Protein AF-A0A7S2F553-F1 (afdb_monomer)

pLDDT: mean 89.27, std 11.16, range [35.09, 98.62]

Sequence (491 aa):
AYGQQSSLNYPWLSNKVVVEPNRVTTLEVTTTHESLVSESDLTFTWKFQHMQSVDTDEYTVTGSIIEHNFKTLGHYDLSMIASNEKSTITSKQMVHCLYVKREIRSLLSEDREAFLDAAFTIWNVSTLVGRKKYGGTFTGMDKFAREHAAEATGDIMCDHWHEGSGFLLHHVALTLSFDMSLRSVDPSVTLPYWDFTIEGNYIDSMGGGPAEIASVSPVLTAEWFGEVDGLSHVKNSRWAHVDAVYALPNDVTQNSYGIVRAPWNNAKDTELVRHVSDVCGIEPINKAIPTCATHLALLEGETLG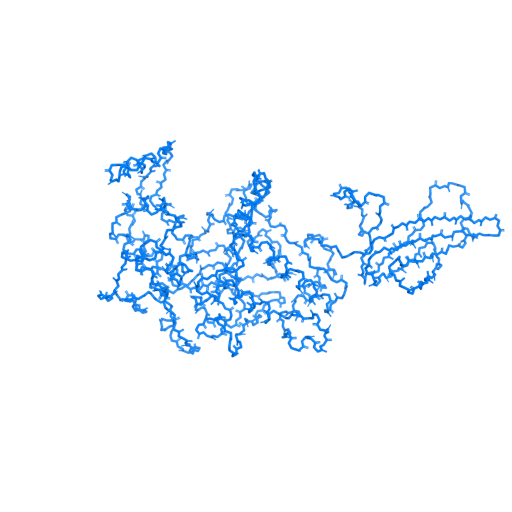TWLLSIAGNGHGPLHVNTGGVFGECENSTKNFYSEYEEDLSRNLTLTGISQTIFEATGIDYRWNDDTEFTMAGLVREKIHLEYYHIYRTLYRSQICAKDGLPNHLSCPESCDEDTPESECLCTCTGIDSSGTVSADFDWENLEPCLYASDTTKDIFKAVVPEDMRKKLITSICSAGVKQGEQLESA

Structure (mmCIF, N/CA/C/O backbone):
data_AF-A0A7S2F553-F1
#
_entry.id   AF-A0A7S2F553-F1
#
loop_
_atom_site.group_PDB
_atom_site.id
_atom_site.type_symbol
_atom_site.label_atom_id
_atom_site.label_alt_id
_atom_site.label_comp_id
_atom_site.label_asym_id
_atom_site.label_entity_id
_atom_site.label_seq_id
_atom_site.pdbx_PDB_ins_code
_atom_site.Cartn_x
_atom_site.Cartn_y
_atom_site.Cartn_z
_atom_site.occupancy
_atom_site.B_iso_or_equiv
_atom_site.auth_seq_id
_atom_site.auth_comp_id
_atom_site.auth_asym_id
_atom_site.auth_atom_id
_atom_site.pdbx_PDB_model_num
ATOM 1 N N . ALA A 1 1 ? -3.311 -1.499 33.514 1.00 35.81 1 ALA A N 1
ATOM 2 C CA . ALA A 1 1 ? -4.445 -0.579 33.308 1.00 35.81 1 ALA A CA 1
ATOM 3 C C . ALA A 1 1 ? -4.222 0.186 32.013 1.00 35.81 1 ALA A C 1
ATOM 5 O O . ALA A 1 1 ? -3.210 0.869 31.890 1.00 35.81 1 ALA A O 1
ATOM 6 N N . TYR A 1 2 ? -5.131 0.052 31.048 1.00 35.09 2 TYR A N 1
ATOM 7 C CA . TYR A 1 2 ? -5.201 0.976 29.920 1.00 35.09 2 TYR A CA 1
ATOM 8 C C . TYR A 1 2 ? -5.514 2.372 30.470 1.00 35.09 2 TYR A C 1
ATOM 10 O O . TYR A 1 2 ? -6.572 2.560 31.059 1.00 35.09 2 TYR A O 1
ATOM 18 N N . GLY A 1 3 ? -4.586 3.327 30.344 1.00 38.47 3 GLY A N 1
ATOM 19 C CA . GLY A 1 3 ? -4.848 4.718 30.739 1.00 38.47 3 GLY A CA 1
ATOM 20 C C . GLY A 1 3 ? -3.897 5.379 31.739 1.00 38.47 3 GLY A C 1
ATOM 21 O O . GLY A 1 3 ? -4.287 6.390 32.319 1.00 38.47 3 GLY A O 1
ATOM 22 N N . GLN A 1 4 ? -2.650 4.928 31.924 1.00 37.44 4 GLN A N 1
ATOM 23 C CA . GLN A 1 4 ? -1.656 5.848 32.499 1.00 37.44 4 GLN A CA 1
ATOM 24 C C . GLN A 1 4 ? -1.260 6.907 31.449 1.00 37.44 4 GLN A C 1
ATOM 26 O O . GLN A 1 4 ? -0.400 6.689 30.606 1.00 37.44 4 GLN A O 1
ATOM 31 N N . GLN A 1 5 ? -1.977 8.038 31.505 1.00 39.41 5 GLN A N 1
ATOM 32 C CA . GLN A 1 5 ? -1.743 9.323 30.826 1.00 39.41 5 GLN A CA 1
ATOM 33 C C . GLN A 1 5 ? -1.590 9.317 29.290 1.00 39.41 5 GLN A C 1
ATOM 35 O O . GLN A 1 5 ? -0.661 9.908 28.746 1.00 39.41 5 GLN A O 1
ATOM 40 N N . SER A 1 6 ? -2.591 8.825 28.551 1.00 42.72 6 SER A N 1
ATOM 41 C CA . SER A 1 6 ? -2.776 9.271 27.151 1.00 42.72 6 SER A CA 1
ATOM 42 C C . SER A 1 6 ? -3.201 10.750 27.049 1.00 42.72 6 SER A C 1
ATOM 44 O O . SER A 1 6 ? -3.115 11.357 25.982 1.00 42.72 6 SER A O 1
ATOM 46 N N . SER A 1 7 ? -3.619 11.361 28.166 1.00 41.16 7 SER A N 1
ATOM 47 C CA . SER A 1 7 ? -4.007 12.773 28.260 1.00 41.16 7 SER A CA 1
ATOM 48 C C . SER A 1 7 ? -2.862 13.757 28.000 1.00 41.16 7 SER A C 1
ATOM 50 O O . SER A 1 7 ? -3.137 14.925 27.746 1.00 41.16 7 SER A O 1
ATOM 52 N N . LEU A 1 8 ? -1.595 13.320 28.058 1.00 43.69 8 LEU A N 1
ATOM 53 C CA . LEU A 1 8 ? -0.450 14.174 27.716 1.00 43.69 8 LEU A CA 1
ATOM 54 C C . LEU A 1 8 ? -0.413 14.525 26.220 1.00 43.69 8 LEU A C 1
ATOM 56 O O . LEU A 1 8 ? -0.005 15.628 25.872 1.00 43.69 8 LEU A O 1
ATOM 60 N N . ASN A 1 9 ? -0.903 13.633 25.352 1.00 49.62 9 ASN A N 1
ATOM 61 C CA . ASN A 1 9 ? -0.854 13.817 23.896 1.00 49.62 9 ASN A CA 1
ATOM 62 C C . ASN A 1 9 ? -2.129 14.454 23.322 1.00 49.62 9 ASN A C 1
ATOM 64 O O . ASN A 1 9 ? -2.135 14.918 22.186 1.00 49.62 9 ASN A O 1
ATOM 68 N N . TYR A 1 10 ? -3.207 14.506 24.108 1.00 58.75 10 TYR A N 1
ATOM 69 C CA . TYR A 1 10 ? -4.495 15.050 23.690 1.00 58.75 10 TYR A CA 1
ATOM 70 C C . TYR A 1 10 ? -4.983 16.090 24.702 1.00 58.75 10 TYR A C 1
ATOM 72 O O . TYR A 1 10 ? -5.700 15.742 25.644 1.00 58.75 10 TYR A O 1
ATOM 80 N N . PRO A 1 11 ? -4.653 17.383 24.513 1.00 66.31 11 PRO A N 1
ATOM 81 C CA . PRO A 1 11 ? -5.034 18.451 25.441 1.00 66.31 11 PRO A CA 1
ATOM 82 C C . PRO A 1 11 ? -6.543 18.516 25.720 1.00 66.31 11 PRO A C 1
ATOM 84 O O . PRO A 1 11 ? -6.965 18.878 26.818 1.00 66.31 11 PRO A O 1
ATOM 87 N N . TRP A 1 12 ? -7.374 18.102 24.755 1.00 67.62 12 TRP A N 1
ATOM 88 C CA . TRP A 1 12 ? -8.832 18.039 24.903 1.00 67.62 12 TRP A CA 1
ATOM 89 C C . TRP A 1 12 ? -9.337 16.916 25.820 1.00 67.62 12 TRP A C 1
ATOM 91 O O . TRP A 1 12 ? -10.531 16.909 26.137 1.00 67.62 12 TRP A O 1
ATOM 101 N N . LEU A 1 13 ? -8.464 15.993 26.243 1.00 69.06 13 LEU A N 1
ATOM 102 C CA . LEU A 1 13 ? -8.717 14.959 27.254 1.00 69.06 13 LEU A CA 1
ATOM 103 C C . LEU A 1 13 ? -8.227 15.360 28.656 1.00 69.06 13 LEU A C 1
ATOM 105 O O . LEU A 1 13 ? -8.376 14.581 29.595 1.00 69.06 13 LEU A O 1
ATOM 109 N N . SER A 1 14 ? -7.668 16.564 28.831 1.00 69.56 14 SER A N 1
ATOM 110 C CA . SER A 1 14 ? -7.280 17.060 30.155 1.00 69.56 14 SER A CA 1
ATOM 111 C C . SER A 1 14 ? -8.481 17.036 31.113 1.00 69.56 14 SER A C 1
ATOM 113 O O . SER A 1 14 ? -9.547 17.570 30.798 1.00 69.56 14 SER A O 1
ATOM 115 N N . ASN A 1 15 ? -8.316 16.384 32.271 1.00 70.19 15 ASN A N 1
ATOM 116 C CA . ASN A 1 15 ? -9.348 16.156 33.300 1.00 70.19 15 ASN A CA 1
ATOM 117 C C . ASN A 1 15 ? -10.553 15.291 32.876 1.00 70.19 15 ASN A C 1
ATOM 119 O O . ASN A 1 15 ? -11.594 15.312 33.538 1.00 70.19 15 ASN A O 1
ATOM 123 N N . LYS A 1 16 ? -10.433 14.523 31.790 1.00 73.69 16 LYS A N 1
ATOM 124 C CA . LYS A 1 16 ? -11.471 13.599 31.320 1.00 73.69 16 LYS A CA 1
ATOM 125 C C . LYS A 1 16 ? -10.996 12.160 31.428 1.00 73.69 16 LYS A C 1
ATOM 127 O O . LYS A 1 16 ? -9.826 11.864 31.204 1.00 73.69 16 LYS A O 1
ATOM 132 N N . VAL A 1 17 ? -11.931 11.263 31.727 1.00 85.06 17 VAL A N 1
ATOM 133 C CA . VAL A 1 17 ? -11.687 9.819 31.710 1.00 85.06 17 VAL A CA 1
ATOM 134 C C . VAL A 1 17 ? -12.191 9.272 30.382 1.00 85.06 17 VAL A C 1
ATOM 136 O O . VAL A 1 17 ? -13.328 9.545 29.999 1.00 85.06 17 VAL A O 1
ATOM 139 N N . VAL A 1 18 ? -11.351 8.519 29.675 1.00 88.25 18 VAL A N 1
ATOM 140 C CA . VAL A 1 18 ? -11.750 7.783 28.471 1.00 88.25 18 VAL A CA 1
ATOM 141 C C . VAL A 1 18 ? -11.937 6.323 28.842 1.00 88.25 18 VAL A C 1
ATOM 143 O O . VAL A 1 18 ? -11.076 5.728 29.485 1.00 88.25 18 VAL A O 1
ATOM 146 N N . VAL A 1 19 ? -13.065 5.766 28.427 1.00 91.62 19 VAL A N 1
ATOM 147 C CA . VAL A 1 19 ? -13.377 4.337 28.498 1.00 91.62 19 VAL A CA 1
ATOM 148 C C . VAL A 1 19 ? -13.714 3.854 27.098 1.00 91.62 19 VAL A C 1
ATOM 150 O O . VAL A 1 19 ? -14.071 4.645 26.224 1.00 91.62 19 VAL A O 1
ATOM 153 N N . GLU A 1 20 ? -13.627 2.553 26.883 1.00 92.75 20 GLU A N 1
ATOM 154 C CA . GLU A 1 20 ? -13.906 1.960 25.582 1.00 92.75 20 GLU A CA 1
ATOM 155 C C . GLU A 1 20 ? -15.203 1.161 25.614 1.00 92.75 20 GLU A C 1
ATOM 157 O O . GLU A 1 20 ? -15.496 0.496 26.614 1.00 92.75 20 GLU A O 1
ATOM 162 N N . PRO A 1 21 ? -16.000 1.217 24.537 1.00 94.88 21 PRO A N 1
ATOM 163 C CA . PRO A 1 21 ? -17.220 0.441 24.457 1.00 94.88 21 PRO A CA 1
ATOM 164 C C . PRO A 1 21 ? -16.903 -1.055 24.374 1.00 94.88 21 PRO A C 1
ATOM 166 O O . PRO A 1 21 ? -15.879 -1.474 23.838 1.00 94.88 21 PRO A O 1
ATOM 169 N N . ASN A 1 22 ? -17.816 -1.871 24.888 1.00 95.56 22 ASN A N 1
ATOM 170 C CA . ASN A 1 22 ? -17.773 -3.330 24.885 1.00 95.56 22 ASN A CA 1
ATOM 171 C C . ASN A 1 22 ? -16.622 -3.964 25.670 1.00 95.56 22 ASN A C 1
ATOM 173 O O . ASN A 1 22 ? -16.595 -5.189 25.788 1.00 95.56 22 ASN A O 1
ATOM 177 N N . ARG A 1 23 ? -15.766 -3.160 26.302 1.00 92.69 23 ARG A N 1
ATOM 178 C CA . ARG A 1 23 ? -14.663 -3.603 27.154 1.00 92.69 23 ARG A CA 1
ATOM 179 C C . ARG A 1 23 ? -15.022 -3.469 28.628 1.00 92.69 23 ARG A C 1
ATOM 181 O O . ARG A 1 23 ? -15.750 -2.560 29.032 1.00 92.69 23 ARG A O 1
ATOM 188 N N . VAL A 1 24 ? -14.513 -4.389 29.443 1.00 92.12 24 VAL A N 1
ATOM 189 C CA . VAL A 1 24 ? -14.656 -4.304 30.899 1.00 92.12 24 VAL A CA 1
ATOM 190 C C . VAL A 1 24 ? -13.744 -3.193 31.409 1.00 92.12 24 VAL A C 1
ATOM 192 O O . VAL A 1 24 ? -12.535 -3.218 31.201 1.00 92.12 24 VAL A O 1
ATOM 195 N N . THR A 1 25 ? -14.338 -2.200 32.062 1.00 91.75 25 THR A N 1
ATOM 196 C CA . THR A 1 25 ? -13.631 -1.112 32.735 1.00 91.75 25 THR A CA 1
ATOM 197 C C . THR A 1 25 ? -13.706 -1.331 34.237 1.00 91.75 25 THR A C 1
ATOM 199 O O . THR A 1 25 ? -14.799 -1.423 34.795 1.00 91.75 25 THR A O 1
ATOM 202 N N . THR A 1 26 ? -12.555 -1.369 34.899 1.00 92.31 26 THR A N 1
ATOM 203 C CA . THR A 1 26 ? -12.482 -1.371 36.362 1.00 92.31 26 THR A CA 1
ATOM 204 C C . THR A 1 26 ? -12.497 0.065 36.876 1.00 92.31 26 THR A C 1
ATOM 206 O O . THR A 1 26 ? -11.676 0.885 36.464 1.00 92.31 26 THR A O 1
ATOM 209 N N . LEU A 1 27 ? -13.431 0.374 37.774 1.00 89.44 27 LEU A N 1
ATOM 210 C CA . LEU A 1 27 ? -13.526 1.657 38.467 1.00 89.44 27 LEU A CA 1
ATOM 211 C C . LEU A 1 27 ? -13.248 1.430 39.950 1.00 89.44 27 LEU A C 1
ATOM 213 O O . LEU A 1 27 ? -13.848 0.555 40.573 1.00 89.44 27 LEU A O 1
ATOM 217 N N . GLU A 1 28 ? -12.345 2.225 40.508 1.00 89.62 28 GLU A N 1
ATOM 218 C CA . GLU A 1 28 ? -11.880 2.097 41.886 1.00 89.62 28 GLU A CA 1
ATOM 219 C C . GLU A 1 28 ? -12.021 3.429 42.621 1.00 89.62 28 GLU A C 1
ATOM 221 O O . GLU A 1 28 ? -11.730 4.501 42.081 1.00 89.62 28 GLU A O 1
ATOM 226 N N . VAL A 1 29 ? -12.471 3.363 43.873 1.00 85.19 29 VAL A N 1
ATOM 227 C CA . VAL A 1 29 ? -12.458 4.511 44.776 1.00 85.19 29 VAL A CA 1
ATOM 228 C C . VAL A 1 29 ? -11.051 4.690 45.338 1.00 85.19 29 VAL A C 1
ATOM 230 O O . VAL A 1 29 ? -10.637 3.971 46.240 1.00 85.19 29 VAL A O 1
ATOM 233 N N . THR A 1 30 ? -10.337 5.708 44.865 1.00 80.62 30 THR A N 1
ATOM 234 C CA . THR A 1 30 ? -9.073 6.140 45.472 1.00 80.62 30 THR A CA 1
ATOM 235 C C . THR A 1 30 ? -9.324 7.311 46.420 1.00 80.62 30 THR A C 1
ATOM 237 O O . THR A 1 30 ? -9.810 8.360 45.992 1.00 80.62 30 THR A O 1
ATOM 240 N N . THR A 1 31 ? -8.984 7.166 47.702 1.00 69.31 31 THR A N 1
ATOM 241 C CA . THR A 1 31 ? -9.044 8.259 48.684 1.00 69.31 31 THR A CA 1
ATOM 242 C C . THR A 1 31 ? -7.646 8.788 48.998 1.00 69.31 31 THR A C 1
ATOM 244 O O . THR A 1 31 ? -6.723 8.023 49.252 1.00 69.31 31 THR A O 1
ATOM 247 N N . THR A 1 32 ? -7.490 10.111 49.015 1.00 62.34 32 THR A N 1
ATOM 248 C CA . THR A 1 32 ? -6.307 10.799 49.564 1.00 62.34 32 THR A CA 1
ATOM 249 C C . THR A 1 32 ? -6.558 11.349 50.972 1.00 62.34 32 THR A C 1
ATOM 251 O O . THR A 1 32 ? -5.670 11.942 51.578 1.00 62.34 32 THR A O 1
ATOM 254 N N . HIS A 1 33 ? -7.771 11.174 51.503 1.00 56.31 33 HIS A N 1
ATOM 255 C CA . HIS A 1 33 ? -8.194 11.740 52.778 1.00 56.31 33 HIS A CA 1
ATOM 256 C C . HIS A 1 33 ? -7.990 10.740 53.925 1.00 56.31 33 HIS A C 1
ATOM 258 O O . HIS A 1 33 ? -8.767 9.798 54.084 1.00 56.31 33 HIS A O 1
ATOM 264 N N . GLU A 1 34 ? -7.012 11.020 54.795 1.00 52.97 34 GLU A N 1
ATOM 265 C CA . GLU A 1 34 ? -6.763 10.313 56.071 1.00 52.97 34 GLU A CA 1
ATOM 266 C C . GLU A 1 34 ? -7.974 10.331 57.033 1.00 52.97 34 GLU A C 1
ATOM 268 O O . GLU A 1 34 ? -8.015 9.606 58.020 1.00 52.97 34 GLU A O 1
ATOM 273 N N . SER A 1 35 ? -8.998 11.142 56.764 1.00 52.03 35 SER A N 1
ATOM 274 C CA . SER A 1 35 ? -10.219 11.230 57.573 1.00 52.03 35 SER A CA 1
ATOM 275 C C . SER A 1 35 ? -11.293 10.188 57.225 1.00 52.03 35 SER A C 1
ATOM 277 O O . SER A 1 35 ? -12.323 10.150 57.893 1.00 52.03 35 SER A O 1
ATOM 279 N N . LEU A 1 36 ? -11.081 9.349 56.202 1.00 55.09 36 LEU A N 1
ATOM 280 C CA . LEU A 1 36 ? -11.984 8.241 55.834 1.00 55.09 36 LEU A CA 1
ATOM 281 C C . LEU A 1 36 ? -11.599 6.895 56.482 1.00 55.09 36 LEU A C 1
ATOM 283 O O . LEU A 1 36 ? -12.181 5.865 56.158 1.00 55.09 36 LEU A O 1
ATOM 287 N N . VAL A 1 37 ? -10.664 6.920 57.441 1.00 47.25 37 VAL A N 1
ATOM 288 C CA . VAL A 1 37 ? -9.978 5.779 58.093 1.00 47.25 37 VAL A CA 1
ATOM 289 C C . VAL A 1 37 ? -10.870 4.939 59.039 1.00 47.25 37 VAL A C 1
ATOM 291 O O . VAL A 1 37 ? -10.398 4.261 59.944 1.00 47.25 37 VAL A O 1
ATOM 294 N N . SER A 1 38 ? -12.177 4.872 58.797 1.00 54.47 38 SER A N 1
ATOM 295 C CA . SER A 1 38 ? -12.975 3.717 59.232 1.00 54.47 38 SER A CA 1
ATOM 296 C C . SER A 1 38 ? -13.659 3.101 58.013 1.00 54.47 38 SER A C 1
ATOM 298 O O . SER A 1 38 ? -14.870 3.215 57.830 1.00 54.47 38 SER A O 1
ATOM 300 N N . GLU A 1 39 ? -12.852 2.475 57.154 1.00 54.69 39 GLU A N 1
ATOM 301 C CA . GLU A 1 39 ? -13.273 1.800 55.916 1.00 54.69 39 GLU A CA 1
ATOM 302 C C . GLU A 1 39 ? -14.340 0.708 56.128 1.00 54.69 39 GLU A C 1
ATOM 304 O O . GLU A 1 39 ? -14.941 0.255 55.160 1.00 54.69 39 GLU A O 1
ATOM 309 N N . SER A 1 40 ? -14.626 0.294 57.368 1.00 57.81 40 SER A N 1
ATOM 310 C CA . SER A 1 40 ? -15.555 -0.806 57.650 1.00 57.81 40 SER A CA 1
ATOM 311 C C . SER A 1 40 ? -17.035 -0.490 57.410 1.00 57.81 40 SER A C 1
ATOM 313 O O . SER A 1 40 ? -17.816 -1.428 57.270 1.00 57.81 40 SER A O 1
ATOM 315 N N . ASP A 1 41 ? -17.431 0.790 57.344 1.00 75.38 41 ASP A N 1
ATOM 316 C CA . ASP A 1 41 ? -18.854 1.168 57.438 1.00 75.38 41 ASP A CA 1
ATOM 317 C C . ASP A 1 41 ? -19.375 1.972 56.229 1.00 75.38 41 ASP A C 1
ATOM 319 O O . ASP A 1 41 ? -20.540 2.378 56.211 1.00 75.38 41 ASP A O 1
ATOM 323 N N . LEU A 1 42 ? -18.540 2.246 55.221 1.00 82.75 42 LEU A N 1
ATOM 324 C CA . LEU A 1 42 ? -18.957 3.007 54.039 1.00 82.75 42 LEU A CA 1
ATOM 325 C C . LEU A 1 42 ? -19.507 2.081 52.953 1.00 82.75 42 LEU A C 1
ATOM 327 O O . LEU A 1 42 ? -18.828 1.181 52.468 1.00 82.75 42 LEU A O 1
ATOM 331 N N . THR A 1 43 ? -20.736 2.354 52.521 1.00 88.94 43 THR A N 1
ATOM 332 C CA . THR A 1 43 ? -21.308 1.755 51.313 1.00 88.94 43 THR A CA 1
ATOM 333 C C . THR A 1 43 ? -21.033 2.672 50.130 1.00 88.94 43 THR A C 1
ATOM 335 O O . THR A 1 43 ? -21.429 3.838 50.140 1.00 88.94 43 THR A O 1
ATOM 338 N N . PHE A 1 44 ? -20.371 2.140 49.106 1.00 91.31 44 PHE A N 1
ATOM 339 C CA . PHE A 1 44 ? -20.087 2.849 47.860 1.00 91.31 44 PHE A CA 1
ATOM 340 C C . PHE A 1 44 ? -21.121 2.474 46.808 1.00 91.31 44 PHE A C 1
ATOM 342 O O . PHE A 1 44 ? -21.322 1.291 46.542 1.00 91.31 44 PHE A O 1
ATOM 349 N N . THR A 1 45 ? -21.760 3.474 46.214 1.00 94.31 45 THR A N 1
ATOM 350 C CA . THR A 1 45 ? -22.787 3.330 45.181 1.00 94.31 45 THR A CA 1
ATOM 351 C C . THR A 1 45 ? -22.409 4.172 43.969 1.00 94.31 45 THR A C 1
ATOM 353 O O . THR A 1 45 ? -22.290 5.390 44.066 1.00 94.31 45 THR A O 1
ATOM 356 N N . TRP A 1 46 ? -22.241 3.533 42.822 1.00 93.69 46 TRP A N 1
ATOM 357 C CA . TRP A 1 46 ? -21.937 4.155 41.540 1.00 93.69 46 TRP A CA 1
ATOM 358 C C . TRP A 1 46 ? -23.209 4.298 40.721 1.00 93.69 46 TRP A C 1
ATOM 360 O O . TRP A 1 46 ? -23.985 3.350 40.636 1.00 93.69 46 TRP A O 1
ATOM 370 N N . LYS A 1 47 ? -23.401 5.461 40.108 1.00 93.62 47 LYS A N 1
ATOM 371 C CA . LYS A 1 47 ? -24.516 5.795 39.221 1.00 93.62 47 LYS A CA 1
ATOM 372 C C . LYS A 1 47 ? -23.974 6.234 37.872 1.00 93.62 47 LYS A C 1
ATOM 374 O O . LYS A 1 47 ? -23.095 7.096 37.820 1.00 93.62 47 LYS A O 1
ATOM 379 N N . PHE A 1 48 ? -24.522 5.659 36.811 1.00 91.56 48 PHE A N 1
ATOM 380 C CA . PHE A 1 48 ? -24.137 5.933 35.431 1.00 91.56 48 PHE A CA 1
ATOM 381 C C . PHE A 1 48 ? -25.317 6.556 34.697 1.00 91.56 48 PHE A C 1
ATOM 383 O O . PHE A 1 48 ? -26.388 5.954 34.646 1.00 91.56 48 PHE A O 1
ATOM 390 N N . GLN A 1 49 ? -25.117 7.731 34.106 1.00 91.00 49 GLN A N 1
ATOM 391 C CA . GLN A 1 49 ? -26.130 8.389 33.287 1.00 91.00 49 GLN A CA 1
ATOM 392 C C . GLN A 1 49 ? -25.560 8.710 31.907 1.00 91.00 49 GLN A C 1
ATOM 394 O O . GLN A 1 49 ? -24.650 9.528 31.784 1.00 91.00 49 GLN A O 1
ATOM 399 N N . HIS A 1 50 ? -26.095 8.081 30.857 1.00 90.56 50 HIS A N 1
ATOM 400 C CA . HIS A 1 50 ? -25.728 8.417 29.480 1.00 90.56 50 HIS A CA 1
ATOM 401 C C . HIS A 1 50 ? -26.397 9.730 29.069 1.00 90.56 50 HIS A C 1
ATOM 403 O O . HIS A 1 50 ? -27.617 9.856 29.116 1.00 90.56 50 HIS A O 1
ATOM 409 N N . MET A 1 51 ? -25.604 10.719 28.662 1.00 84.06 51 MET A N 1
ATOM 410 C CA . MET A 1 51 ? -26.104 12.076 28.411 1.00 84.06 51 MET A CA 1
ATOM 411 C C . MET A 1 51 ? -26.870 12.235 27.089 1.00 84.06 51 MET A C 1
ATOM 413 O O . MET A 1 51 ? -27.492 13.272 26.871 1.00 84.06 51 MET A O 1
ATOM 417 N N . GLN A 1 52 ? -26.776 11.266 26.176 1.00 75.50 52 GLN A N 1
ATOM 418 C CA . GLN A 1 52 ? -27.386 11.346 24.840 1.00 75.50 52 GLN A CA 1
ATOM 419 C C . GLN A 1 52 ? -28.544 10.358 24.644 1.00 75.50 52 GLN A C 1
ATOM 421 O O . GLN A 1 52 ? -29.178 10.371 23.590 1.00 75.50 52 GLN A O 1
ATOM 426 N N . SER A 1 53 ? -28.832 9.521 25.640 1.00 67.50 53 SER A N 1
ATOM 427 C CA . SER A 1 53 ? -29.960 8.598 25.608 1.00 67.50 53 SER A CA 1
ATOM 428 C C . SER A 1 53 ? -31.247 9.330 25.983 1.00 67.50 53 SER A C 1
ATOM 430 O O . SER A 1 53 ? -31.295 10.058 26.975 1.00 67.50 53 SER A O 1
ATOM 432 N N . VAL A 1 54 ? -32.297 9.133 25.182 1.00 60.31 54 VAL A N 1
ATOM 433 C CA . VAL A 1 54 ? -33.657 9.609 25.491 1.00 60.31 54 VAL A CA 1
ATOM 434 C C . VAL A 1 54 ? -34.248 8.812 26.663 1.00 60.31 54 VAL A C 1
ATOM 436 O O . VAL A 1 54 ? -35.037 9.356 27.433 1.00 60.31 54 VAL A O 1
ATOM 439 N N . ASP A 1 55 ? -33.800 7.565 26.840 1.00 56.72 55 ASP A N 1
ATOM 440 C CA . ASP A 1 55 ? -34.054 6.757 28.029 1.00 56.72 55 ASP A CA 1
ATOM 441 C C . ASP A 1 55 ? -32.960 7.026 29.067 1.00 56.72 55 ASP A C 1
ATOM 443 O O . ASP A 1 55 ? -31.791 6.674 28.892 1.00 56.72 55 ASP A O 1
ATOM 447 N N . THR A 1 56 ? -33.326 7.685 30.162 1.00 57.56 56 THR A N 1
ATOM 448 C CA . THR A 1 56 ? -32.439 7.961 31.299 1.00 57.56 56 THR A CA 1
ATOM 449 C C . THR A 1 56 ? -32.231 6.705 32.145 1.00 57.56 56 THR A C 1
ATOM 451 O O . THR A 1 56 ? -32.489 6.733 33.349 1.00 57.56 56 THR A O 1
ATOM 454 N N . ASP A 1 57 ? -31.831 5.594 31.527 1.00 59.22 57 ASP A N 1
ATOM 455 C CA . ASP A 1 57 ? -31.560 4.346 32.233 1.00 59.22 57 ASP A CA 1
ATOM 456 C C . ASP A 1 57 ? -30.366 4.561 33.170 1.00 59.22 57 ASP A C 1
ATOM 458 O O . ASP A 1 57 ? -29.196 4.471 32.795 1.00 59.22 57 ASP A O 1
ATOM 462 N N . GLU A 1 58 ? -30.685 4.931 34.409 1.00 73.50 58 GLU A N 1
ATOM 463 C CA . GLU A 1 58 ? -29.731 5.133 35.485 1.00 73.50 58 GLU A CA 1
ATOM 464 C C . GLU A 1 58 ? -29.352 3.760 36.037 1.00 73.50 58 GLU A C 1
ATOM 466 O O . GLU A 1 58 ? -30.106 3.116 36.771 1.00 73.50 58 GLU A O 1
ATOM 471 N N . TYR A 1 59 ? -28.164 3.294 35.671 1.00 81.06 59 TYR A N 1
ATOM 472 C CA . TYR A 1 59 ? -27.630 2.044 36.191 1.00 81.06 59 TYR A CA 1
ATOM 473 C C . TYR A 1 59 ? -26.913 2.296 37.518 1.00 81.06 59 TYR A C 1
ATOM 475 O O . TYR A 1 59 ? -26.154 3.259 37.640 1.00 81.06 59 TYR A O 1
ATOM 483 N N . THR A 1 60 ? -27.150 1.436 38.515 1.00 88.00 60 THR A N 1
ATOM 484 C CA . THR A 1 60 ? -26.551 1.560 39.850 1.00 88.00 60 THR A CA 1
ATOM 485 C C . THR A 1 60 ? -25.804 0.287 40.246 1.00 88.00 60 THR A C 1
ATOM 487 O O . THR A 1 60 ? -26.361 -0.805 40.154 1.00 88.00 60 THR A O 1
ATOM 490 N N . VAL A 1 61 ? -24.562 0.422 40.723 1.00 91.94 61 VAL A N 1
ATOM 491 C CA . VAL A 1 61 ? -23.717 -0.694 41.200 1.00 91.94 61 VAL A CA 1
ATOM 492 C C . VAL A 1 61 ? -23.078 -0.334 42.530 1.00 91.94 61 VAL A C 1
ATOM 494 O O . VAL A 1 61 ? -22.710 0.817 42.744 1.00 91.94 61 VAL A O 1
ATOM 497 N N . THR A 1 62 ? -22.907 -1.304 43.423 1.00 91.81 62 THR A N 1
ATOM 498 C CA . THR A 1 62 ? -22.277 -1.089 44.732 1.00 91.81 62 THR A CA 1
ATOM 499 C C . THR A 1 62 ? -20.915 -1.766 44.835 1.00 91.81 62 THR A C 1
ATOM 501 O O . THR A 1 62 ? -20.766 -2.899 44.385 1.00 91.81 62 THR A O 1
ATOM 504 N N . GLY A 1 63 ? -19.951 -1.109 45.481 1.00 89.88 63 GLY A N 1
ATOM 505 C CA . GLY A 1 63 ? -18.606 -1.642 45.722 1.00 89.88 63 GLY A CA 1
ATOM 506 C C . GLY A 1 63 ? -17.533 -0.554 45.701 1.00 89.88 63 GLY A C 1
ATOM 507 O O . GLY A 1 63 ? -17.676 0.446 45.000 1.00 89.88 63 GLY A O 1
ATOM 508 N N . SER A 1 64 ? -16.459 -0.727 46.474 1.00 87.44 64 SER A N 1
ATOM 509 C CA . SER A 1 64 ? -15.282 0.159 46.419 1.00 87.44 64 SER A CA 1
ATOM 510 C C . SER A 1 64 ? -14.475 -0.027 45.129 1.00 87.44 64 SER A C 1
ATOM 512 O O . SER A 1 64 ? -13.840 0.913 44.657 1.00 87.44 64 SER A O 1
ATOM 514 N N . ILE A 1 65 ? -14.550 -1.223 44.543 1.00 90.69 65 ILE A N 1
ATOM 515 C CA . ILE A 1 65 ? -14.047 -1.573 43.216 1.00 90.69 65 ILE A CA 1
ATOM 516 C C . ILE A 1 65 ? -15.205 -2.219 42.463 1.00 90.69 65 ILE A C 1
ATOM 518 O O . ILE A 1 65 ? -15.857 -3.122 42.993 1.00 90.69 65 ILE A O 1
ATOM 522 N N . ILE A 1 66 ? -15.473 -1.752 41.248 1.00 91.75 66 ILE A N 1
ATOM 523 C CA . ILE A 1 66 ? -16.510 -2.313 40.382 1.00 91.75 66 ILE A CA 1
ATOM 524 C C . ILE A 1 66 ? -15.974 -2.543 38.973 1.00 91.75 66 ILE A C 1
ATOM 526 O O . ILE A 1 66 ? -15.062 -1.859 38.512 1.00 91.75 66 ILE A O 1
ATOM 530 N N . GLU A 1 67 ? -16.602 -3.475 38.270 1.00 93.81 67 GLU A N 1
ATOM 531 C CA . GLU A 1 67 ? -16.424 -3.669 36.838 1.00 93.81 67 GLU A CA 1
ATOM 532 C C . GLU A 1 67 ? -17.673 -3.178 36.106 1.00 93.81 67 GLU A C 1
ATOM 534 O O . GLU A 1 67 ? -18.805 -3.475 36.497 1.00 93.81 67 GLU A O 1
ATOM 539 N N . HIS A 1 68 ? -17.476 -2.406 35.041 1.00 92.19 68 HIS A N 1
ATOM 540 C CA . HIS A 1 68 ? -18.559 -1.901 34.210 1.00 92.19 68 HIS A CA 1
ATOM 541 C C . HIS A 1 68 ? -18.202 -2.014 32.729 1.00 92.19 68 HIS A C 1
ATOM 543 O O . HIS A 1 68 ? -17.085 -1.700 32.324 1.00 92.19 68 HIS A O 1
ATOM 549 N N . ASN A 1 69 ? -19.159 -2.450 31.912 1.00 92.75 69 ASN A N 1
ATOM 550 C CA . ASN A 1 69 ? -18.999 -2.551 30.466 1.00 92.75 69 ASN A CA 1
ATOM 551 C C . ASN A 1 69 ? -19.884 -1.500 29.789 1.00 92.75 69 ASN A C 1
ATOM 553 O O . ASN A 1 69 ? -21.102 -1.665 29.708 1.00 92.75 69 ASN A O 1
ATOM 557 N N . PHE A 1 70 ? -19.262 -0.424 29.310 1.00 92.56 70 PHE A N 1
ATOM 558 C CA . PHE A 1 70 ? -19.953 0.632 28.577 1.00 92.56 70 PHE A CA 1
ATOM 559 C C . PHE A 1 70 ? -20.360 0.106 27.197 1.00 92.56 70 PHE A C 1
ATOM 561 O O . PHE A 1 70 ? -19.522 -0.409 26.469 1.00 92.56 70 PHE A O 1
ATOM 568 N N . LYS A 1 71 ? -21.633 0.212 26.808 1.00 91.75 71 LYS A N 1
ATOM 569 C CA . LYS A 1 71 ? -22.116 -0.322 25.514 1.00 91.75 71 LYS A CA 1
ATOM 570 C C . LYS A 1 71 ? -22.342 0.741 24.449 1.00 91.75 71 LYS A C 1
ATOM 572 O O . LYS A 1 71 ? -22.165 0.469 23.264 1.00 91.75 71 LYS A O 1
ATOM 577 N N . THR A 1 72 ? -22.696 1.949 24.870 1.00 91.69 72 THR A N 1
ATOM 578 C CA . THR A 1 72 ? -23.070 3.038 23.967 1.00 91.69 72 THR A CA 1
ATOM 579 C C . THR A 1 72 ? -21.969 4.087 23.933 1.00 91.69 72 THR A C 1
ATOM 581 O O . THR A 1 72 ? -21.460 4.494 24.976 1.00 91.69 72 THR A O 1
ATOM 584 N N . LEU A 1 73 ? -21.609 4.553 22.740 1.00 92.62 73 LEU A N 1
ATOM 585 C CA . LEU A 1 73 ? -20.664 5.656 22.580 1.00 92.62 73 LEU A CA 1
ATOM 586 C C . LEU A 1 73 ? -21.211 6.960 23.175 1.00 92.62 73 LEU A C 1
ATOM 588 O O . LEU A 1 73 ? -22.422 7.153 23.288 1.00 92.62 73 LEU A O 1
ATOM 592 N N . GLY A 1 74 ? -20.314 7.884 23.510 1.00 91.62 74 GLY A N 1
ATOM 593 C CA . GLY A 1 74 ? -20.670 9.240 23.924 1.00 91.62 74 GLY A CA 1
ATOM 594 C C . GLY A 1 74 ? -20.275 9.551 25.361 1.00 91.62 74 GLY A C 1
ATOM 595 O O . GLY A 1 74 ? -19.230 9.114 25.837 1.00 91.62 74 GLY A O 1
ATOM 596 N N . HIS A 1 75 ? -21.087 10.363 26.032 1.00 91.06 75 HIS A N 1
ATOM 597 C CA . HIS A 1 75 ? -20.762 10.921 27.343 1.00 91.06 75 HIS A CA 1
ATOM 598 C C . HIS A 1 75 ? -21.585 10.265 28.443 1.00 91.06 75 HIS A C 1
ATOM 600 O O . HIS A 1 75 ? -22.798 10.097 28.299 1.00 91.06 75 HIS A O 1
ATOM 606 N N . TYR A 1 76 ? -20.917 9.950 29.546 1.00 91.38 76 TYR A N 1
ATOM 607 C CA . TYR A 1 76 ? -21.535 9.452 30.762 1.00 91.38 76 TYR A CA 1
ATOM 608 C C . TYR A 1 76 ? -21.195 10.376 31.924 1.00 91.38 76 TYR A C 1
ATOM 610 O O . TYR A 1 76 ? -20.020 10.659 32.176 1.00 91.38 76 TYR A O 1
ATOM 618 N N . ASP A 1 77 ? -22.222 10.788 32.657 1.00 91.19 77 ASP A N 1
ATOM 619 C CA . ASP A 1 77 ? -22.058 11.375 33.977 1.00 91.19 77 ASP A CA 1
ATOM 620 C C . ASP A 1 77 ? -21.978 10.236 34.995 1.00 91.19 77 ASP A C 1
ATOM 622 O O . ASP A 1 77 ? -22.953 9.525 35.256 1.00 91.19 77 ASP A O 1
ATOM 626 N N . LEU A 1 78 ? -20.783 10.042 35.551 1.00 91.69 78 LEU A N 1
ATOM 627 C CA . LEU A 1 78 ? -20.519 9.076 36.606 1.00 91.69 78 LEU A CA 1
ATOM 628 C C . LEU A 1 78 ? -20.625 9.780 37.956 1.00 91.69 78 LEU A C 1
ATOM 630 O O . LEU A 1 78 ? -19.915 10.753 38.212 1.00 91.69 78 LEU A O 1
ATOM 634 N N . SER A 1 79 ? -21.486 9.279 38.837 1.00 92.62 79 SER A N 1
ATOM 635 C CA . SER A 1 79 ? -21.561 9.732 40.228 1.00 92.62 79 SER A CA 1
ATOM 636 C C . SER A 1 79 ? -21.232 8.579 41.167 1.00 92.62 79 SER A C 1
ATOM 638 O O . SER A 1 79 ? -21.894 7.549 41.135 1.00 92.62 79 SER A O 1
ATOM 640 N N . MET A 1 80 ? -20.235 8.757 42.027 1.00 92.00 80 MET A N 1
ATOM 641 C CA . MET A 1 80 ? -19.924 7.835 43.118 1.00 92.00 80 MET A CA 1
ATOM 642 C C . MET A 1 80 ? -20.416 8.446 44.425 1.00 92.00 80 MET A C 1
ATOM 644 O O . MET A 1 80 ? -20.068 9.579 44.754 1.00 92.00 80 MET A O 1
ATOM 648 N N . ILE A 1 81 ? -21.240 7.706 45.156 1.00 92.62 81 ILE A N 1
ATOM 649 C CA . ILE A 1 81 ? -21.793 8.088 46.450 1.00 92.62 81 ILE A CA 1
ATOM 650 C C . ILE A 1 81 ? -21.227 7.136 47.501 1.00 92.62 81 ILE A C 1
ATOM 652 O O . ILE A 1 81 ? -21.522 5.945 47.477 1.00 92.62 81 ILE A O 1
ATOM 656 N N . ALA A 1 82 ? -20.436 7.660 48.432 1.00 90.12 82 ALA A N 1
ATOM 657 C CA . ALA A 1 82 ? -19.996 6.941 49.621 1.00 90.12 82 ALA A CA 1
ATOM 658 C C . ALA A 1 82 ? -20.862 7.380 50.802 1.00 90.12 82 ALA A C 1
ATOM 660 O O . ALA A 1 82 ? -20.888 8.565 51.136 1.00 90.12 82 ALA A O 1
ATOM 661 N N . SER A 1 83 ? -21.580 6.459 51.436 1.00 89.44 83 SER A N 1
ATOM 662 C CA . SER A 1 83 ? -22.493 6.793 52.535 1.00 89.44 83 SER A CA 1
ATOM 663 C C . SER A 1 83 ? -22.402 5.818 53.701 1.00 89.44 83 SER A C 1
ATOM 665 O O . SER A 1 83 ? -22.239 4.616 53.497 1.00 89.44 83 SER A O 1
ATOM 667 N N . ASN A 1 84 ? -22.581 6.341 54.912 1.00 86.44 84 ASN A N 1
ATOM 668 C CA . ASN A 1 84 ? -22.890 5.591 56.131 1.00 86.44 84 ASN A CA 1
ATOM 669 C C . ASN A 1 84 ? -24.032 6.303 56.890 1.00 86.44 84 ASN A C 1
ATOM 671 O O . ASN A 1 84 ? -24.653 7.222 56.359 1.00 86.44 84 ASN A O 1
ATOM 675 N N . GLU A 1 85 ? -24.310 5.920 58.140 1.00 81.81 85 GLU A N 1
ATOM 676 C CA . GLU A 1 85 ? -25.380 6.540 58.945 1.00 81.81 85 GLU A CA 1
ATOM 677 C C . GLU A 1 85 ? -25.177 8.041 59.243 1.00 81.81 85 GLU A C 1
ATOM 679 O O . GLU A 1 85 ? -26.127 8.733 59.607 1.00 81.81 85 GLU A O 1
ATOM 684 N N . LYS A 1 86 ? -23.945 8.555 59.139 1.00 81.75 86 LYS A N 1
ATOM 685 C CA . LYS A 1 86 ? -23.557 9.899 59.605 1.00 81.75 86 LYS A CA 1
ATOM 686 C C . LYS A 1 86 ? -23.111 10.834 58.488 1.00 81.75 86 LYS A C 1
ATOM 688 O O . LYS A 1 86 ? -23.145 12.049 58.674 1.00 81.75 86 LYS A O 1
ATOM 693 N N . SER A 1 87 ? -22.656 10.300 57.362 1.00 80.69 87 SER A N 1
ATOM 694 C CA . SER A 1 87 ? -22.100 11.080 56.265 1.00 80.69 87 SER A CA 1
ATOM 695 C C . SER A 1 87 ? -22.485 10.512 54.905 1.00 80.69 87 SER A C 1
ATOM 697 O O . SER A 1 87 ? -22.719 9.319 54.719 1.00 80.69 87 SER A O 1
ATOM 699 N N . THR A 1 88 ? -22.555 11.408 53.927 1.00 87.06 88 THR A N 1
ATOM 700 C CA . THR A 1 88 ? -22.666 11.075 52.509 1.00 87.06 88 THR A CA 1
ATOM 701 C C . THR A 1 88 ? -21.691 11.961 51.756 1.00 87.06 88 THR A C 1
ATOM 703 O O . THR A 1 88 ? -21.703 13.181 51.911 1.00 87.06 88 THR A O 1
ATOM 706 N N . ILE A 1 89 ? -20.829 11.340 50.966 1.00 86.69 89 ILE A N 1
ATOM 707 C CA . ILE A 1 89 ? -19.855 11.993 50.102 1.00 86.69 89 ILE A CA 1
ATOM 708 C C . ILE A 1 89 ? -20.235 11.643 48.676 1.00 86.69 89 ILE A C 1
ATOM 710 O O . ILE A 1 89 ? -20.558 10.497 48.376 1.00 86.69 89 ILE A O 1
ATOM 714 N N . THR A 1 90 ? -20.206 12.630 47.792 1.00 89.88 90 THR A N 1
ATOM 715 C CA . THR A 1 90 ? -20.465 12.422 46.371 1.00 89.88 90 THR A CA 1
ATOM 716 C C . THR A 1 90 ? -19.285 12.933 45.567 1.00 89.88 90 THR A C 1
ATOM 718 O O . THR A 1 90 ? -18.880 14.082 45.726 1.00 89.88 90 THR A O 1
ATOM 721 N N . SER A 1 91 ? -18.759 12.084 44.693 1.00 88.69 91 SER A N 1
ATOM 722 C CA . SER A 1 91 ? -17.816 12.456 43.645 1.00 88.69 91 SER A CA 1
ATOM 723 C C . SER A 1 91 ? -18.509 12.342 42.293 1.00 88.69 91 SER A C 1
ATOM 725 O O . SER A 1 91 ? -19.320 11.438 42.088 1.00 88.69 91 SER A O 1
ATOM 727 N N . LYS A 1 92 ? -18.208 13.262 41.379 1.00 90.25 92 LYS A N 1
ATOM 728 C CA . LYS A 1 92 ? -18.739 13.259 40.016 1.00 90.25 92 LYS A CA 1
ATOM 729 C C . LYS A 1 92 ? -17.600 13.349 39.022 1.00 90.25 92 LYS A C 1
ATOM 731 O O . LYS A 1 92 ? -16.689 14.149 39.212 1.00 90.25 92 LYS A O 1
ATOM 736 N N . GLN A 1 93 ? -17.691 12.567 37.957 1.00 88.25 93 GLN A N 1
ATOM 737 C CA . GLN A 1 93 ? -16.713 12.551 36.883 1.00 88.25 93 GLN A CA 1
ATOM 738 C C . GLN A 1 93 ? -17.425 12.390 35.542 1.00 88.25 93 GLN A C 1
ATOM 740 O O . GLN A 1 93 ? -18.323 11.563 35.404 1.00 88.25 93 GLN A O 1
ATOM 745 N N . MET A 1 94 ? -16.995 13.156 34.542 1.00 87.69 94 MET A N 1
ATOM 746 C CA . MET A 1 94 ? -17.416 12.933 33.162 1.00 87.69 94 MET A CA 1
ATOM 747 C C . MET A 1 94 ? -16.521 11.872 32.525 1.00 87.69 94 MET A C 1
ATOM 749 O O . MET A 1 94 ? -15.287 11.966 32.586 1.00 87.69 94 MET A O 1
ATOM 753 N N . VAL A 1 95 ? -17.161 10.882 31.909 1.00 89.44 95 VAL A N 1
ATOM 754 C 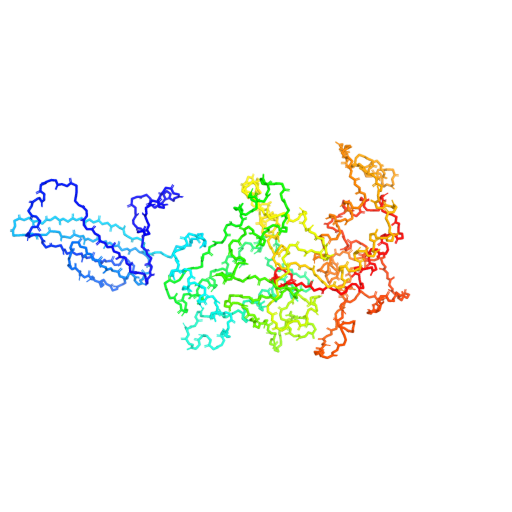CA . VAL A 1 95 ? -16.521 9.767 31.217 1.00 89.44 95 VAL A CA 1
ATOM 755 C C . VAL A 1 95 ? -16.899 9.806 29.734 1.00 89.44 95 VAL A C 1
ATOM 757 O O . VAL A 1 95 ? -18.071 9.923 29.381 1.00 89.44 95 VAL A O 1
ATOM 760 N N . HIS A 1 96 ? -15.903 9.702 28.857 1.00 90.56 96 HIS A N 1
ATOM 761 C CA . HIS A 1 96 ? -16.075 9.622 27.408 1.00 90.56 96 HIS A CA 1
ATOM 762 C C . HIS A 1 96 ? -15.911 8.169 26.957 1.00 90.56 96 HIS A C 1
ATOM 764 O O . HIS A 1 96 ? -14.818 7.618 27.053 1.00 90.56 96 HIS A O 1
ATOM 770 N N . CYS A 1 97 ? -16.980 7.558 26.450 1.00 91.88 97 CYS A N 1
ATOM 771 C CA . CYS A 1 97 ? -16.935 6.234 25.843 1.00 91.88 97 CYS A CA 1
ATOM 772 C C . CYS A 1 97 ? -16.652 6.359 24.343 1.00 91.88 97 CYS A C 1
ATOM 774 O O . CYS A 1 97 ? -17.514 6.811 23.580 1.00 91.88 97 CYS A O 1
ATOM 776 N N . LEU A 1 98 ? -15.434 6.000 23.936 1.00 92.56 98 LEU A N 1
ATOM 777 C CA . LEU A 1 98 ? -14.913 6.160 22.577 1.00 92.56 98 LEU A CA 1
ATOM 778 C C . LEU A 1 98 ? -14.118 4.917 22.169 1.00 92.56 98 LEU A C 1
ATOM 780 O O . LEU A 1 98 ? -13.471 4.297 23.004 1.00 92.56 98 LEU A O 1
ATOM 784 N N . TYR A 1 99 ? -14.116 4.586 20.880 1.00 93.06 99 TYR A N 1
ATOM 785 C CA . TYR A 1 99 ? -13.138 3.642 20.336 1.00 93.06 99 TYR A CA 1
ATOM 786 C C . TYR A 1 99 ? -11.775 4.324 20.203 1.00 93.06 99 TYR A C 1
ATOM 788 O O . TYR A 1 99 ? -11.698 5.465 19.737 1.00 93.06 99 TYR A O 1
ATOM 796 N N . VAL A 1 100 ? -10.705 3.626 20.586 1.00 90.69 100 VAL A N 1
ATOM 797 C CA . VAL A 1 100 ? -9.344 4.173 20.598 1.00 90.69 100 VAL A CA 1
ATOM 798 C C . VAL A 1 100 ? -8.454 3.368 19.656 1.00 90.69 100 VAL A C 1
ATOM 800 O O . VAL A 1 100 ? -8.180 2.192 19.892 1.00 90.69 100 VAL A O 1
ATOM 803 N N . LYS A 1 101 ? -7.968 4.021 18.595 1.00 92.81 101 LYS A N 1
ATOM 804 C CA . LYS A 1 101 ? -6.932 3.455 17.723 1.00 92.81 101 LYS A CA 1
ATOM 805 C C . LYS A 1 101 ? -5.592 3.488 18.443 1.00 92.81 101 LYS A C 1
ATOM 807 O O . LYS A 1 101 ? -5.243 4.498 19.055 1.00 92.81 101 LYS A O 1
ATOM 812 N N . ARG A 1 102 ? -4.852 2.389 18.368 1.00 91.69 102 ARG A N 1
ATOM 813 C CA . ARG A 1 102 ? -3.549 2.228 19.019 1.00 91.69 102 ARG A CA 1
ATOM 814 C C . ARG A 1 102 ? -2.523 1.738 18.023 1.00 91.69 102 ARG A C 1
ATOM 816 O O . ARG A 1 102 ? -2.879 1.091 17.042 1.00 91.69 102 ARG A O 1
ATOM 823 N N . GLU A 1 103 ? -1.267 2.032 18.326 1.00 95.62 103 GLU A N 1
ATOM 824 C CA . GLU A 1 103 ? -0.143 1.439 17.621 1.00 95.62 103 GLU A CA 1
ATOM 825 C C . GLU A 1 103 ? -0.174 -0.074 17.859 1.00 95.62 103 GLU A C 1
ATOM 827 O O . GLU A 1 103 ? -0.339 -0.525 18.997 1.00 95.62 103 GLU A O 1
ATOM 832 N N . ILE A 1 104 ? -0.073 -0.857 16.792 1.00 95.69 104 ILE A N 1
ATOM 833 C CA . ILE A 1 104 ? -0.377 -2.283 16.821 1.00 95.69 104 ILE A CA 1
ATOM 834 C C . ILE A 1 104 ? 0.538 -3.077 17.772 1.00 95.69 104 ILE A C 1
ATOM 836 O O . ILE A 1 104 ? 0.060 -3.982 18.452 1.00 95.69 104 ILE A O 1
ATOM 840 N N . ARG A 1 105 ? 1.812 -2.688 17.927 1.00 95.12 105 ARG A N 1
ATOM 841 C CA . ARG A 1 105 ? 2.797 -3.307 18.839 1.00 95.12 105 ARG A CA 1
ATOM 842 C C . ARG A 1 105 ? 2.526 -2.982 20.309 1.00 95.12 105 ARG A C 1
ATOM 844 O O . ARG A 1 105 ? 3.060 -3.650 21.188 1.00 95.12 105 ARG A O 1
ATOM 851 N N . SER A 1 106 ? 1.702 -1.969 20.585 1.00 95.00 106 SER A N 1
ATOM 852 C CA . SER A 1 106 ? 1.291 -1.592 21.945 1.00 95.00 106 SER A CA 1
ATOM 853 C C . SER A 1 106 ? 0.042 -2.326 22.443 1.00 95.00 106 SER A C 1
ATOM 855 O O . SER A 1 106 ? -0.354 -2.146 23.597 1.00 95.00 106 SER A O 1
ATOM 857 N N . LEU A 1 107 ? -0.598 -3.131 21.588 1.00 92.81 107 LEU A N 1
ATOM 858 C CA . LEU A 1 107 ? -1.751 -3.936 21.975 1.00 92.81 107 LEU A CA 1
ATOM 859 C C . LEU A 1 107 ? -1.340 -5.027 22.968 1.00 92.81 107 LEU A C 1
ATOM 861 O O . LEU A 1 107 ? -0.288 -5.651 22.829 1.00 92.81 107 LEU A O 1
ATOM 865 N N . LEU A 1 108 ? -2.204 -5.305 23.948 1.00 93.00 108 LEU A N 1
ATOM 866 C CA . LEU A 1 108 ? -2.095 -6.545 24.713 1.00 93.00 108 LEU A CA 1
ATOM 867 C C . LEU A 1 108 ? -2.294 -7.746 23.784 1.00 93.00 108 LEU A C 1
ATOM 869 O O . LEU A 1 108 ? -3.006 -7.652 22.784 1.00 93.00 108 LEU A O 1
ATOM 873 N N . SER A 1 109 ? -1.714 -8.893 24.141 1.00 95.38 109 SER A N 1
ATOM 874 C CA . SER A 1 109 ? -1.819 -10.108 23.327 1.00 95.38 109 SER A CA 1
ATOM 875 C C . SER A 1 109 ? -3.278 -10.486 23.051 1.00 95.38 109 SER A C 1
ATOM 877 O O . SER A 1 109 ? -3.616 -10.760 21.910 1.00 95.38 109 SER A O 1
ATOM 879 N N . GLU A 1 110 ? -4.162 -10.408 24.052 1.00 95.69 110 GLU A N 1
ATOM 880 C CA . GLU A 1 110 ? -5.604 -10.669 23.883 1.00 95.69 110 GLU A CA 1
ATOM 881 C C . GLU A 1 110 ? -6.279 -9.735 22.865 1.00 95.69 110 GLU A C 1
ATOM 883 O O . GLU A 1 110 ? -7.077 -10.184 22.046 1.00 95.69 110 GLU A O 1
ATOM 888 N N . ASP A 1 111 ? -5.913 -8.453 22.862 1.00 95.62 111 ASP A N 1
ATOM 889 C CA . ASP A 1 111 ? -6.471 -7.460 21.945 1.00 95.62 111 ASP A CA 1
ATOM 890 C C . ASP A 1 111 ? -5.938 -7.618 20.527 1.00 95.62 111 ASP A C 1
ATOM 892 O O . ASP A 1 111 ? -6.674 -7.431 19.556 1.00 95.62 111 ASP A O 1
ATOM 896 N N . ARG A 1 112 ? -4.660 -7.986 20.406 1.00 96.25 112 ARG A N 1
ATOM 897 C CA . ARG A 1 112 ? -4.061 -8.341 19.126 1.00 96.25 112 ARG A CA 1
ATOM 898 C C . ARG A 1 112 ? -4.755 -9.565 18.543 1.00 96.25 112 ARG A C 1
ATOM 900 O O . ARG A 1 112 ? -5.166 -9.503 17.393 1.00 96.25 112 ARG A O 1
ATOM 907 N N . GLU A 1 113 ? -4.926 -10.638 19.316 1.00 97.81 113 GLU A N 1
ATOM 908 C CA . GLU A 1 113 ? -5.609 -11.843 18.835 1.00 97.81 113 GLU A CA 1
ATOM 909 C C . GLU A 1 113 ? -7.054 -11.547 18.410 1.00 97.81 113 GLU A C 1
ATOM 911 O O . GLU A 1 113 ? -7.447 -11.946 17.317 1.00 97.81 113 GLU A O 1
ATOM 916 N N . ALA A 1 114 ? -7.805 -10.766 19.196 1.00 98.00 114 ALA A N 1
ATOM 917 C CA . ALA A 1 114 ? -9.168 -10.363 18.844 1.00 98.00 114 ALA A CA 1
ATOM 918 C C . ALA A 1 114 ? -9.226 -9.545 17.540 1.00 98.00 114 ALA A C 1
ATOM 920 O O . ALA A 1 114 ? -10.075 -9.791 16.681 1.00 98.00 114 ALA A O 1
ATOM 921 N N . PHE A 1 115 ? -8.302 -8.594 17.356 1.00 98.06 115 PHE A N 1
ATOM 922 C CA . PHE A 1 115 ? -8.190 -7.843 16.104 1.00 98.06 115 PHE A CA 1
ATOM 923 C C . PHE A 1 115 ? -7.860 -8.758 14.920 1.00 98.06 115 PHE A C 1
ATOM 925 O O . PHE A 1 115 ? -8.527 -8.697 13.887 1.00 98.06 115 PHE A O 1
ATOM 932 N N . LEU A 1 116 ? -6.844 -9.601 15.077 1.00 98.25 116 LEU A N 1
ATOM 933 C CA . LEU A 1 116 ? -6.352 -10.503 14.047 1.00 98.25 116 LEU A CA 1
ATOM 934 C C . LEU A 1 116 ? -7.427 -11.533 13.634 1.00 98.25 116 LEU A C 1
ATOM 936 O O . LEU A 1 116 ? -7.593 -11.790 12.442 1.00 98.25 116 LEU A O 1
ATOM 940 N N . ASP A 1 117 ? -8.226 -12.042 14.574 1.00 98.50 117 ASP A N 1
ATOM 941 C CA . ASP A 1 117 ? -9.365 -12.932 14.301 1.00 98.50 117 ASP A CA 1
ATOM 942 C C . ASP A 1 117 ? -10.515 -12.223 13.574 1.00 98.50 117 ASP A C 1
ATOM 944 O O . ASP A 1 117 ? -11.097 -12.766 12.624 1.00 98.50 117 ASP A O 1
ATOM 948 N N . ALA A 1 118 ? -10.842 -10.992 13.980 1.00 98.56 118 ALA A N 1
ATOM 949 C CA . ALA A 1 118 ? -11.861 -10.191 13.312 1.00 98.56 118 ALA A CA 1
ATOM 950 C C . ALA A 1 118 ? -11.435 -9.821 11.880 1.00 98.56 118 ALA A C 1
ATOM 952 O O . ALA A 1 118 ? -12.224 -9.966 10.945 1.00 98.56 118 ALA A O 1
ATOM 953 N N . ALA A 1 119 ? -10.179 -9.411 11.687 1.00 97.94 119 ALA A N 1
ATOM 954 C CA . ALA A 1 119 ? -9.617 -9.095 10.375 1.00 97.94 119 ALA A CA 1
ATOM 955 C C . ALA A 1 119 ? -9.569 -10.330 9.462 1.00 97.94 119 ALA A C 1
ATOM 957 O O . ALA A 1 119 ? -9.967 -10.255 8.299 1.00 97.94 119 ALA A O 1
ATOM 958 N N . PHE A 1 120 ? -9.166 -11.488 9.992 1.00 98.06 120 PHE A N 1
ATOM 959 C CA . PHE A 1 120 ? -9.194 -12.747 9.249 1.00 98.06 120 PHE A CA 1
ATOM 960 C C . PHE A 1 120 ? -10.621 -13.155 8.853 1.00 98.06 120 PHE A C 1
ATOM 962 O O . PHE A 1 120 ? -10.863 -13.605 7.733 1.00 98.06 120 PHE A O 1
ATOM 969 N N . THR A 1 121 ? -11.601 -12.926 9.732 1.00 98.38 121 THR A N 1
ATOM 970 C CA . THR A 1 121 ? -13.021 -13.145 9.417 1.00 98.38 121 THR A CA 1
ATOM 971 C C . THR A 1 121 ? -13.493 -12.253 8.268 1.00 98.38 121 THR A C 1
ATOM 973 O O . THR A 1 121 ? -14.208 -12.732 7.390 1.00 98.38 121 THR A O 1
ATOM 976 N N . ILE A 1 122 ? -13.097 -10.976 8.248 1.00 97.94 122 ILE A N 1
ATOM 977 C CA . ILE A 1 122 ? -13.408 -10.056 7.140 1.00 97.94 122 ILE A CA 1
ATOM 978 C C . ILE A 1 122 ? -12.839 -10.576 5.822 1.00 97.94 122 ILE A C 1
ATOM 980 O O . ILE A 1 122 ? -13.499 -10.449 4.793 1.00 97.94 122 ILE A O 1
ATOM 984 N N . TRP A 1 123 ? -11.644 -11.168 5.845 1.00 96.38 123 TRP A N 1
ATOM 985 C CA . TRP A 1 123 ? -11.052 -11.751 4.646 1.00 96.38 123 TRP A CA 1
ATOM 986 C C . TRP A 1 123 ? -11.823 -12.978 4.156 1.00 96.38 123 TRP A C 1
ATOM 988 O O . TRP A 1 123 ? -12.226 -13.043 2.999 1.00 96.38 123 TRP A O 1
ATOM 998 N N . ASN A 1 124 ? -12.068 -13.939 5.047 1.00 95.94 124 ASN A N 1
ATOM 999 C CA . ASN A 1 124 ? -12.555 -15.265 4.668 1.00 95.94 124 ASN A CA 1
ATOM 1000 C C . ASN A 1 124 ? -14.086 -15.350 4.496 1.00 95.94 124 ASN A C 1
ATOM 1002 O O . ASN A 1 124 ? -14.626 -16.334 3.991 1.00 95.94 124 ASN A O 1
ATOM 1006 N N . VAL A 1 125 ? -14.832 -14.342 4.955 1.00 97.19 125 VAL A N 1
ATOM 1007 C CA . VAL A 1 125 ? -16.294 -14.317 4.858 1.00 97.19 125 VAL A CA 1
ATOM 1008 C C . VAL A 1 125 ? -16.729 -13.277 3.835 1.00 97.19 125 VAL A C 1
ATOM 1010 O O . VAL A 1 125 ? -16.611 -12.077 4.070 1.00 97.19 125 VAL A O 1
ATOM 1013 N N . SER A 1 126 ? -17.332 -13.740 2.734 1.00 96.44 126 SER A N 1
ATOM 1014 C CA . SER A 1 126 ? -17.904 -12.842 1.722 1.00 96.44 126 SER A CA 1
ATOM 1015 C C . SER A 1 126 ? -18.907 -11.860 2.324 1.00 96.44 126 SER A C 1
ATOM 1017 O O . SER A 1 126 ? -19.662 -12.185 3.247 1.00 96.44 126 SER A O 1
ATOM 1019 N N . THR A 1 127 ? -18.994 -10.669 1.741 1.00 97.25 127 THR A N 1
ATOM 1020 C CA . THR A 1 127 ? -19.880 -9.593 2.194 1.00 97.25 127 THR A CA 1
ATOM 1021 C C . THR A 1 127 ? -21.332 -10.053 2.311 1.00 97.25 127 THR A C 1
ATOM 1023 O O . THR A 1 127 ? -22.020 -9.725 3.279 1.00 97.25 127 THR A O 1
ATOM 1026 N N . LEU A 1 128 ? -21.817 -10.852 1.354 1.00 96.62 128 LEU A N 1
ATOM 1027 C CA . LEU A 1 128 ? -23.186 -11.368 1.373 1.00 96.62 128 LEU A CA 1
ATOM 1028 C C . LEU A 1 128 ? -23.446 -12.289 2.575 1.00 96.62 128 LEU A C 1
ATOM 1030 O O . LEU A 1 128 ? -24.497 -12.187 3.213 1.00 96.62 128 LEU A O 1
ATOM 1034 N N . VAL A 1 129 ? -22.519 -13.204 2.866 1.00 98.19 129 VAL A N 1
ATOM 1035 C CA . VAL A 1 129 ? -22.636 -14.140 3.994 1.00 98.19 129 VAL A CA 1
ATOM 1036 C C . VAL A 1 129 ? -22.457 -13.395 5.311 1.00 98.19 129 VAL A C 1
ATOM 1038 O O . VAL A 1 129 ? -23.264 -13.558 6.229 1.00 98.19 129 VAL A O 1
ATOM 1041 N N . GLY A 1 130 ? -21.451 -12.530 5.394 1.00 98.25 130 GLY A N 1
ATOM 1042 C CA . GLY A 1 130 ? -21.139 -11.791 6.604 1.00 98.25 130 GLY A CA 1
ATOM 1043 C C . GLY A 1 130 ? -22.238 -10.810 6.992 1.00 98.25 130 GLY A C 1
ATOM 1044 O O . GLY A 1 130 ? -22.596 -10.764 8.160 1.00 98.25 130 GLY A O 1
ATOM 1045 N N . ARG A 1 131 ? -22.915 -10.146 6.046 1.00 98.44 131 ARG A N 1
ATOM 1046 C CA . ARG A 1 131 ? -24.079 -9.297 6.377 1.00 98.44 131 ARG A CA 1
ATOM 1047 C C . ARG A 1 131 ? -25.234 -10.056 7.017 1.00 98.44 131 ARG A C 1
ATOM 1049 O O . ARG A 1 131 ? -25.928 -9.514 7.874 1.00 98.44 131 ARG A O 1
ATOM 1056 N N . LYS A 1 132 ? -25.442 -11.314 6.619 1.00 98.38 132 LYS A N 1
ATOM 1057 C CA . LYS A 1 132 ? -26.459 -12.183 7.230 1.00 98.38 132 LYS A CA 1
ATOM 1058 C C . LYS A 1 132 ? -26.062 -12.628 8.639 1.00 98.38 132 LYS A C 1
ATOM 1060 O O . LYS A 1 132 ? -26.946 -12.842 9.461 1.00 98.38 132 LYS A O 1
ATOM 1065 N N . LYS A 1 133 ? -24.761 -12.790 8.903 1.00 98.44 133 LYS A N 1
ATOM 1066 C CA . LYS A 1 133 ? -24.229 -13.323 10.166 1.00 98.44 133 LYS A CA 1
ATOM 1067 C C . LYS A 1 133 ? -23.906 -12.240 11.205 1.00 98.44 133 LYS A C 1
ATOM 1069 O O . LYS A 1 133 ? -24.249 -12.405 12.368 1.00 98.44 133 LYS A O 1
ATOM 1074 N N . TYR A 1 134 ? -23.265 -11.160 10.776 1.00 98.25 134 TYR A N 1
ATOM 1075 C CA . TYR A 1 134 ? -22.688 -10.092 11.600 1.00 98.25 134 TYR A CA 1
ATOM 1076 C C . TYR A 1 134 ? -23.476 -8.771 11.514 1.00 98.25 134 TYR A C 1
ATOM 1078 O O . TYR A 1 134 ? -23.249 -7.852 12.293 1.00 98.25 134 TYR A O 1
ATOM 1086 N N . GLY A 1 135 ? -24.450 -8.680 10.601 1.00 97.62 135 GLY A N 1
ATOM 1087 C CA . GLY A 1 135 ? -25.338 -7.525 10.455 1.00 97.62 135 GLY A CA 1
ATOM 1088 C C . GLY A 1 135 ? -25.013 -6.636 9.254 1.00 97.62 135 GLY A C 1
ATOM 1089 O O . GLY A 1 135 ? -24.008 -6.798 8.567 1.00 97.62 135 GLY A O 1
ATOM 1090 N N . GLY A 1 136 ? -25.901 -5.678 8.974 1.00 97.12 136 GLY A N 1
ATOM 1091 C CA . GLY A 1 136 ? -25.894 -4.913 7.718 1.00 97.12 136 GLY A CA 1
ATOM 1092 C C . GLY A 1 136 ? -24.652 -4.049 7.467 1.00 97.12 136 GLY A C 1
ATOM 1093 O O . GLY A 1 136 ? -24.407 -3.680 6.322 1.00 97.12 136 GLY A O 1
ATOM 1094 N N . THR A 1 137 ? -23.871 -3.746 8.505 1.00 96.44 137 THR A N 1
ATOM 1095 C CA . THR A 1 137 ? -22.630 -2.962 8.412 1.00 96.44 137 THR A CA 1
ATOM 1096 C C . THR A 1 137 ? -21.399 -3.799 8.070 1.00 96.44 137 THR A C 1
ATOM 1098 O O . THR A 1 137 ? -20.343 -3.220 7.836 1.00 96.44 137 THR A O 1
ATOM 1101 N N . PHE A 1 138 ? -21.509 -5.132 8.029 1.00 98.50 138 PHE A N 1
ATOM 1102 C CA . PHE A 1 138 ? -20.406 -5.993 7.610 1.00 98.50 138 PHE A CA 1
ATOM 1103 C C . PHE A 1 138 ? -20.087 -5.782 6.123 1.00 98.50 138 PHE A C 1
ATOM 1105 O O . PHE A 1 138 ? -20.975 -5.808 5.256 1.00 98.50 138 PHE A O 1
ATOM 1112 N N . THR A 1 139 ? -18.797 -5.643 5.839 1.00 98.06 139 THR A N 1
ATOM 1113 C CA . THR A 1 139 ? -18.213 -5.626 4.496 1.00 98.06 139 THR A CA 1
ATOM 1114 C C . THR A 1 139 ? -16.984 -6.530 4.520 1.00 98.06 139 THR A C 1
ATOM 1116 O O . THR A 1 139 ? -16.080 -6.316 5.325 1.00 98.06 139 THR A O 1
ATOM 1119 N N . GLY A 1 140 ? -16.988 -7.572 3.693 1.00 97.19 140 GLY A N 1
ATOM 1120 C CA . GLY A 1 140 ? -15.876 -8.509 3.547 1.00 97.19 140 GLY A CA 1
ATOM 1121 C C . GLY A 1 140 ? -14.796 -7.965 2.613 1.00 97.19 140 GLY A C 1
ATOM 1122 O O . GLY A 1 140 ? -15.018 -6.986 1.888 1.00 97.19 140 GLY A O 1
ATOM 1123 N N . MET A 1 141 ? -13.629 -8.609 2.610 1.00 95.19 141 MET A N 1
ATOM 1124 C CA . MET A 1 141 ? -12.524 -8.227 1.726 1.00 95.19 141 MET A CA 1
ATOM 1125 C C . MET A 1 141 ? -12.892 -8.375 0.247 1.00 95.19 141 MET A C 1
ATOM 1127 O O . MET A 1 141 ? -12.468 -7.565 -0.572 1.00 95.19 141 MET A O 1
ATOM 1131 N N . ASP A 1 142 ? -13.779 -9.324 -0.073 1.00 94.19 142 ASP A N 1
ATOM 1132 C CA . ASP A 1 142 ? -14.362 -9.502 -1.405 1.00 94.19 142 ASP A CA 1
ATOM 1133 C C . ASP A 1 142 ? -14.950 -8.211 -1.975 1.00 94.19 142 ASP A C 1
ATOM 1135 O O . ASP A 1 142 ? -14.941 -7.997 -3.180 1.00 94.19 142 ASP A O 1
ATOM 1139 N N . LYS A 1 143 ? -15.495 -7.346 -1.122 1.00 94.12 143 LYS A N 1
ATOM 1140 C CA . LYS A 1 143 ? -16.052 -6.069 -1.542 1.00 94.12 143 LYS A CA 1
ATOM 1141 C C . LYS A 1 143 ? -15.025 -4.939 -1.454 1.00 94.12 143 LYS A C 1
ATOM 1143 O O . LYS A 1 143 ? -14.988 -4.124 -2.367 1.00 94.12 143 LYS A O 1
ATOM 1148 N N . PHE A 1 144 ? -14.193 -4.900 -0.411 1.00 93.62 144 PHE A N 1
ATOM 1149 C CA . PHE A 1 144 ? -13.160 -3.866 -0.275 1.00 93.62 144 PHE A CA 1
ATOM 1150 C C . PHE A 1 144 ? -12.153 -3.885 -1.425 1.00 93.62 144 PHE A C 1
ATOM 1152 O O . PHE A 1 144 ? -11.922 -2.843 -2.030 1.00 93.62 144 PHE A O 1
ATOM 1159 N N . ALA A 1 145 ? -11.603 -5.057 -1.754 1.00 91.69 145 ALA A N 1
ATOM 1160 C CA . ALA A 1 145 ? -10.633 -5.195 -2.837 1.00 91.69 145 ALA A CA 1
ATOM 1161 C C . ALA A 1 145 ? -11.237 -4.788 -4.187 1.00 91.69 145 ALA A C 1
ATOM 1163 O O . ALA A 1 145 ? -10.596 -4.096 -4.966 1.00 91.69 145 ALA A O 1
ATOM 1164 N N . ARG A 1 146 ? -12.501 -5.152 -4.438 1.00 90.75 146 ARG A N 1
ATOM 1165 C CA . ARG A 1 146 ? -13.199 -4.820 -5.685 1.00 90.75 146 ARG A CA 1
ATOM 1166 C C . ARG A 1 146 ? -13.564 -3.354 -5.821 1.00 90.75 146 ARG A C 1
ATOM 1168 O O . ARG A 1 146 ? -13.411 -2.809 -6.903 1.00 90.75 146 ARG A O 1
ATOM 1175 N N . GLU A 1 147 ? -14.053 -2.719 -4.757 1.00 89.88 147 GLU A N 1
ATOM 1176 C CA . GLU A 1 147 ? -14.333 -1.277 -4.789 1.00 89.88 147 GLU A CA 1
ATOM 1177 C C . GLU A 1 147 ? -13.038 -0.479 -4.946 1.00 89.88 147 GLU A C 1
ATOM 1179 O O . GLU A 1 147 ? -13.013 0.460 -5.732 1.00 89.88 147 GLU A O 1
ATOM 1184 N N . HIS A 1 148 ? -11.958 -0.893 -4.275 1.00 90.12 148 HIS A N 1
ATOM 1185 C CA . HIS A 1 148 ? -10.644 -0.298 -4.493 1.00 90.12 148 HIS A CA 1
ATOM 1186 C C . HIS A 1 148 ? -10.199 -0.445 -5.941 1.00 90.12 148 HIS A C 1
ATOM 1188 O O . HIS A 1 148 ? -9.917 0.554 -6.591 1.00 90.12 148 HIS A O 1
ATOM 1194 N N . ALA A 1 149 ? -10.223 -1.668 -6.470 1.00 87.06 149 ALA A N 1
ATOM 1195 C CA . ALA A 1 149 ? -9.763 -1.916 -7.823 1.00 87.06 149 ALA A CA 1
ATOM 1196 C C . ALA A 1 149 ? -10.621 -1.203 -8.886 1.00 87.06 149 ALA A C 1
ATOM 1198 O O . ALA A 1 149 ? -10.129 -0.698 -9.890 1.00 87.06 149 ALA A O 1
ATOM 1199 N N . ALA A 1 150 ? -11.937 -1.129 -8.686 1.00 85.69 150 ALA A N 1
ATOM 1200 C CA . ALA A 1 150 ? -12.828 -0.451 -9.623 1.00 85.69 150 ALA A CA 1
ATOM 1201 C C . ALA A 1 150 ? -12.593 1.066 -9.660 1.00 85.69 150 ALA A C 1
ATOM 1203 O O . ALA A 1 150 ? -12.584 1.658 -10.737 1.00 85.69 150 ALA A O 1
ATOM 1204 N N . GLU A 1 151 ? -12.409 1.693 -8.498 1.00 85.38 151 GLU A N 1
ATOM 1205 C CA . GLU A 1 151 ? -12.342 3.153 -8.394 1.00 85.38 151 GLU A CA 1
ATOM 1206 C C . GLU A 1 151 ? -10.924 3.714 -8.528 1.00 85.38 151 GLU A C 1
ATOM 1208 O O . GLU A 1 151 ? -10.756 4.888 -8.868 1.00 85.38 151 GLU A O 1
ATOM 1213 N N . ALA A 1 152 ? -9.902 2.899 -8.267 1.00 77.88 152 ALA A N 1
ATOM 1214 C CA . ALA A 1 152 ? -8.528 3.362 -8.265 1.00 77.88 152 ALA A CA 1
ATOM 1215 C C . ALA A 1 152 ? -7.797 3.077 -9.591 1.00 77.88 152 ALA A C 1
ATOM 1217 O O . ALA A 1 152 ? -7.181 4.002 -10.126 1.00 77.88 152 ALA A O 1
ATOM 1218 N N . THR A 1 153 ? -7.934 1.894 -10.218 1.00 73.25 153 THR A N 1
ATOM 1219 C CA . THR A 1 153 ? -7.405 1.693 -11.594 1.00 73.25 153 THR A CA 1
ATOM 1220 C C . THR A 1 153 ? -8.365 1.119 -12.634 1.00 73.25 153 THR A C 1
ATOM 1222 O O . THR A 1 153 ? -8.017 1.077 -13.816 1.00 73.25 153 THR A O 1
ATOM 1225 N N . GLY A 1 154 ? -9.591 0.762 -12.250 1.00 68.88 154 GLY A N 1
ATOM 1226 C CA . GLY A 1 154 ? -10.588 0.188 -13.159 1.00 68.88 154 GLY A CA 1
ATOM 1227 C C . GLY A 1 154 ? -11.027 1.087 -14.306 1.00 68.88 154 GLY A C 1
ATOM 1228 O O . GLY A 1 154 ? -11.347 0.595 -15.390 1.00 68.88 154 GLY A O 1
ATOM 1229 N N . ASP A 1 155 ? -11.016 2.404 -14.104 1.00 78.12 155 ASP A N 1
ATOM 1230 C CA . ASP A 1 155 ? -11.238 3.356 -15.185 1.00 78.12 155 ASP A CA 1
ATOM 1231 C C . ASP A 1 155 ? -9.902 3.721 -15.838 1.00 78.12 155 ASP A C 1
ATOM 1233 O O . ASP A 1 155 ? -9.035 4.357 -15.242 1.00 78.12 155 ASP A O 1
ATOM 1237 N N . ILE A 1 156 ? -9.734 3.367 -17.110 1.00 78.75 156 ILE A N 1
ATOM 1238 C CA . ILE A 1 156 ? -8.539 3.721 -17.877 1.00 78.75 156 ILE A CA 1
ATOM 1239 C C . ILE A 1 156 ? -8.304 5.234 -17.955 1.00 78.75 156 ILE A C 1
ATOM 1241 O O . ILE A 1 156 ? -7.157 5.664 -18.068 1.00 78.75 156 ILE A O 1
ATOM 1245 N N . MET A 1 157 ? -9.359 6.044 -17.856 1.00 79.00 157 MET A N 1
ATOM 1246 C CA . MET A 1 157 ? -9.310 7.493 -18.006 1.00 79.00 157 MET A CA 1
ATOM 1247 C C . MET A 1 157 ? -9.034 8.240 -16.705 1.00 79.00 157 MET A C 1
ATOM 1249 O O . MET A 1 157 ? -8.494 9.345 -16.769 1.00 79.00 157 MET A O 1
ATOM 1253 N N . CYS A 1 158 ? -9.422 7.706 -15.545 1.00 76.38 158 CYS A N 1
ATOM 1254 C CA . CYS A 1 158 ? -9.397 8.450 -14.281 1.00 76.38 158 CYS A CA 1
ATOM 1255 C C . CYS A 1 158 ? -9.073 7.544 -13.089 1.00 76.38 158 CYS A C 1
ATOM 1257 O O . CYS A 1 158 ? -9.676 6.497 -12.915 1.00 76.38 158 CYS A O 1
ATOM 1259 N N . ASP A 1 159 ? -8.069 7.907 -12.284 1.00 82.50 159 ASP A N 1
ATOM 1260 C CA . ASP A 1 159 ? -7.874 7.302 -10.959 1.00 82.50 159 ASP A CA 1
ATOM 1261 C C . ASP A 1 159 ? -8.610 8.198 -9.969 1.00 82.50 159 ASP A C 1
ATOM 1263 O O . ASP A 1 159 ? -8.234 9.358 -9.776 1.00 82.50 159 ASP A O 1
ATOM 1267 N N . HIS A 1 160 ? -9.708 7.700 -9.403 1.00 82.88 160 HIS A N 1
ATOM 1268 C CA . HIS A 1 160 ? -10.540 8.505 -8.517 1.00 82.88 160 HIS A CA 1
ATOM 1269 C C . HIS A 1 160 ? -9.957 8.601 -7.102 1.00 82.88 160 HIS A C 1
ATOM 1271 O O . HIS A 1 160 ? -10.373 9.473 -6.327 1.00 82.88 160 HIS A O 1
ATOM 1277 N N . TRP A 1 161 ? -9.044 7.696 -6.733 1.00 86.31 161 TRP A N 1
ATOM 1278 C CA . TRP A 1 161 ? -8.686 7.425 -5.345 1.00 86.31 161 TRP A CA 1
ATOM 1279 C C . TRP A 1 161 ? -7.232 7.710 -4.995 1.00 86.31 161 TRP A C 1
ATOM 1281 O O . TRP A 1 161 ? -7.023 8.045 -3.842 1.00 86.31 161 TRP A O 1
ATOM 1291 N N . HIS A 1 162 ? -6.241 7.634 -5.883 1.00 85.12 162 HIS A N 1
ATOM 1292 C CA . HIS A 1 162 ? -4.831 7.819 -5.496 1.00 85.12 162 HIS A CA 1
ATOM 1293 C C . HIS A 1 162 ? -4.254 9.205 -5.775 1.00 85.12 162 HIS A C 1
ATOM 1295 O O . HIS A 1 162 ? -3.179 9.530 -5.273 1.00 85.12 162 HIS A O 1
ATOM 1301 N N . GLU A 1 163 ? -4.953 10.056 -6.527 1.00 76.38 163 GLU A N 1
ATOM 1302 C CA . GLU A 1 163 ? -4.392 11.333 -6.970 1.00 76.38 163 GLU A CA 1
ATOM 1303 C C . GLU A 1 163 ? -5.048 12.553 -6.297 1.00 76.38 163 GLU A C 1
ATOM 1305 O O . GLU A 1 163 ? -6.268 12.669 -6.128 1.00 76.38 163 GLU A O 1
ATOM 1310 N N . GLY A 1 164 ? -4.201 13.508 -5.898 1.00 79.94 164 GLY A N 1
ATOM 1311 C CA . GLY A 1 164 ? -4.610 14.817 -5.390 1.00 79.94 164 GLY A CA 1
ATOM 1312 C C . GLY A 1 164 ? -5.534 14.763 -4.170 1.00 79.94 164 GLY A C 1
ATOM 1313 O O . GLY A 1 164 ? -5.271 14.087 -3.178 1.00 79.94 164 GLY A O 1
ATOM 1314 N N . SER A 1 165 ? -6.627 15.529 -4.211 1.00 84.00 165 SER A N 1
ATOM 1315 C CA . SER A 1 165 ? -7.558 15.645 -3.081 1.00 84.00 165 SER A CA 1
ATOM 1316 C C . SER A 1 165 ? -8.423 14.407 -2.839 1.00 84.00 165 SER A C 1
ATOM 1318 O O . SER A 1 165 ? -9.063 14.328 -1.789 1.00 84.00 165 SER A O 1
ATOM 1320 N N . GLY A 1 166 ? -8.468 13.465 -3.788 1.00 86.06 166 GLY A N 1
ATOM 1321 C CA . GLY A 1 166 ? -9.208 12.212 -3.643 1.00 86.06 166 GLY A CA 1
ATOM 1322 C C . GLY A 1 166 ? -8.562 11.272 -2.627 1.00 86.06 166 GLY A C 1
ATOM 1323 O O . GLY A 1 166 ? -9.280 10.668 -1.829 1.00 86.06 166 GLY A O 1
ATOM 1324 N N . PHE A 1 167 ? -7.227 11.226 -2.589 1.00 89.75 167 PHE A N 1
ATOM 1325 C CA . PHE A 1 167 ? -6.447 10.270 -1.798 1.00 89.75 167 PHE A CA 1
ATOM 1326 C C . PHE A 1 167 ? -6.896 10.117 -0.354 1.00 89.75 167 PHE A C 1
ATOM 1328 O O . PHE A 1 167 ? -7.415 9.069 0.046 1.00 89.75 167 PHE A O 1
ATOM 1335 N N . LEU A 1 168 ? -6.746 11.181 0.427 1.00 90.19 168 LEU A N 1
ATOM 1336 C CA . LEU A 1 168 ? -6.983 11.107 1.860 1.00 90.19 168 LEU A CA 1
ATOM 1337 C C . LEU A 1 168 ? -8.441 10.772 2.191 1.00 90.19 168 LEU A C 1
ATOM 1339 O O . LEU A 1 168 ? -8.707 9.979 3.090 1.00 90.19 168 LEU A O 1
ATOM 1343 N N . LEU A 1 169 ? -9.394 11.388 1.489 1.00 90.44 169 LEU A N 1
ATOM 1344 C CA . LEU A 1 169 ? -10.812 11.251 1.816 1.00 90.44 169 LEU A CA 1
ATOM 1345 C C . LEU A 1 169 ? -11.317 9.829 1.555 1.00 90.44 169 LEU A C 1
ATOM 1347 O O . LEU A 1 169 ? -12.012 9.274 2.410 1.00 90.44 169 LEU A O 1
ATOM 1351 N N . HIS A 1 170 ? -10.935 9.224 0.428 1.00 91.50 170 HIS A N 1
ATOM 1352 C CA . HIS A 1 170 ? -11.329 7.851 0.109 1.00 91.50 170 HIS A CA 1
ATOM 1353 C C . HIS A 1 170 ? -10.671 6.844 1.059 1.00 91.50 170 HIS A C 1
ATOM 1355 O O . HIS A 1 170 ? -11.367 5.996 1.616 1.00 91.50 170 HIS A O 1
ATOM 1361 N N . HIS A 1 171 ? -9.380 6.998 1.371 1.00 92.81 171 HIS A N 1
ATOM 1362 C CA . HIS A 1 171 ? -8.692 6.111 2.315 1.00 92.81 171 HIS A CA 1
ATOM 1363 C C . HIS A 1 171 ? -9.237 6.230 3.746 1.00 92.81 171 HIS A C 1
ATOM 1365 O O . HIS A 1 171 ? -9.366 5.224 4.449 1.00 92.81 171 HIS A O 1
ATOM 1371 N N . VAL A 1 172 ? -9.645 7.428 4.181 1.00 93.44 172 VAL A N 1
ATOM 1372 C CA . VAL A 1 172 ? -10.363 7.606 5.454 1.00 93.44 172 VAL A CA 1
ATOM 1373 C C . VAL A 1 172 ? -11.719 6.895 5.419 1.00 93.44 172 VAL A C 1
ATOM 1375 O O . VAL A 1 172 ? -12.060 6.203 6.379 1.00 93.44 172 VAL A O 1
ATOM 1378 N N . ALA A 1 173 ? -12.482 7.007 4.328 1.00 93.94 173 ALA A N 1
ATOM 1379 C CA . ALA A 1 173 ? -13.776 6.337 4.187 1.00 93.94 173 ALA A CA 1
ATOM 1380 C C . ALA A 1 173 ? -13.651 4.800 4.188 1.00 93.94 173 ALA A C 1
ATOM 1382 O O . ALA A 1 173 ? -14.418 4.125 4.885 1.00 93.94 173 ALA A O 1
ATOM 1383 N N . LEU A 1 174 ? -12.656 4.250 3.484 1.00 93.25 174 LEU A N 1
ATOM 1384 C CA . LEU A 1 174 ? -12.311 2.825 3.514 1.00 93.25 174 LEU A CA 1
ATOM 1385 C C . LEU A 1 174 ? -11.947 2.371 4.925 1.00 93.25 174 LEU A C 1
ATOM 1387 O O . LEU A 1 174 ? -12.521 1.413 5.437 1.00 93.25 174 LEU A O 1
ATOM 1391 N N . THR A 1 175 ? -11.049 3.103 5.585 1.00 94.75 175 THR A N 1
ATOM 1392 C CA . THR A 1 175 ? -10.581 2.801 6.943 1.00 94.75 175 THR A CA 1
ATOM 1393 C C . THR A 1 175 ? -11.742 2.783 7.939 1.00 94.75 175 THR A C 1
ATOM 1395 O O . THR A 1 175 ? -11.836 1.880 8.770 1.00 94.75 175 THR A O 1
ATOM 1398 N N . LEU A 1 176 ? -12.653 3.760 7.859 1.00 95.62 176 LEU A N 1
ATOM 1399 C CA . LEU A 1 176 ? -13.847 3.814 8.708 1.00 95.62 176 LEU A CA 1
ATOM 1400 C C . LEU A 1 176 ? -14.808 2.655 8.419 1.00 95.62 176 LEU A C 1
ATOM 1402 O O . LEU A 1 176 ? -15.376 2.082 9.349 1.00 95.62 176 LEU A O 1
ATOM 1406 N N . SER A 1 177 ? -14.965 2.282 7.150 1.00 96.38 177 SER A N 1
ATOM 1407 C CA . SER A 1 177 ? -15.799 1.148 6.741 1.00 96.38 177 SER A CA 1
ATOM 1408 C C . SER A 1 177 ? -15.213 -0.187 7.212 1.00 96.38 177 SER A C 1
ATOM 1410 O O . SER A 1 177 ? -15.954 -1.052 7.680 1.00 96.38 177 SER A O 1
ATOM 1412 N N . PHE A 1 178 ? -13.888 -0.343 7.158 1.00 97.19 178 PHE A N 1
ATOM 1413 C CA . PHE A 1 178 ? -13.183 -1.509 7.687 1.00 97.19 178 PHE A CA 1
ATOM 1414 C C . PHE A 1 178 ? -13.334 -1.603 9.211 1.00 97.19 178 PHE A C 1
ATOM 1416 O O . PHE A 1 178 ? -13.688 -2.660 9.727 1.00 97.19 178 PHE A O 1
ATOM 1423 N N . ASP A 1 179 ? -13.186 -0.483 9.928 1.00 97.06 179 ASP A N 1
ATOM 1424 C CA . ASP A 1 179 ? -13.466 -0.373 11.370 1.00 97.06 179 ASP A CA 1
ATOM 1425 C C . ASP A 1 179 ? -14.896 -0.820 11.723 1.00 97.06 179 ASP A C 1
ATOM 1427 O O . ASP A 1 179 ? -15.116 -1.546 12.694 1.00 97.06 179 ASP A O 1
ATOM 1431 N N . MET A 1 180 ? -15.891 -0.390 10.938 1.00 97.00 180 MET A N 1
ATOM 1432 C CA . MET A 1 180 ? -17.284 -0.806 11.126 1.00 97.00 180 MET A CA 1
ATOM 1433 C C . MET A 1 180 ? -17.477 -2.303 10.878 1.00 97.00 180 MET A C 1
ATOM 1435 O O . MET A 1 180 ? -18.246 -2.943 11.600 1.00 97.00 180 MET A O 1
ATOM 1439 N N . SER A 1 181 ? -16.777 -2.863 9.890 1.00 98.38 181 SER A N 1
ATOM 1440 C CA . SER A 1 181 ? -16.819 -4.295 9.607 1.00 98.38 181 SER A CA 1
ATOM 1441 C C . SER A 1 181 ? -16.185 -5.108 10.741 1.00 98.38 181 SER A C 1
ATOM 1443 O O . SER A 1 181 ? -16.822 -6.036 11.241 1.00 98.38 181 SER A O 1
ATOM 1445 N N . LEU A 1 182 ? -15.021 -4.692 11.256 1.00 98.44 182 LEU A N 1
ATOM 1446 C CA . LEU A 1 182 ? -14.382 -5.316 12.425 1.00 98.44 182 LEU A CA 1
ATOM 1447 C C . LEU A 1 182 ? -15.346 -5.358 13.610 1.00 98.44 182 LEU A C 1
ATOM 1449 O O . LEU A 1 182 ? -15.559 -6.413 14.199 1.00 98.44 182 LEU A O 1
ATOM 1453 N N . ARG A 1 183 ? -16.004 -4.230 13.896 1.00 97.69 183 ARG A N 1
ATOM 1454 C CA . ARG A 1 183 ? -16.954 -4.104 15.012 1.00 97.69 183 ARG A CA 1
ATOM 1455 C C . ARG A 1 183 ? -18.238 -4.901 14.835 1.00 97.69 183 ARG A C 1
ATOM 1457 O O . ARG A 1 183 ? -18.910 -5.191 15.821 1.00 97.69 183 ARG A O 1
ATOM 1464 N N . SER A 1 184 ? -18.598 -5.242 13.600 1.00 98.06 184 SER A N 1
ATOM 1465 C CA . SER A 1 184 ? -19.713 -6.157 13.347 1.00 98.06 184 SER A CA 1
ATOM 1466 C C . SER A 1 184 ? -19.353 -7.610 13.684 1.00 98.06 184 SER A C 1
ATOM 1468 O O . SER A 1 184 ? -20.232 -8.380 14.069 1.00 98.06 184 SER A O 1
ATOM 1470 N N . VAL A 1 185 ? -18.065 -7.969 13.599 1.00 98.62 185 VAL A N 1
ATOM 1471 C CA . VAL A 1 185 ? -17.545 -9.276 14.026 1.00 98.62 185 VAL A CA 1
ATOM 1472 C C . VAL A 1 185 ? -17.322 -9.304 15.539 1.00 98.62 185 VAL A C 1
ATOM 1474 O O . VAL A 1 185 ? -17.849 -10.187 16.212 1.00 98.62 185 VAL A O 1
ATOM 1477 N N . ASP A 1 186 ? -16.588 -8.324 16.069 1.00 98.12 186 ASP A N 1
ATOM 1478 C CA . ASP A 1 186 ? -16.339 -8.142 17.499 1.00 98.12 186 ASP A CA 1
ATOM 1479 C C . ASP A 1 186 ? -16.482 -6.656 17.881 1.00 98.12 186 ASP A C 1
ATOM 1481 O O . ASP A 1 186 ? -15.628 -5.834 17.537 1.00 98.12 186 ASP A O 1
ATOM 1485 N N . PRO A 1 187 ? -17.525 -6.281 18.643 1.00 97.38 187 PRO A N 1
ATOM 1486 C CA . PRO A 1 187 ? -17.814 -4.886 18.954 1.00 97.38 187 PRO A CA 1
ATOM 1487 C C . PRO A 1 187 ? -16.826 -4.254 19.951 1.00 97.38 187 PRO A C 1
ATOM 1489 O O . PRO A 1 187 ? -16.968 -3.075 20.268 1.00 97.38 187 PRO A O 1
ATOM 1492 N N . SER A 1 188 ? -15.855 -5.000 20.485 1.00 95.88 188 SER A N 1
ATOM 1493 C CA . SER A 1 188 ? -14.769 -4.485 21.334 1.00 95.88 188 SER A CA 1
ATOM 1494 C C . SER A 1 188 ? -13.489 -4.147 20.557 1.00 95.88 188 SER A C 1
ATOM 1496 O O . SER A 1 188 ? -12.581 -3.506 21.105 1.00 95.88 188 SER A O 1
ATOM 1498 N N . VAL A 1 189 ? -13.412 -4.556 19.285 1.00 96.94 189 VAL A N 1
ATOM 1499 C CA . VAL A 1 189 ? -12.243 -4.377 18.421 1.00 96.94 189 VAL A CA 1
ATOM 1500 C C . VAL A 1 189 ? -12.258 -2.999 17.757 1.00 96.94 189 VAL A C 1
ATOM 1502 O O . VAL A 1 189 ? -13.290 -2.449 17.370 1.00 96.94 189 VAL A O 1
ATOM 1505 N N . THR A 1 190 ? -11.069 -2.420 17.623 1.00 94.69 190 THR A N 1
ATOM 1506 C CA . THR A 1 190 ? -10.810 -1.201 16.851 1.00 94.69 190 THR A CA 1
ATOM 1507 C C . THR A 1 190 ? -9.637 -1.466 15.927 1.00 94.69 190 THR A C 1
ATOM 1509 O O . THR A 1 190 ? -8.699 -2.135 16.348 1.00 94.69 190 THR A O 1
ATOM 1512 N N . LEU A 1 191 ? -9.668 -0.926 14.708 1.00 96.69 191 LEU A N 1
ATOM 1513 C CA . LEU A 1 191 ? -8.545 -0.977 13.781 1.00 96.69 191 LEU A CA 1
ATOM 1514 C C . LEU A 1 191 ? -7.323 -0.276 14.406 1.00 96.69 191 LEU A C 1
ATOM 1516 O O . LEU A 1 191 ? -7.361 0.946 14.618 1.00 96.69 191 LEU A O 1
ATOM 1520 N N . PRO A 1 192 ? -6.248 -1.017 14.716 1.00 96.75 192 PRO A N 1
ATOM 1521 C CA . PRO A 1 192 ? -4.987 -0.419 15.114 1.00 96.75 192 PRO A CA 1
ATOM 1522 C C . PRO A 1 192 ? -4.293 0.223 13.907 1.00 96.75 192 PRO A C 1
ATOM 1524 O O . PRO A 1 192 ? -4.655 -0.025 12.758 1.00 96.75 192 PRO A O 1
ATOM 1527 N N . TYR A 1 193 ? -3.284 1.046 14.169 1.00 95.62 193 TYR A N 1
ATOM 1528 C CA . TYR A 1 193 ? -2.379 1.548 13.137 1.00 95.62 193 TYR A CA 1
ATOM 1529 C C . TYR A 1 193 ? -0.993 0.929 13.312 1.00 95.62 193 TYR A C 1
ATOM 1531 O O . TYR A 1 193 ? -0.577 0.632 14.431 1.00 95.62 193 TYR A O 1
ATOM 1539 N N . TRP A 1 194 ? -0.276 0.749 12.208 1.00 95.62 194 TRP A N 1
ATOM 1540 C CA . TRP A 1 194 ? 1.139 0.397 12.215 1.00 95.62 194 TRP A CA 1
ATOM 1541 C C . TRP A 1 194 ? 1.946 1.649 11.879 1.00 95.62 194 TRP A C 1
ATOM 1543 O O . TRP A 1 194 ? 1.831 2.189 10.780 1.00 95.62 194 TRP A O 1
ATOM 1553 N N . ASP A 1 195 ? 2.726 2.133 12.843 1.00 96.00 195 ASP A N 1
ATOM 1554 C CA . ASP A 1 195 ? 3.658 3.238 12.607 1.00 96.00 195 ASP A CA 1
ATOM 1555 C C . ASP A 1 195 ? 4.962 2.698 12.008 1.00 96.00 195 ASP A C 1
ATOM 1557 O O . ASP A 1 195 ? 5.926 2.416 12.723 1.00 96.00 195 ASP A O 1
ATOM 1561 N N . PHE A 1 196 ? 4.968 2.531 10.687 1.00 95.94 196 PHE A N 1
ATOM 1562 C CA . PHE A 1 196 ? 6.128 2.054 9.931 1.00 95.94 196 PHE A CA 1
ATOM 1563 C C . PHE A 1 196 ? 7.293 3.053 9.902 1.00 95.94 196 PHE A C 1
ATOM 1565 O O . PHE A 1 196 ? 8.384 2.696 9.455 1.00 95.94 196 PHE A O 1
ATOM 1572 N N . THR A 1 197 ? 7.111 4.286 10.397 1.00 96.88 197 THR A N 1
ATOM 1573 C CA . THR A 1 197 ? 8.218 5.245 10.481 1.00 96.88 197 THR A CA 1
ATOM 1574 C C . THR A 1 197 ? 9.244 4.868 11.539 1.00 96.88 197 THR A C 1
ATOM 1576 O O . THR A 1 197 ? 10.403 5.275 11.442 1.00 96.88 197 THR A O 1
ATOM 1579 N N . ILE A 1 198 ? 8.851 4.024 12.498 1.00 96.94 198 ILE A N 1
ATOM 1580 C CA . ILE A 1 198 ? 9.760 3.408 13.465 1.00 96.94 198 ILE A CA 1
ATOM 1581 C C . ILE A 1 198 ? 10.747 2.487 12.740 1.00 96.94 198 ILE A C 1
ATOM 1583 O O . ILE A 1 198 ? 11.956 2.619 12.933 1.00 96.94 198 ILE A O 1
ATOM 1587 N N . GLU A 1 199 ? 10.250 1.596 11.880 1.00 96.94 199 GLU A N 1
ATOM 1588 C CA . GLU A 1 199 ? 11.075 0.733 11.036 1.00 96.94 199 GLU A CA 1
ATOM 1589 C C . GLU A 1 199 ? 11.922 1.553 10.062 1.00 96.94 199 GLU A C 1
ATOM 1591 O O . GLU A 1 199 ? 13.133 1.352 10.009 1.00 96.94 199 GLU A O 1
ATOM 1596 N N . GLY A 1 200 ? 11.323 2.520 9.358 1.00 96.81 200 GLY A N 1
ATOM 1597 C CA . GLY A 1 200 ? 12.055 3.389 8.434 1.00 96.81 200 GLY A CA 1
ATOM 1598 C C . GLY A 1 200 ? 13.215 4.119 9.113 1.00 96.81 200 GLY A C 1
ATOM 1599 O O . GLY A 1 200 ? 14.337 4.098 8.617 1.00 96.81 200 GLY A O 1
ATOM 1600 N N . ASN A 1 201 ? 12.984 4.707 10.292 1.00 97.56 201 ASN A N 1
ATOM 1601 C CA . ASN A 1 201 ? 14.031 5.394 11.048 1.00 97.56 201 ASN A CA 1
ATOM 1602 C C . ASN A 1 201 ? 15.108 4.430 11.574 1.00 97.56 201 ASN A C 1
ATOM 1604 O O . ASN A 1 201 ? 16.279 4.798 11.643 1.00 97.56 201 ASN A O 1
ATOM 1608 N N . TYR A 1 202 ? 14.736 3.208 11.967 1.00 97.44 202 TYR A N 1
ATOM 1609 C CA . TYR A 1 202 ? 15.707 2.199 12.390 1.00 97.44 202 TYR A CA 1
ATOM 1610 C C . TYR A 1 202 ? 16.619 1.785 11.229 1.00 97.44 202 TYR A C 1
ATOM 1612 O O . TYR A 1 202 ? 17.839 1.849 11.379 1.00 97.44 202 TYR A O 1
ATOM 1620 N N . ILE A 1 203 ? 16.034 1.449 10.075 1.00 97.06 203 ILE A N 1
ATOM 1621 C CA . ILE A 1 203 ? 16.747 1.059 8.848 1.00 97.06 203 ILE A CA 1
ATOM 1622 C C . ILE A 1 203 ? 17.704 2.172 8.401 1.00 97.06 203 ILE A C 1
ATOM 1624 O O . ILE A 1 203 ? 18.889 1.913 8.187 1.00 97.06 203 ILE A O 1
ATOM 1628 N N . ASP A 1 204 ? 17.227 3.417 8.346 1.00 96.06 204 ASP A N 1
ATOM 1629 C CA . ASP A 1 204 ? 18.049 4.579 7.989 1.00 96.06 204 ASP A CA 1
ATOM 1630 C C . ASP A 1 204 ? 19.230 4.763 8.960 1.00 96.06 204 ASP A C 1
ATOM 1632 O O . ASP A 1 204 ? 20.379 4.914 8.544 1.00 96.06 204 ASP A O 1
ATOM 1636 N N . SER A 1 205 ? 18.989 4.633 10.272 1.00 96.69 205 SER A N 1
ATOM 1637 C CA . SER A 1 205 ? 20.029 4.815 11.296 1.00 96.69 205 SER A CA 1
ATOM 1638 C C . SER A 1 205 ? 21.181 3.805 11.223 1.00 96.69 205 SER A C 1
ATOM 1640 O O . SER A 1 205 ? 22.283 4.093 11.697 1.00 96.69 205 SER A O 1
ATOM 1642 N N . MET A 1 206 ? 20.942 2.631 10.631 1.00 96.38 206 MET A N 1
ATOM 1643 C CA . MET A 1 206 ? 21.961 1.602 10.405 1.00 96.38 206 MET A CA 1
ATOM 1644 C C . MET A 1 206 ? 22.558 1.642 8.991 1.00 96.38 206 MET A C 1
ATOM 1646 O O . MET A 1 206 ? 23.386 0.792 8.666 1.00 96.38 206 MET A O 1
ATOM 1650 N N . GLY A 1 207 ? 22.168 2.617 8.160 1.00 95.19 207 GLY A N 1
ATOM 1651 C CA . GLY A 1 207 ? 22.561 2.690 6.751 1.00 95.19 207 GLY A CA 1
ATOM 1652 C C . GLY A 1 207 ? 22.037 1.513 5.925 1.00 95.19 207 GLY A C 1
ATOM 1653 O O . GLY A 1 207 ? 22.676 1.122 4.949 1.00 95.19 207 GLY A O 1
ATOM 1654 N N . GLY A 1 208 ? 20.931 0.907 6.368 1.00 94.38 208 GLY A N 1
ATOM 1655 C CA . GLY A 1 208 ? 20.272 -0.205 5.696 1.00 94.38 208 GLY A CA 1
ATOM 1656 C C . GLY A 1 208 ? 19.384 0.262 4.545 1.00 94.38 208 GLY A C 1
ATOM 1657 O O . GLY A 1 208 ? 19.132 1.455 4.367 1.00 94.38 208 GLY A O 1
ATOM 1658 N N . GLY A 1 209 ? 18.899 -0.701 3.768 1.00 93.94 209 GLY A N 1
ATOM 1659 C CA . GLY A 1 209 ? 17.945 -0.471 2.691 1.00 93.94 209 GLY A CA 1
ATOM 1660 C C . GLY A 1 209 ? 16.568 -1.071 2.992 1.00 93.94 209 GLY A C 1
ATOM 1661 O O . GLY A 1 209 ? 16.383 -1.746 4.013 1.00 93.94 209 GLY A O 1
ATOM 1662 N N . PRO A 1 210 ? 15.574 -0.824 2.124 1.00 92.69 210 PRO A N 1
ATOM 1663 C CA . PRO A 1 210 ? 14.223 -1.337 2.313 1.00 92.69 210 PRO A CA 1
ATOM 1664 C C . PRO A 1 210 ? 14.114 -2.859 2.482 1.00 92.69 210 PRO A C 1
ATOM 1666 O O . PRO A 1 210 ? 13.160 -3.316 3.113 1.00 92.69 210 PRO A O 1
ATOM 1669 N N . ALA A 1 211 ? 15.070 -3.651 1.985 1.00 93.00 211 ALA A N 1
ATOM 1670 C CA . ALA A 1 211 ? 15.119 -5.106 2.167 1.00 93.00 211 ALA A CA 1
ATOM 1671 C C . ALA A 1 211 ? 15.107 -5.534 3.643 1.00 93.00 211 ALA A C 1
ATOM 1673 O O . ALA A 1 211 ? 14.629 -6.618 3.978 1.00 93.00 211 ALA A O 1
ATOM 1674 N N . GLU A 1 212 ? 15.556 -4.661 4.545 1.00 95.44 212 GLU A N 1
ATOM 1675 C CA . GLU A 1 212 ? 15.567 -4.930 5.979 1.00 95.44 212 GLU A CA 1
ATOM 1676 C C . GLU A 1 212 ? 14.167 -4.907 6.615 1.00 95.44 212 GLU A C 1
ATOM 1678 O O . GLU A 1 212 ? 13.999 -5.427 7.715 1.00 95.44 212 GLU A O 1
ATOM 1683 N N . ILE A 1 213 ? 13.122 -4.377 5.958 1.00 94.62 213 ILE A N 1
ATOM 1684 C CA . ILE A 1 213 ? 11.780 -4.298 6.570 1.00 94.62 213 ILE A CA 1
ATOM 1685 C C . ILE A 1 213 ? 11.251 -5.671 7.014 1.00 94.62 213 ILE A C 1
ATOM 1687 O O . ILE A 1 213 ? 10.636 -5.778 8.077 1.00 94.62 213 ILE A O 1
ATOM 1691 N N . ALA A 1 214 ? 11.543 -6.727 6.246 1.00 92.69 214 ALA A N 1
ATOM 1692 C CA . ALA A 1 214 ? 11.155 -8.099 6.565 1.00 92.69 214 ALA A CA 1
ATOM 1693 C C . ALA A 1 214 ? 11.825 -8.623 7.844 1.00 92.69 214 ALA A C 1
ATOM 1695 O O . ALA A 1 214 ? 11.230 -9.422 8.564 1.00 92.69 214 ALA A O 1
ATOM 1696 N N . SER A 1 215 ? 13.064 -8.199 8.114 1.00 92.81 215 SER A N 1
ATOM 1697 C CA . SER A 1 215 ? 13.867 -8.677 9.243 1.00 92.81 215 SER A CA 1
ATOM 1698 C C . SER A 1 215 ? 13.600 -7.873 10.519 1.00 92.81 215 SER A C 1
ATOM 1700 O O . SER A 1 215 ? 13.620 -8.433 11.617 1.00 92.81 215 SER A O 1
ATOM 1702 N N . VAL A 1 216 ? 13.322 -6.571 10.387 1.00 95.31 216 VAL A N 1
ATOM 1703 C CA . VAL A 1 216 ? 13.179 -5.655 11.530 1.00 95.31 216 VAL A CA 1
ATOM 1704 C C . VAL A 1 216 ? 11.736 -5.484 11.994 1.00 95.31 216 VAL A C 1
ATOM 1706 O O . VAL A 1 216 ? 11.511 -5.118 13.150 1.00 95.31 216 VAL A O 1
ATOM 1709 N N . SER A 1 217 ? 10.751 -5.724 11.122 1.00 95.50 217 SER A N 1
ATOM 1710 C CA . SER A 1 217 ? 9.354 -5.473 11.462 1.00 95.50 217 SER A CA 1
ATOM 1711 C C . SER A 1 217 ? 8.675 -6.699 12.082 1.00 95.50 217 SER A C 1
ATOM 1713 O O . SER A 1 217 ? 8.531 -7.730 11.420 1.00 95.50 217 SER A O 1
ATOM 1715 N N . PRO A 1 218 ? 8.152 -6.606 13.320 1.00 94.88 218 PRO A N 1
ATOM 1716 C CA . PRO A 1 218 ? 7.455 -7.726 13.948 1.00 94.88 218 PRO A CA 1
ATOM 1717 C C . PRO A 1 218 ? 6.141 -8.078 13.237 1.00 94.88 218 PRO A C 1
ATOM 1719 O O . PRO A 1 218 ? 5.682 -9.216 13.343 1.00 94.88 218 PRO A O 1
ATOM 1722 N N . VAL A 1 219 ? 5.537 -7.140 12.492 1.00 94.94 219 VAL A N 1
ATOM 1723 C CA . VAL A 1 219 ? 4.239 -7.368 11.839 1.00 94.94 219 VAL A CA 1
ATOM 1724 C C . VAL A 1 219 ? 4.325 -8.351 10.663 1.00 94.94 219 VAL A C 1
ATOM 1726 O O . VAL A 1 219 ? 3.309 -8.931 10.287 1.00 94.94 219 VAL A O 1
ATOM 1729 N N . LEU A 1 220 ? 5.527 -8.600 10.130 1.00 94.88 220 LEU A N 1
ATOM 1730 C CA . LEU A 1 220 ? 5.792 -9.543 9.033 1.00 94.88 220 LEU A CA 1
ATOM 1731 C C . LEU A 1 220 ? 6.236 -10.933 9.530 1.00 94.88 220 LEU A C 1
ATOM 1733 O O . LEU A 1 220 ? 6.859 -11.695 8.796 1.00 94.88 220 LEU A O 1
ATOM 1737 N N . THR A 1 221 ? 5.925 -11.271 10.784 1.00 95.94 221 THR A N 1
ATOM 1738 C CA . THR A 1 221 ? 6.266 -12.563 11.401 1.00 95.94 221 THR A CA 1
ATOM 1739 C C . THR A 1 221 ? 5.047 -13.476 11.548 1.00 95.94 221 THR A C 1
ATOM 1741 O O . THR A 1 221 ? 3.899 -13.037 11.451 1.00 95.94 221 THR A O 1
ATOM 1744 N N . ALA A 1 222 ? 5.283 -14.756 11.856 1.00 96.62 222 ALA A N 1
ATOM 1745 C CA . ALA A 1 222 ? 4.234 -15.761 12.072 1.00 96.62 222 ALA A CA 1
ATOM 1746 C C . ALA A 1 222 ? 3.210 -15.407 13.169 1.00 96.62 222 ALA A C 1
ATOM 1748 O O . ALA A 1 222 ? 2.077 -15.883 13.123 1.00 96.62 222 ALA A O 1
ATOM 1749 N N . GLU A 1 223 ? 3.606 -14.608 14.166 1.00 95.69 223 GLU A N 1
ATOM 1750 C CA . GLU A 1 223 ? 2.710 -14.148 15.237 1.00 95.69 223 GLU A CA 1
ATOM 1751 C C . GLU A 1 223 ? 1.671 -13.132 14.715 1.00 95.69 223 GLU A C 1
ATOM 1753 O O . GLU A 1 223 ? 0.601 -12.981 15.304 1.00 95.69 223 GLU A O 1
ATOM 1758 N N . TRP A 1 224 ? 1.962 -12.479 13.587 1.00 96.19 224 TRP A N 1
ATOM 1759 C CA . TRP A 1 224 ? 1.192 -11.377 13.015 1.00 96.19 224 TRP A CA 1
ATOM 1760 C C . TRP A 1 224 ? 0.693 -11.754 11.616 1.00 96.19 224 TRP A C 1
ATOM 1762 O O . TRP A 1 224 ? -0.063 -12.713 11.490 1.00 96.19 224 TRP A O 1
ATOM 1772 N N . PHE A 1 225 ? 1.103 -11.028 10.571 1.00 95.62 225 PHE A N 1
ATOM 1773 C CA . PHE A 1 225 ? 0.619 -11.202 9.197 1.00 95.62 225 PHE A CA 1
ATOM 1774 C C . PHE A 1 225 ? 1.439 -12.191 8.361 1.00 95.62 225 PHE A C 1
ATOM 1776 O O . PHE A 1 225 ? 1.281 -12.232 7.138 1.00 95.62 225 PHE A O 1
ATOM 1783 N N . GLY A 1 226 ? 2.322 -12.952 9.005 1.00 95.88 226 GLY A N 1
ATOM 1784 C CA . GLY A 1 226 ? 3.080 -14.032 8.396 1.00 95.88 226 GLY A CA 1
ATOM 1785 C C . GLY A 1 226 ? 4.303 -13.582 7.606 1.00 95.88 226 GLY A C 1
ATOM 1786 O O . GLY A 1 226 ? 4.368 -12.481 7.059 1.00 95.88 226 GLY A O 1
ATOM 1787 N N . GLU A 1 227 ? 5.266 -14.492 7.547 1.00 95.62 227 GLU A N 1
ATOM 1788 C CA . GLU A 1 227 ? 6.428 -14.427 6.667 1.00 95.62 227 GLU A CA 1
ATOM 1789 C C . GLU A 1 227 ? 6.068 -14.949 5.272 1.00 95.62 227 GLU A C 1
ATOM 1791 O O . GLU A 1 227 ? 5.106 -15.703 5.112 1.00 95.62 227 GLU A O 1
ATOM 1796 N N . VAL A 1 228 ? 6.896 -14.623 4.281 1.00 94.38 228 VAL A N 1
ATOM 1797 C CA . VAL A 1 228 ? 6.737 -15.092 2.897 1.00 94.38 228 VAL A CA 1
ATOM 1798 C C . VAL A 1 228 ? 7.737 -16.198 2.557 1.00 94.38 228 VAL A C 1
ATOM 1800 O O . VAL A 1 228 ? 8.795 -16.308 3.193 1.00 94.38 228 VAL A O 1
ATOM 1803 N N . ASP A 1 229 ? 7.386 -17.064 1.608 1.00 93.88 229 ASP A N 1
ATOM 1804 C CA . ASP A 1 229 ? 8.288 -18.065 1.032 1.00 93.88 229 ASP A CA 1
ATOM 1805 C C . ASP A 1 229 ? 8.938 -17.591 -0.284 1.00 93.88 229 ASP A C 1
ATOM 1807 O O . ASP A 1 229 ? 8.817 -16.434 -0.681 1.00 93.88 229 ASP A O 1
ATOM 1811 N N . GLY A 1 230 ? 9.676 -18.483 -0.955 1.00 90.25 230 GLY A N 1
ATOM 1812 C CA . GLY A 1 230 ? 10.353 -18.170 -2.219 1.00 90.25 230 GLY A CA 1
ATOM 1813 C C . GLY A 1 230 ? 9.418 -17.975 -3.418 1.00 90.25 230 GLY A C 1
ATOM 1814 O O . GLY A 1 230 ? 9.888 -17.550 -4.468 1.00 90.25 230 GLY A O 1
ATOM 1815 N N . LEU A 1 231 ? 8.126 -18.284 -3.277 1.00 90.56 231 LEU A N 1
ATOM 1816 C CA . LEU A 1 231 ? 7.081 -17.997 -4.262 1.00 90.56 231 LEU A CA 1
ATOM 1817 C C . LEU A 1 231 ? 6.294 -16.734 -3.898 1.00 90.56 231 LEU A C 1
ATOM 1819 O O . LEU A 1 231 ? 5.357 -16.373 -4.601 1.00 90.56 231 LEU A O 1
ATOM 1823 N N . SER A 1 232 ? 6.710 -16.022 -2.845 1.00 93.69 232 SER A N 1
ATOM 1824 C CA . SER A 1 232 ? 6.034 -14.835 -2.316 1.00 93.69 232 SER A CA 1
ATOM 1825 C C . SER A 1 232 ? 4.669 -15.137 -1.686 1.00 93.69 232 SER A C 1
ATOM 1827 O O . SER A 1 232 ? 3.898 -14.215 -1.431 1.00 93.69 232 SER A O 1
ATOM 1829 N N . HIS A 1 233 ? 4.360 -16.401 -1.382 1.00 94.69 233 HIS A N 1
ATOM 1830 C CA . HIS A 1 233 ? 3.147 -16.766 -0.645 1.00 94.69 233 HIS A CA 1
ATOM 1831 C C . HIS A 1 233 ? 3.359 -16.560 0.848 1.00 94.69 233 HIS A C 1
ATOM 1833 O O . HIS A 1 233 ? 4.453 -16.782 1.377 1.00 94.69 233 HIS A O 1
ATOM 1839 N N . VAL A 1 234 ? 2.304 -16.157 1.558 1.00 95.31 234 VAL A N 1
ATOM 1840 C CA . VAL A 1 234 ? 2.340 -16.111 3.024 1.00 95.31 234 VAL A CA 1
ATOM 1841 C C . VAL A 1 234 ? 2.446 -17.547 3.547 1.00 95.31 234 VAL A C 1
ATOM 1843 O O . VAL A 1 234 ? 1.529 -18.346 3.383 1.00 95.31 234 VAL A O 1
ATOM 1846 N N . LYS A 1 235 ? 3.569 -17.889 4.184 1.00 95.94 235 LYS A N 1
ATOM 1847 C CA . LYS A 1 235 ? 3.917 -19.284 4.519 1.00 95.94 235 LYS A CA 1
ATOM 1848 C C . LYS A 1 235 ? 3.456 -19.738 5.903 1.00 95.94 235 LYS A C 1
ATOM 1850 O O . LYS A 1 235 ? 3.430 -20.927 6.209 1.00 95.94 235 LYS A O 1
ATOM 1855 N N . ASN A 1 236 ? 3.207 -18.792 6.805 1.00 96.81 236 ASN A N 1
ATOM 1856 C CA . ASN A 1 236 ? 2.830 -19.047 8.196 1.00 96.81 236 ASN A CA 1
ATOM 1857 C C . ASN A 1 236 ? 1.879 -17.949 8.700 1.00 96.81 236 ASN A C 1
ATOM 1859 O O . ASN A 1 236 ? 1.538 -17.048 7.940 1.00 96.81 236 ASN A O 1
ATOM 1863 N N . SER A 1 237 ? 1.454 -18.025 9.968 1.00 96.50 237 SER A N 1
ATOM 1864 C CA . SER A 1 237 ? 0.326 -17.272 10.560 1.00 96.50 237 SER A CA 1
ATOM 1865 C C . SER A 1 237 ? -1.056 -17.763 10.098 1.00 96.50 237 SER A C 1
ATOM 1867 O O . SER A 1 237 ? -1.161 -18.718 9.331 1.00 96.50 237 SER A O 1
ATOM 1869 N N . ARG A 1 238 ? -2.136 -17.119 10.568 1.00 96.25 238 ARG A N 1
ATOM 1870 C CA . ARG A 1 238 ? -3.502 -17.421 10.094 1.00 96.25 238 ARG A CA 1
ATOM 1871 C C . ARG A 1 238 ? -3.772 -16.883 8.679 1.00 96.25 238 ARG A C 1
ATOM 1873 O O . ARG A 1 238 ? -4.791 -17.235 8.112 1.00 96.25 238 ARG A O 1
ATOM 1880 N N . TRP A 1 239 ? -2.865 -16.081 8.112 1.00 96.06 239 TRP A N 1
ATOM 1881 C CA . TRP A 1 239 ? -2.921 -15.612 6.720 1.00 96.06 239 TRP A CA 1
ATOM 1882 C C . TRP A 1 239 ? -2.249 -16.562 5.726 1.00 96.06 239 TRP A C 1
ATOM 1884 O O . TRP A 1 239 ? -2.229 -16.266 4.535 1.00 96.06 239 TRP A O 1
ATOM 1894 N N . ALA A 1 240 ? -1.691 -17.682 6.194 1.00 96.38 240 ALA A N 1
ATOM 1895 C CA . ALA A 1 240 ? -1.049 -18.639 5.308 1.00 96.38 240 ALA A CA 1
ATOM 1896 C C . ALA A 1 240 ? -2.053 -19.241 4.318 1.00 96.38 240 ALA A C 1
ATOM 1898 O O . ALA A 1 240 ? -3.111 -19.710 4.743 1.00 96.38 240 ALA A O 1
ATOM 1899 N N . HIS A 1 241 ? -1.694 -19.252 3.031 1.00 93.12 241 HIS A N 1
ATOM 1900 C CA . HIS A 1 241 ? -2.496 -19.838 1.946 1.00 93.12 241 HIS A CA 1
ATOM 1901 C C . HIS A 1 241 ? -3.941 -19.325 1.888 1.00 93.12 241 HIS A C 1
ATOM 1903 O O . HIS A 1 241 ? -4.889 -20.068 1.637 1.00 93.12 241 HIS A O 1
ATOM 1909 N N . VAL A 1 242 ? -4.124 -18.047 2.204 1.00 94.56 242 VAL A N 1
ATOM 1910 C CA . VAL A 1 242 ? -5.423 -17.395 2.100 1.00 94.56 242 VAL A CA 1
ATOM 1911 C C . VAL A 1 242 ? -5.731 -17.098 0.639 1.00 94.56 242 VAL A C 1
ATOM 1913 O O . VAL A 1 242 ? -4.892 -16.535 -0.057 1.00 94.56 242 VAL A O 1
ATOM 1916 N N . ASP A 1 243 ? -6.949 -17.419 0.205 1.00 94.81 243 ASP A N 1
ATOM 1917 C CA . ASP A 1 243 ? -7.399 -17.191 -1.168 1.00 94.81 243 ASP A CA 1
ATOM 1918 C C . ASP A 1 243 ? -7.338 -15.705 -1.565 1.00 94.81 243 ASP A C 1
ATOM 1920 O O . ASP A 1 243 ? -7.705 -14.803 -0.794 1.00 94.81 243 ASP A O 1
ATOM 1924 N N . ALA A 1 244 ? -6.926 -15.465 -2.808 1.00 93.50 244 ALA A N 1
ATOM 1925 C CA . ALA A 1 244 ? -7.043 -14.177 -3.468 1.00 93.50 244 ALA A CA 1
ATOM 1926 C C . ALA A 1 244 ? -8.519 -13.837 -3.742 1.00 93.50 244 ALA A C 1
ATOM 1928 O O . ALA A 1 244 ? -9.401 -14.700 -3.800 1.00 93.50 244 ALA A O 1
ATOM 1929 N N . VAL A 1 245 ? -8.810 -12.549 -3.924 1.00 92.81 245 VAL A N 1
ATOM 1930 C CA . VAL A 1 245 ? -10.175 -12.100 -4.216 1.00 92.81 245 VAL A CA 1
ATOM 1931 C C . VAL A 1 245 ? -10.461 -12.258 -5.705 1.00 92.81 245 VAL A C 1
ATOM 1933 O O . VAL A 1 245 ? -9.762 -11.688 -6.535 1.00 92.81 245 VAL A O 1
ATOM 1936 N N . TYR A 1 246 ? -11.529 -12.978 -6.040 1.00 92.75 246 TYR A N 1
ATOM 1937 C CA . TYR A 1 246 ? -12.013 -13.114 -7.414 1.00 92.75 246 TYR A CA 1
ATOM 1938 C C . TYR A 1 246 ? -13.061 -12.061 -7.762 1.00 92.75 246 TYR A C 1
ATOM 1940 O O . TYR A 1 246 ? -13.872 -11.646 -6.926 1.00 92.75 246 TYR A O 1
ATOM 1948 N N . ALA A 1 247 ? -13.057 -11.665 -9.027 1.00 91.50 247 ALA A N 1
ATOM 1949 C CA . ALA A 1 247 ? -14.055 -10.788 -9.600 1.00 91.50 247 ALA A CA 1
ATOM 1950 C C . ALA A 1 247 ? -15.403 -11.508 -9.773 1.00 91.50 247 ALA A C 1
ATOM 1952 O O . ALA A 1 247 ? -15.501 -12.720 -9.976 1.00 91.50 247 ALA A O 1
ATOM 1953 N N . LEU A 1 248 ? -16.477 -10.735 -9.681 1.00 90.56 248 LEU A N 1
ATOM 1954 C CA . LEU A 1 248 ? -17.839 -11.119 -10.006 1.00 90.56 248 LEU A CA 1
ATOM 1955 C C . LEU A 1 248 ? -18.156 -10.783 -11.469 1.00 90.56 248 LEU A C 1
ATOM 1957 O O . LEU A 1 248 ? -17.544 -9.892 -12.063 1.00 90.56 248 LEU A O 1
ATOM 1961 N N . PRO A 1 249 ? -19.191 -11.421 -12.049 1.00 81.50 249 PRO A N 1
ATOM 1962 C CA . PRO A 1 249 ? -19.720 -11.002 -13.339 1.00 81.50 249 PRO A CA 1
ATOM 1963 C C . PRO A 1 249 ? -20.100 -9.515 -13.266 1.00 81.50 249 PRO A C 1
ATOM 1965 O O . PRO A 1 249 ? -20.951 -9.156 -12.448 1.00 81.50 249 PRO A O 1
ATOM 1968 N N . ASN A 1 250 ? -19.489 -8.689 -14.124 1.00 80.38 250 ASN A N 1
ATOM 1969 C CA . ASN A 1 250 ? -19.579 -7.217 -14.235 1.00 80.38 250 ASN A CA 1
ATOM 1970 C C . ASN A 1 250 ? -18.516 -6.386 -13.501 1.00 80.38 250 ASN A C 1
ATOM 1972 O O . ASN A 1 250 ? -18.561 -5.162 -13.624 1.00 80.38 250 ASN A O 1
ATOM 1976 N N . ASP A 1 251 ? -17.580 -6.986 -12.770 1.00 83.81 251 ASP A N 1
ATOM 1977 C CA . ASP A 1 251 ? -16.433 -6.206 -12.306 1.00 83.81 251 ASP A CA 1
ATOM 1978 C C . ASP A 1 251 ? -15.535 -5.847 -13.498 1.00 83.81 251 ASP A C 1
ATOM 1980 O O . ASP A 1 251 ? -15.331 -6.654 -14.406 1.00 83.81 251 ASP A O 1
ATOM 1984 N N . VAL A 1 252 ? -15.051 -4.604 -13.513 1.00 76.69 252 VAL A N 1
ATOM 1985 C CA . VAL A 1 252 ? -14.255 -4.051 -14.623 1.00 76.69 252 VAL A CA 1
ATOM 1986 C C . VAL A 1 252 ? -12.752 -4.231 -14.424 1.00 76.69 252 VAL A C 1
ATOM 1988 O O . VAL A 1 252 ? -12.010 -4.193 -15.401 1.00 76.69 252 VAL A O 1
ATOM 1991 N N . THR A 1 253 ? -12.311 -4.471 -13.185 1.00 85.19 253 THR A N 1
ATOM 1992 C CA . THR A 1 253 ? -10.892 -4.596 -12.833 1.00 85.19 253 THR A CA 1
ATOM 1993 C C . THR A 1 253 ? -10.580 -6.002 -12.357 1.00 85.19 253 THR A C 1
ATOM 1995 O O . THR A 1 253 ? -10.924 -6.401 -11.242 1.00 85.19 253 THR A O 1
ATOM 1998 N N . GLN A 1 254 ? -9.923 -6.754 -13.228 1.00 89.94 254 GLN A N 1
ATOM 1999 C CA . GLN A 1 254 ? -9.393 -8.078 -12.953 1.00 89.94 254 GLN A CA 1
ATOM 2000 C C . GLN A 1 254 ? -8.219 -8.336 -13.892 1.00 89.94 254 GLN A C 1
ATOM 2002 O O . GLN A 1 254 ? -8.124 -7.726 -14.959 1.00 89.94 254 GLN A O 1
ATOM 2007 N N . ASN A 1 255 ? -7.356 -9.270 -13.518 1.00 90.31 255 ASN A N 1
ATOM 2008 C CA . ASN A 1 255 ? -6.375 -9.807 -14.447 1.00 90.31 255 ASN A CA 1
ATOM 2009 C C . ASN A 1 255 ? -6.991 -10.890 -15.351 1.00 90.31 255 ASN A C 1
ATOM 2011 O O . ASN A 1 255 ? -8.164 -11.254 -15.215 1.00 90.31 255 ASN A O 1
ATOM 2015 N N . SER A 1 256 ? -6.175 -11.463 -16.238 1.00 91.19 256 SER A N 1
ATOM 2016 C CA . SER A 1 256 ? -6.616 -12.483 -17.207 1.00 91.19 256 SER A CA 1
ATOM 2017 C C . SER A 1 256 ? -7.172 -13.764 -16.556 1.00 91.19 256 SER A C 1
ATOM 2019 O O . SER A 1 256 ? -7.821 -14.560 -17.224 1.00 91.19 256 SER A O 1
ATOM 2021 N N . TYR A 1 257 ? -6.947 -13.984 -15.258 1.00 92.25 257 TYR A N 1
ATOM 2022 C CA . TYR A 1 257 ? -7.418 -15.158 -14.510 1.00 92.25 257 TYR A CA 1
ATOM 2023 C C . TYR A 1 257 ? -8.675 -14.871 -13.669 1.00 92.25 257 TYR A C 1
ATOM 2025 O O . TYR A 1 257 ? -9.111 -15.717 -12.888 1.00 92.25 257 TYR A O 1
ATOM 2033 N N . GLY A 1 258 ? -9.260 -13.676 -13.798 1.00 92.06 258 GLY A N 1
ATOM 2034 C CA . GLY A 1 258 ? -10.443 -13.271 -13.036 1.00 92.06 258 GLY A CA 1
ATOM 2035 C C . GLY A 1 258 ? -10.159 -12.922 -11.572 1.00 92.06 258 GLY A C 1
ATOM 2036 O O . GLY A 1 258 ? -11.078 -12.894 -10.750 1.00 92.06 258 GLY A O 1
ATOM 2037 N N . ILE A 1 259 ? -8.894 -12.670 -11.229 1.00 92.69 259 ILE A N 1
ATOM 2038 C CA . ILE A 1 259 ? -8.472 -12.260 -9.888 1.00 92.69 259 ILE A CA 1
ATOM 2039 C C . ILE A 1 259 ? -8.451 -10.731 -9.835 1.00 92.69 259 ILE A C 1
ATOM 2041 O O . ILE A 1 259 ? -7.981 -10.072 -10.763 1.00 92.69 259 ILE A O 1
ATOM 2045 N N . VAL A 1 260 ? -8.957 -10.163 -8.741 1.00 91.56 260 VAL A N 1
ATOM 2046 C CA . VAL A 1 260 ? -9.003 -8.718 -8.487 1.00 91.56 260 VAL A CA 1
ATOM 2047 C C . VAL A 1 260 ? -7.594 -8.226 -8.181 1.00 91.56 260 VAL A C 1
ATOM 2049 O O . VAL A 1 260 ? -7.128 -8.241 -7.043 1.00 91.56 260 VAL A O 1
ATOM 2052 N N . ARG A 1 261 ? -6.911 -7.822 -9.244 1.00 88.62 261 ARG A N 1
ATOM 2053 C CA . ARG A 1 261 ? -5.568 -7.251 -9.287 1.00 88.62 261 ARG A CA 1
ATOM 2054 C C . ARG A 1 261 ? -5.568 -6.161 -10.358 1.00 88.62 261 ARG A C 1
ATOM 2056 O O . ARG A 1 261 ? -6.518 -6.055 -11.137 1.00 88.62 261 ARG A O 1
ATOM 2063 N N . ALA A 1 262 ? -4.484 -5.396 -10.425 1.00 86.06 262 ALA A N 1
ATOM 2064 C CA . ALA A 1 262 ? -4.228 -4.523 -11.561 1.00 86.06 262 ALA A CA 1
ATOM 2065 C C . ALA A 1 262 ? -4.382 -5.304 -12.882 1.00 86.06 262 ALA A C 1
ATOM 2067 O O . ALA A 1 262 ? -3.893 -6.439 -12.946 1.00 86.06 262 ALA A O 1
ATOM 2068 N N . PRO A 1 263 ? -4.984 -4.734 -13.943 1.00 85.50 263 PRO A N 1
ATOM 2069 C CA . PRO A 1 263 ? -5.198 -5.449 -15.205 1.00 85.50 263 PRO A CA 1
ATOM 2070 C C . PRO A 1 263 ? -3.914 -6.026 -15.815 1.00 85.50 263 PRO A C 1
ATOM 2072 O O . PRO A 1 263 ? -3.942 -7.084 -16.436 1.00 85.50 263 PRO A O 1
ATOM 2075 N N . TRP A 1 264 ? -2.775 -5.363 -15.589 1.00 87.88 264 TRP A N 1
ATOM 2076 C CA . TRP A 1 264 ? -1.461 -5.805 -16.059 1.00 87.88 264 TRP A CA 1
ATOM 2077 C C . TRP A 1 264 ? -0.742 -6.805 -15.146 1.00 87.88 264 TRP A C 1
ATOM 2079 O O . TRP A 1 264 ? 0.305 -7.334 -15.516 1.00 87.88 264 TRP A O 1
ATOM 2089 N N . ASN A 1 265 ? -1.269 -7.069 -13.950 1.00 90.06 265 ASN A N 1
ATOM 2090 C CA . ASN A 1 265 ? -0.713 -8.049 -13.026 1.00 90.06 265 ASN A CA 1
ATOM 2091 C C . ASN A 1 265 ? -1.292 -9.443 -13.319 1.00 90.06 265 ASN A C 1
ATOM 2093 O O . ASN A 1 265 ? -2.182 -9.937 -12.620 1.00 90.06 265 ASN A O 1
ATOM 2097 N N . ASN A 1 266 ? -0.752 -10.109 -14.342 1.00 87.88 266 ASN A N 1
ATOM 2098 C CA . ASN A 1 266 ? -1.143 -11.467 -14.737 1.00 87.88 266 ASN A CA 1
ATOM 2099 C C . ASN A 1 266 ? -0.503 -12.572 -13.871 1.00 87.88 266 ASN A C 1
ATOM 2101 O O . ASN A 1 266 ? -0.256 -13.686 -14.335 1.00 87.88 266 ASN A O 1
ATOM 2105 N N . ALA A 1 267 ? -0.266 -12.299 -12.585 1.00 89.62 267 ALA A N 1
ATOM 2106 C CA . ALA A 1 267 ? -0.011 -13.352 -11.611 1.00 89.62 267 ALA A CA 1
ATOM 2107 C C . ALA A 1 267 ? -1.225 -14.297 -11.545 1.00 89.62 267 ALA A C 1
ATOM 2109 O O . ALA A 1 267 ? -2.357 -13.847 -11.351 1.00 89.62 267 ALA A O 1
ATOM 2110 N N . LYS A 1 268 ? -0.997 -15.604 -11.707 1.00 91.69 268 LYS A N 1
ATOM 2111 C CA . LYS A 1 268 ? -2.056 -16.629 -11.656 1.00 91.69 268 LYS A CA 1
ATOM 2112 C C . LYS A 1 268 ? -2.299 -17.196 -10.261 1.00 91.69 268 LYS A C 1
ATOM 2114 O O . LYS A 1 268 ? -3.151 -18.057 -10.085 1.00 91.69 268 LYS A O 1
ATOM 2119 N N . ASP A 1 269 ? -1.524 -16.732 -9.286 1.00 92.94 269 ASP A N 1
ATOM 2120 C CA . ASP A 1 269 ? -1.564 -17.186 -7.905 1.00 92.94 269 ASP A CA 1
ATOM 2121 C C . ASP A 1 269 ? -2.967 -17.004 -7.335 1.00 92.94 269 ASP A C 1
ATOM 2123 O O . ASP A 1 269 ? -3.454 -15.877 -7.242 1.00 92.94 269 ASP A O 1
ATOM 2127 N N . THR A 1 270 ? -3.609 -18.113 -6.974 1.00 93.38 270 THR A N 1
ATOM 2128 C CA . THR A 1 270 ? -4.959 -18.141 -6.393 1.00 93.38 270 THR A CA 1
ATOM 2129 C C . THR A 1 270 ? -4.963 -17.772 -4.912 1.00 93.38 270 THR A C 1
ATOM 2131 O O . THR A 1 270 ? -6.022 -17.692 -4.298 1.00 93.38 270 THR A O 1
ATOM 2134 N N . GLU A 1 271 ? -3.782 -17.556 -4.341 1.00 94.06 271 GLU A N 1
ATOM 2135 C CA . GLU A 1 271 ? -3.543 -17.179 -2.954 1.00 94.06 271 GLU A CA 1
ATOM 2136 C C . GLU A 1 271 ? -3.009 -15.743 -2.874 1.00 94.06 271 GLU A C 1
ATOM 2138 O O . GLU A 1 271 ? -2.528 -15.182 -3.861 1.00 94.06 271 GLU A O 1
ATOM 2143 N N . LEU A 1 272 ? -3.081 -15.161 -1.678 1.00 91.19 272 LEU A N 1
ATOM 2144 C CA . LEU A 1 272 ? -2.479 -13.880 -1.334 1.00 91.19 272 LEU A CA 1
ATOM 2145 C C . LEU A 1 272 ? -0.946 -13.942 -1.463 1.00 91.19 272 LEU A C 1
ATOM 2147 O O . LEU A 1 272 ? -0.274 -14.738 -0.801 1.00 91.19 272 LEU A O 1
ATOM 2151 N N . VAL A 1 273 ? -0.397 -13.031 -2.255 1.00 92.44 273 VAL A N 1
ATOM 2152 C CA . VAL A 1 273 ? 1.018 -12.850 -2.564 1.00 92.44 273 VAL A CA 1
ATOM 2153 C C . VAL A 1 273 ? 1.562 -11.574 -1.906 1.00 92.44 273 VAL A C 1
ATOM 2155 O O . VAL A 1 273 ? 0.948 -10.509 -1.864 1.00 92.44 273 VAL A O 1
ATOM 2158 N N . ARG A 1 274 ? 2.781 -11.651 -1.384 1.00 92.25 274 ARG A N 1
ATOM 2159 C CA . ARG A 1 274 ? 3.519 -10.513 -0.836 1.00 92.25 274 ARG A CA 1
ATOM 2160 C C . ARG A 1 274 ? 4.980 -10.626 -1.263 1.00 92.25 274 ARG A C 1
ATOM 2162 O O . ARG A 1 274 ? 5.688 -11.511 -0.790 1.00 92.25 274 ARG A O 1
ATOM 2169 N N . HIS A 1 275 ? 5.438 -9.738 -2.143 1.00 93.06 275 HIS A N 1
ATOM 2170 C CA . HIS A 1 275 ? 6.826 -9.712 -2.602 1.00 93.06 275 HIS A CA 1
ATOM 2171 C C . HIS A 1 275 ? 7.572 -8.561 -1.919 1.00 93.06 275 HIS A C 1
ATOM 2173 O O . HIS A 1 275 ? 7.426 -7.397 -2.278 1.00 93.06 275 HIS A O 1
ATOM 2179 N N . VAL A 1 276 ? 8.311 -8.868 -0.856 1.00 92.12 276 VAL A N 1
ATOM 2180 C CA . VAL A 1 276 ? 8.841 -7.836 0.045 1.00 92.12 276 VAL A CA 1
ATOM 2181 C C . VAL A 1 276 ? 10.129 -7.220 -0.510 1.00 92.12 276 VAL A C 1
ATOM 2183 O O . VAL A 1 276 ? 11.099 -7.930 -0.758 1.00 92.12 276 VAL A O 1
ATOM 2186 N N . SER A 1 277 ? 10.139 -5.888 -0.622 1.00 89.19 277 SER A N 1
ATOM 2187 C CA . SER A 1 277 ? 11.301 -5.027 -0.895 1.00 89.19 277 SER A CA 1
ATOM 2188 C C . SER A 1 277 ? 12.092 -5.331 -2.166 1.00 89.19 277 SER A C 1
ATOM 2190 O O . SER A 1 277 ? 13.310 -5.145 -2.211 1.00 89.19 277 SER A O 1
ATOM 2192 N N . ASP A 1 278 ? 11.396 -5.749 -3.216 1.00 91.00 278 ASP A N 1
ATOM 2193 C CA . ASP A 1 278 ? 12.006 -6.069 -4.499 1.00 91.00 278 ASP A CA 1
ATOM 2194 C C . ASP A 1 278 ? 11.130 -5.574 -5.659 1.00 91.00 278 ASP A C 1
ATOM 2196 O O . ASP A 1 278 ? 9.901 -5.706 -5.664 1.00 91.00 278 ASP A O 1
ATOM 2200 N N . VAL A 1 279 ? 11.792 -4.934 -6.623 1.00 93.62 279 VAL A N 1
ATOM 2201 C CA . VAL A 1 279 ? 11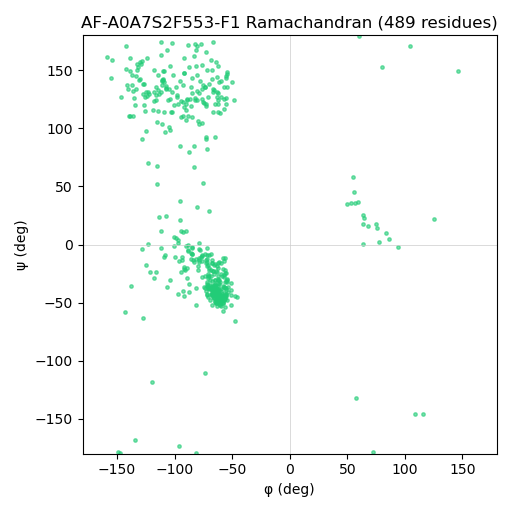.234 -4.552 -7.915 1.00 93.62 279 VAL A CA 1
ATOM 2202 C C . VAL A 1 279 ? 12.127 -5.151 -8.997 1.00 93.62 279 VAL A C 1
ATOM 2204 O O . VAL A 1 279 ? 13.171 -4.597 -9.348 1.00 93.62 279 VAL A O 1
ATOM 2207 N N . CYS A 1 280 ? 11.709 -6.295 -9.530 1.00 93.56 280 CYS A N 1
ATOM 2208 C CA . CYS A 1 280 ? 12.367 -7.023 -10.609 1.00 93.56 280 CYS A CA 1
ATOM 2209 C C . CYS A 1 280 ? 13.832 -7.373 -10.301 1.00 93.56 280 CYS A C 1
ATOM 2211 O O . CYS A 1 280 ? 14.721 -7.223 -11.145 1.00 93.56 280 CYS A O 1
ATOM 2213 N N . GLY A 1 281 ? 14.091 -7.871 -9.093 1.00 92.69 281 GLY A N 1
ATOM 2214 C CA . GLY A 1 281 ? 15.403 -8.305 -8.620 1.00 92.69 281 GLY A CA 1
ATOM 2215 C C . GLY A 1 281 ? 16.259 -7.159 -8.087 1.00 92.69 281 GLY A C 1
ATOM 2216 O O . GLY A 1 281 ? 17.470 -7.327 -7.910 1.00 92.69 281 GLY A O 1
ATOM 2217 N N . ILE A 1 282 ? 15.670 -5.971 -7.917 1.00 94.25 282 ILE A N 1
ATOM 2218 C CA . ILE A 1 282 ? 16.357 -4.762 -7.477 1.00 94.25 282 ILE A CA 1
ATOM 2219 C C . ILE A 1 282 ? 15.647 -4.185 -6.257 1.00 94.25 282 ILE A C 1
ATOM 2221 O O . ILE A 1 282 ? 14.466 -3.853 -6.290 1.00 94.25 282 ILE A O 1
ATOM 2225 N N . GLU A 1 283 ? 16.420 -3.952 -5.201 1.00 94.06 283 GLU A N 1
ATOM 2226 C CA . GLU A 1 283 ? 15.945 -3.246 -4.017 1.00 94.06 283 GLU A CA 1
ATOM 2227 C C . GLU A 1 283 ? 15.546 -1.786 -4.350 1.00 94.06 283 GLU A C 1
ATOM 2229 O O . GLU A 1 283 ? 16.376 -1.036 -4.906 1.00 94.06 283 GLU A O 1
ATOM 2234 N N . PRO A 1 284 ? 14.319 -1.347 -3.997 1.00 92.56 284 PRO A N 1
ATOM 2235 C CA . PRO A 1 284 ? 13.758 -0.057 -4.392 1.00 92.56 284 PRO A CA 1
ATOM 2236 C C . PRO A 1 284 ? 14.212 1.096 -3.487 1.00 92.56 284 PRO A C 1
ATOM 2238 O O . PRO A 1 284 ? 13.427 1.724 -2.782 1.00 92.56 284 PRO A O 1
ATOM 2241 N N . ILE A 1 285 ? 15.505 1.419 -3.526 1.00 91.19 285 ILE A N 1
ATOM 2242 C CA . ILE A 1 285 ? 16.125 2.460 -2.683 1.00 91.19 285 ILE A CA 1
ATOM 2243 C C . ILE A 1 285 ? 15.539 3.873 -2.877 1.00 91.19 285 ILE A C 1
ATOM 2245 O O . ILE A 1 285 ? 15.584 4.688 -1.961 1.00 91.19 285 ILE A O 1
ATOM 2249 N N . ASN A 1 286 ? 14.959 4.172 -4.045 1.00 89.56 286 ASN A N 1
ATOM 2250 C CA . ASN A 1 286 ? 14.245 5.428 -4.322 1.00 89.56 286 ASN A CA 1
ATOM 2251 C C . ASN A 1 286 ? 12.835 5.467 -3.700 1.00 89.56 286 ASN A C 1
ATOM 2253 O O . ASN A 1 286 ? 12.198 6.519 -3.682 1.00 89.56 286 ASN A O 1
ATOM 2257 N N . LYS A 1 287 ? 12.351 4.328 -3.198 1.00 91.19 287 LYS A N 1
ATOM 2258 C CA . LYS A 1 287 ? 11.119 4.163 -2.425 1.00 91.19 287 LYS A CA 1
ATOM 2259 C C . LYS A 1 287 ? 11.487 3.702 -1.016 1.00 91.19 287 LYS A C 1
ATOM 2261 O O . LYS A 1 287 ? 10.996 2.686 -0.539 1.00 91.19 287 LYS A O 1
ATOM 2266 N N . ALA A 1 288 ? 12.389 4.425 -0.354 1.00 93.25 288 ALA A N 1
ATOM 2267 C CA . ALA A 1 288 ? 12.766 4.116 1.020 1.00 93.25 288 ALA A CA 1
ATOM 2268 C C . ALA A 1 288 ? 11.538 4.068 1.946 1.00 93.25 288 ALA A C 1
ATOM 2270 O O . ALA A 1 288 ? 10.593 4.844 1.774 1.00 93.25 288 ALA A O 1
ATOM 2271 N N . ILE A 1 289 ? 11.563 3.174 2.942 1.00 95.44 289 ILE A N 1
ATOM 2272 C CA . ILE A 1 289 ? 10.520 3.129 3.975 1.00 95.44 289 ILE A CA 1
ATOM 2273 C C . ILE A 1 289 ? 10.466 4.504 4.655 1.00 95.44 289 ILE A C 1
ATOM 2275 O O . ILE A 1 289 ? 11.510 4.972 5.121 1.00 95.44 289 ILE A O 1
ATOM 2279 N N . PRO A 1 290 ? 9.301 5.177 4.716 1.00 96.06 290 PRO A N 1
ATOM 2280 C CA . PRO A 1 290 ? 9.254 6.547 5.211 1.00 96.06 290 PRO A CA 1
ATOM 2281 C C . PRO A 1 290 ? 9.726 6.624 6.662 1.00 96.06 290 PRO A C 1
ATOM 2283 O O . PRO A 1 290 ? 9.389 5.763 7.468 1.00 96.06 290 PRO A O 1
ATOM 2286 N N . THR A 1 291 ? 10.489 7.660 7.003 1.00 96.38 291 THR A N 1
ATOM 2287 C CA . THR A 1 291 ? 11.005 7.882 8.362 1.00 96.38 291 THR A CA 1
ATOM 2288 C C . THR A 1 291 ? 10.197 8.957 9.091 1.00 96.38 291 THR A C 1
ATOM 2290 O O . THR A 1 291 ? 9.369 9.657 8.495 1.00 96.38 291 THR A O 1
ATOM 2293 N N . CYS A 1 292 ? 10.480 9.161 10.382 1.00 94.69 292 CYS A N 1
ATOM 2294 C CA . CYS A 1 292 ? 9.932 10.295 11.131 1.00 94.69 292 CYS A CA 1
ATOM 2295 C C . CYS A 1 292 ? 10.269 11.636 10.457 1.00 94.69 292 CYS A C 1
ATOM 2297 O O . CYS A 1 292 ? 9.437 12.540 10.430 1.00 94.69 292 CYS A O 1
ATOM 2299 N N . ALA A 1 293 ? 11.477 11.761 9.892 1.00 94.88 293 ALA A N 1
ATOM 2300 C CA . ALA A 1 293 ? 11.900 12.958 9.171 1.00 94.88 293 ALA A CA 1
ATOM 2301 C C . ALA A 1 293 ? 11.118 13.134 7.863 1.00 94.88 293 ALA A C 1
ATOM 2303 O O . ALA A 1 293 ? 10.715 14.252 7.546 1.00 94.88 293 ALA A O 1
ATOM 2304 N N . THR A 1 294 ? 10.831 12.040 7.145 1.00 93.62 294 THR A N 1
ATOM 2305 C CA . THR A 1 294 ? 9.966 12.070 5.957 1.00 93.62 294 THR A CA 1
ATOM 2306 C C . THR A 1 294 ? 8.585 12.618 6.308 1.00 93.62 294 THR A C 1
ATOM 2308 O O . THR A 1 294 ? 8.113 13.545 5.657 1.00 93.62 294 THR A O 1
ATOM 2311 N N . HIS A 1 295 ? 7.941 12.096 7.356 1.00 94.00 295 HIS A N 1
ATOM 2312 C CA . HIS A 1 295 ? 6.608 12.554 7.767 1.00 94.00 295 HIS A CA 1
ATOM 2313 C C . HIS A 1 295 ? 6.612 13.978 8.335 1.00 94.00 295 HIS A C 1
ATOM 2315 O O . HIS A 1 295 ? 5.690 14.741 8.048 1.00 94.00 295 HIS A O 1
ATOM 2321 N N . LEU A 1 296 ? 7.652 14.379 9.073 1.00 93.56 296 LEU A N 1
ATOM 2322 C CA . LEU A 1 296 ? 7.802 15.762 9.531 1.00 93.56 296 LEU A CA 1
ATOM 2323 C C . LEU A 1 296 ? 7.898 16.734 8.348 1.00 93.56 296 LEU A C 1
ATOM 2325 O O . LEU A 1 296 ? 7.169 17.722 8.323 1.00 93.56 296 LEU A O 1
ATOM 2329 N N . ALA A 1 297 ? 8.709 16.414 7.336 1.00 92.56 297 ALA A N 1
ATOM 2330 C CA . ALA A 1 297 ? 8.844 17.237 6.136 1.00 92.56 297 ALA A CA 1
ATOM 2331 C C . ALA A 1 297 ? 7.516 17.386 5.370 1.00 92.56 297 ALA A C 1
ATOM 2333 O O . ALA A 1 297 ? 7.247 18.439 4.795 1.00 92.56 297 ALA A O 1
ATOM 2334 N N . LEU A 1 298 ? 6.650 16.362 5.392 1.00 91.50 298 LEU A N 1
ATOM 2335 C CA . LEU A 1 298 ? 5.295 16.474 4.842 1.00 91.50 298 LEU A CA 1
ATOM 2336 C C . LEU A 1 298 ? 4.466 17.499 5.627 1.00 91.50 298 LEU A C 1
ATOM 2338 O O . LEU A 1 298 ? 3.836 18.363 5.022 1.00 91.50 298 LEU A O 1
ATOM 2342 N N . LEU A 1 299 ? 4.473 17.423 6.961 1.00 90.19 299 LEU A N 1
ATOM 2343 C CA . LEU A 1 299 ? 3.711 18.327 7.833 1.00 90.19 299 LEU A CA 1
ATOM 2344 C C . LEU A 1 299 ? 4.192 19.785 7.770 1.00 90.19 299 LEU A C 1
ATOM 2346 O O . LEU A 1 299 ? 3.405 20.693 8.030 1.00 90.19 299 LEU A O 1
ATOM 2350 N N . GLU A 1 300 ? 5.457 20.009 7.418 1.00 91.62 300 GLU A N 1
ATOM 2351 C CA . GLU A 1 300 ? 6.041 21.338 7.200 1.00 91.62 300 GLU A CA 1
ATOM 2352 C C . GLU A 1 300 ? 5.671 21.952 5.836 1.00 91.62 300 GLU A C 1
ATOM 2354 O O . GLU A 1 300 ? 6.003 23.109 5.571 1.00 91.62 300 GLU A O 1
ATOM 2359 N N . GLY A 1 301 ? 4.960 21.214 4.975 1.00 85.94 301 GLY A N 1
ATOM 2360 C CA . GLY A 1 301 ? 4.496 21.704 3.680 1.00 85.94 301 GLY A CA 1
ATOM 2361 C C . GLY A 1 301 ? 3.634 22.971 3.787 1.00 85.94 301 GLY A C 1
ATOM 2362 O O . GLY A 1 301 ? 2.720 23.065 4.603 1.00 85.94 301 GLY A O 1
ATOM 2363 N N . GLU A 1 302 ? 3.891 23.949 2.913 1.00 88.06 302 GLU A N 1
ATOM 2364 C CA . GLU A 1 302 ? 3.283 25.287 3.005 1.00 88.06 302 GLU A CA 1
ATOM 2365 C C . GLU A 1 302 ? 1.785 25.326 2.661 1.00 88.06 302 GLU A C 1
ATOM 2367 O O . GLU A 1 302 ? 1.062 26.224 3.100 1.00 88.06 302 GLU A O 1
ATOM 2372 N N . THR A 1 303 ? 1.304 24.378 1.849 1.00 92.31 303 THR A N 1
ATOM 2373 C CA . THR A 1 303 ? -0.086 24.356 1.380 1.00 92.31 303 THR A CA 1
ATOM 2374 C C . THR A 1 303 ? -0.718 22.980 1.524 1.00 92.31 303 THR A C 1
ATOM 2376 O O . THR A 1 303 ? -0.062 21.950 1.362 1.00 92.31 303 THR A O 1
ATOM 2379 N N . LEU A 1 304 ? -2.039 22.966 1.733 1.00 89.75 304 LEU A N 1
ATOM 2380 C CA . LEU A 1 304 ? -2.828 21.735 1.749 1.00 89.75 304 LEU A CA 1
ATOM 2381 C C . LEU A 1 304 ? -2.684 20.942 0.439 1.00 89.75 304 LEU A C 1
ATOM 2383 O O . LEU A 1 304 ? -2.639 19.721 0.478 1.00 89.75 304 LEU A O 1
ATOM 2387 N N . GLY A 1 305 ? -2.592 21.619 -0.712 1.00 88.75 305 GLY A N 1
ATOM 2388 C CA . GLY A 1 305 ? -2.445 20.959 -2.014 1.00 88.75 305 GLY A CA 1
ATOM 2389 C C . GLY A 1 305 ? -1.115 20.216 -2.147 1.00 88.75 305 GLY A C 1
ATOM 2390 O O . GLY A 1 305 ? -1.101 19.051 -2.532 1.00 88.75 305 GLY A O 1
ATOM 2391 N N . THR A 1 306 ? -0.010 20.860 -1.760 1.00 88.31 306 THR A N 1
ATOM 2392 C CA . THR A 1 306 ? 1.314 20.222 -1.724 1.00 88.31 306 THR A CA 1
ATOM 2393 C C . THR A 1 306 ? 1.326 19.044 -0.756 1.00 88.31 306 THR A C 1
ATOM 2395 O O . THR A 1 306 ? 1.839 17.983 -1.093 1.00 88.31 306 THR A O 1
ATOM 2398 N N . TRP A 1 307 ? 0.720 19.199 0.423 1.00 90.44 307 TRP A N 1
ATOM 2399 C CA . TRP A 1 307 ? 0.629 18.114 1.396 1.00 90.44 307 TRP A CA 1
ATOM 2400 C C . TRP A 1 307 ? -0.182 16.919 0.870 1.00 90.44 307 TRP A C 1
ATOM 2402 O O . TRP A 1 307 ? 0.282 15.788 0.977 1.00 90.44 307 TRP A O 1
ATOM 2412 N N . LEU A 1 308 ? -1.345 17.158 0.249 1.00 88.62 308 LEU A N 1
ATOM 2413 C CA . LEU A 1 308 ? -2.203 16.106 -0.318 1.00 88.62 308 LEU A CA 1
ATOM 2414 C C . LEU A 1 308 ? -1.522 15.322 -1.448 1.00 88.62 308 LEU A C 1
ATOM 2416 O O . LEU A 1 308 ? -1.722 14.117 -1.550 1.00 88.62 308 LEU A O 1
ATOM 2420 N N . LEU A 1 309 ? -0.704 15.979 -2.273 1.00 85.12 309 LEU A N 1
ATOM 2421 C CA . LEU A 1 309 ? 0.081 15.291 -3.302 1.00 85.12 309 LEU A CA 1
ATOM 2422 C C . LEU A 1 309 ? 1.227 14.475 -2.687 1.00 85.12 309 LEU A C 1
ATOM 2424 O O . LEU A 1 309 ? 1.454 13.329 -3.067 1.00 85.12 309 LEU A O 1
ATOM 2428 N N . SER A 1 310 ? 1.935 15.040 -1.709 1.00 88.69 310 SER A N 1
ATOM 2429 C CA . SER A 1 310 ? 3.120 14.401 -1.130 1.00 88.69 310 SER A CA 1
ATOM 2430 C C . SER A 1 310 ? 2.797 13.258 -0.161 1.00 88.69 310 SER A C 1
ATOM 2432 O O . SER A 1 310 ? 3.604 12.338 -0.025 1.00 88.69 310 SER A O 1
ATOM 2434 N N . ILE A 1 311 ? 1.636 13.286 0.509 1.00 90.00 311 ILE A N 1
ATOM 2435 C CA . ILE A 1 311 ? 1.222 12.218 1.433 1.00 90.00 311 ILE A CA 1
ATOM 2436 C C . ILE A 1 311 ? 0.902 10.911 0.697 1.00 90.00 311 ILE A C 1
ATOM 2438 O O . ILE A 1 311 ? 1.218 9.853 1.229 1.00 90.00 311 ILE A O 1
ATOM 2442 N N . ALA A 1 312 ? 0.342 10.985 -0.518 1.00 88.12 312 ALA A N 1
ATOM 2443 C CA . ALA A 1 312 ? 0.098 9.819 -1.369 1.00 88.12 312 ALA A CA 1
ATOM 2444 C C . ALA A 1 312 ? 1.418 9.195 -1.850 1.00 88.12 312 ALA A C 1
ATOM 2446 O O . ALA A 1 312 ? 1.591 7.983 -1.795 1.00 88.12 312 ALA A O 1
ATOM 2447 N N . GLY A 1 313 ? 2.381 10.039 -2.241 1.00 87.94 313 GLY A N 1
ATOM 2448 C CA . GLY A 1 313 ? 3.734 9.620 -2.603 1.00 87.94 313 GLY A CA 1
ATOM 2449 C C . GLY A 1 313 ? 4.570 9.228 -1.381 1.00 87.94 313 GLY A C 1
ATOM 2450 O O . GLY A 1 313 ? 4.322 8.220 -0.730 1.00 87.94 313 GLY A O 1
ATOM 2451 N N . ASN A 1 314 ? 5.576 10.037 -1.046 1.00 87.06 314 ASN A N 1
ATOM 2452 C CA . ASN A 1 314 ? 6.604 9.710 -0.045 1.00 87.06 314 ASN A CA 1
ATOM 2453 C C . ASN A 1 314 ? 6.071 9.348 1.352 1.00 87.06 314 ASN A C 1
ATOM 2455 O O . ASN A 1 314 ? 6.792 8.732 2.130 1.00 87.06 314 ASN A O 1
ATOM 2459 N N . GLY A 1 315 ? 4.849 9.753 1.705 1.00 90.19 315 GLY A N 1
ATOM 2460 C CA . GLY A 1 315 ? 4.252 9.424 2.998 1.00 90.19 315 GLY A CA 1
ATOM 2461 C C . GLY A 1 315 ? 3.665 8.016 3.102 1.00 90.19 315 GLY A C 1
ATOM 2462 O O . GLY A 1 315 ? 3.521 7.527 4.225 1.00 90.19 315 GLY A O 1
ATOM 2463 N N . HIS A 1 316 ? 3.330 7.388 1.971 1.00 92.00 316 HIS A N 1
ATOM 2464 C CA . HIS A 1 316 ? 2.478 6.199 1.911 1.00 92.00 316 HIS A CA 1
ATOM 2465 C C . HIS A 1 316 ? 2.913 5.194 0.837 1.00 92.00 316 HIS A C 1
ATOM 2467 O O . HIS A 1 316 ? 3.241 4.062 1.189 1.00 92.00 316 HIS A O 1
ATOM 2473 N N . GLY A 1 317 ? 2.972 5.609 -0.435 1.00 89.75 317 GLY A N 1
ATOM 2474 C CA . GLY A 1 317 ? 3.245 4.740 -1.587 1.00 89.75 317 GLY A CA 1
ATOM 2475 C C . GLY A 1 317 ? 4.488 3.847 -1.466 1.00 89.75 317 GLY A C 1
ATOM 2476 O O . GLY A 1 317 ? 4.421 2.669 -1.816 1.00 89.75 317 GLY A O 1
ATOM 2477 N N . PRO A 1 318 ? 5.621 4.308 -0.890 1.00 92.06 318 PRO A N 1
ATOM 2478 C CA . PRO A 1 318 ? 6.761 3.429 -0.656 1.00 92.06 318 PRO A CA 1
ATOM 2479 C C . PRO A 1 318 ? 6.426 2.163 0.141 1.00 92.06 318 PRO A C 1
ATOM 2481 O O . PRO A 1 318 ? 7.033 1.125 -0.100 1.00 92.06 318 PRO A O 1
ATOM 2484 N N . LEU A 1 319 ? 5.468 2.198 1.071 1.00 92.38 319 LEU A N 1
ATOM 2485 C CA . LEU A 1 319 ? 5.124 1.012 1.854 1.00 92.38 319 LEU A CA 1
ATOM 2486 C C . LEU A 1 319 ? 4.470 -0.077 0.996 1.00 92.38 319 LEU A C 1
ATOM 2488 O O . LEU A 1 319 ? 4.771 -1.255 1.190 1.00 92.38 319 LEU A O 1
ATOM 2492 N N . HIS A 1 320 ? 3.617 0.303 0.043 1.00 91.00 320 HIS A N 1
ATOM 2493 C CA . HIS A 1 320 ? 3.035 -0.636 -0.916 1.00 91.00 320 HIS A CA 1
ATOM 2494 C C . HIS A 1 320 ? 4.126 -1.281 -1.748 1.00 91.00 320 HIS A C 1
ATOM 2496 O O . HIS A 1 320 ? 4.237 -2.500 -1.724 1.00 91.00 320 HIS A O 1
ATOM 2502 N N . VAL A 1 321 ? 5.022 -0.487 -2.344 1.00 91.19 321 VAL A N 1
ATOM 2503 C CA . VAL A 1 321 ? 6.132 -1.019 -3.153 1.00 91.19 321 VAL A CA 1
ATOM 2504 C C . VAL A 1 321 ? 6.973 -2.017 -2.359 1.00 91.19 321 VAL A C 1
ATOM 2506 O O . VAL A 1 321 ? 7.321 -3.077 -2.869 1.00 91.19 321 VAL A O 1
ATOM 2509 N N . ASN A 1 322 ? 7.267 -1.714 -1.095 1.00 92.25 322 ASN A N 1
ATOM 2510 C CA . ASN A 1 322 ? 8.112 -2.572 -0.270 1.00 92.25 322 ASN A CA 1
ATOM 2511 C C . ASN A 1 322 ? 7.398 -3.770 0.349 1.00 92.25 322 ASN A C 1
ATOM 2513 O O . ASN A 1 322 ? 8.066 -4.658 0.863 1.00 92.25 322 ASN A O 1
ATOM 2517 N N . THR A 1 323 ? 6.070 -3.826 0.329 1.00 92.12 323 THR A N 1
ATOM 2518 C CA . THR A 1 323 ? 5.333 -4.990 0.839 1.00 92.12 323 THR A CA 1
ATOM 2519 C C . THR A 1 323 ? 4.736 -5.819 -0.292 1.00 92.12 323 THR A C 1
ATOM 2521 O O . THR A 1 323 ? 4.754 -7.038 -0.207 1.00 92.12 323 THR A O 1
ATOM 2524 N N . GLY A 1 324 ? 4.265 -5.202 -1.371 1.00 91.12 324 GLY A N 1
ATOM 2525 C CA . GLY A 1 324 ? 3.710 -5.869 -2.544 1.00 91.12 324 GLY A CA 1
ATOM 2526 C C . GLY A 1 324 ? 4.750 -6.256 -3.592 1.00 91.12 324 GLY A C 1
ATOM 2527 O O . GLY A 1 324 ? 4.645 -7.354 -4.128 1.00 91.12 324 GLY A O 1
ATOM 2528 N N . GLY A 1 325 ? 5.732 -5.392 -3.869 1.00 91.75 325 GLY A N 1
ATOM 2529 C CA . GLY A 1 325 ? 6.825 -5.635 -4.819 1.00 91.75 325 GLY A CA 1
ATOM 2530 C C . GLY A 1 325 ? 6.402 -5.907 -6.266 1.00 91.75 325 GLY A C 1
ATOM 2531 O O . GLY A 1 325 ? 5.219 -5.921 -6.619 1.00 91.75 325 GLY A O 1
ATOM 2532 N N . VAL A 1 326 ? 7.396 -6.109 -7.131 1.00 92.31 326 VAL A N 1
ATOM 2533 C CA . VAL A 1 326 ? 7.218 -6.496 -8.540 1.00 92.31 326 VAL A CA 1
ATOM 2534 C C . VAL A 1 326 ? 8.220 -7.594 -8.865 1.00 92.31 326 VAL A C 1
ATOM 2536 O O . VAL A 1 326 ? 9.393 -7.443 -8.564 1.00 92.31 326 VAL A O 1
ATOM 2539 N N . PHE A 1 327 ? 7.786 -8.681 -9.491 1.00 92.56 327 PHE A N 1
ATOM 2540 C CA . PHE A 1 327 ? 8.622 -9.858 -9.738 1.00 92.56 327 PHE A CA 1
ATOM 2541 C C . PHE A 1 327 ? 8.227 -10.580 -11.028 1.00 92.56 327 PHE A C 1
ATOM 2543 O O . PHE A 1 327 ? 7.320 -10.153 -11.744 1.00 92.56 327 PHE A O 1
ATOM 2550 N N . GLY A 1 328 ? 8.909 -11.684 -11.339 1.00 90.62 328 GLY A N 1
ATOM 2551 C CA . GLY A 1 328 ? 8.634 -12.510 -12.518 1.00 90.62 328 GLY A CA 1
ATOM 2552 C C . GLY A 1 328 ? 9.715 -12.389 -13.590 1.00 90.62 328 GLY A C 1
ATOM 2553 O O . GLY A 1 328 ? 10.899 -12.238 -13.289 1.00 90.62 328 GLY A O 1
ATOM 2554 N N . GLU A 1 329 ? 9.332 -12.471 -14.865 1.00 90.94 329 GLU A N 1
ATOM 2555 C CA . GLU A 1 329 ? 10.293 -12.464 -15.979 1.00 90.94 329 GLU A CA 1
ATOM 2556 C C . GLU A 1 329 ? 11.077 -11.151 -16.091 1.00 90.94 329 GLU A C 1
ATOM 2558 O O . GLU A 1 329 ? 12.202 -11.133 -16.606 1.00 90.94 329 GLU A O 1
ATOM 2563 N N . CYS A 1 330 ? 10.525 -10.064 -15.548 1.00 92.75 330 CYS A N 1
ATOM 2564 C CA . CYS A 1 330 ? 11.206 -8.781 -15.471 1.00 92.75 330 CYS A CA 1
ATOM 2565 C C . CYS A 1 330 ? 12.551 -8.844 -14.727 1.00 92.75 330 CYS A C 1
ATOM 2567 O O . CYS A 1 330 ? 13.447 -8.070 -15.062 1.00 92.75 330 CYS A O 1
ATOM 2569 N N . GLU A 1 331 ? 12.758 -9.786 -13.798 1.00 94.50 331 GLU A N 1
ATOM 2570 C CA . GLU A 1 331 ? 14.058 -9.978 -13.142 1.00 94.50 331 GLU A CA 1
ATOM 2571 C C . GLU A 1 331 ? 15.154 -10.358 -14.140 1.00 94.50 331 GLU A C 1
ATOM 2573 O O . GLU A 1 331 ? 16.255 -9.802 -14.139 1.00 94.50 331 GLU A O 1
ATOM 2578 N N . ASN A 1 332 ? 14.852 -11.320 -15.013 1.00 94.00 332 ASN A N 1
ATOM 2579 C CA . ASN A 1 332 ? 15.789 -11.786 -16.026 1.00 94.00 332 ASN A CA 1
ATOM 2580 C C . ASN A 1 332 ? 15.952 -10.740 -17.128 1.00 94.00 332 ASN A C 1
ATOM 2582 O O . ASN A 1 332 ? 17.075 -10.494 -17.563 1.00 94.00 332 ASN A O 1
ATOM 2586 N N . SER A 1 333 ? 14.858 -10.087 -17.536 1.00 93.12 333 SER A N 1
ATOM 2587 C CA . SER A 1 333 ? 14.890 -8.978 -18.499 1.00 93.12 333 SER A CA 1
ATOM 2588 C C . SER A 1 333 ? 15.818 -7.855 -18.021 1.00 93.12 333 SER A C 1
ATOM 2590 O O . SER A 1 333 ? 16.709 -7.417 -18.753 1.00 93.12 333 SER A O 1
ATOM 2592 N N . THR A 1 334 ? 15.694 -7.479 -16.747 1.00 95.00 334 THR A N 1
ATOM 2593 C CA . THR A 1 334 ? 16.52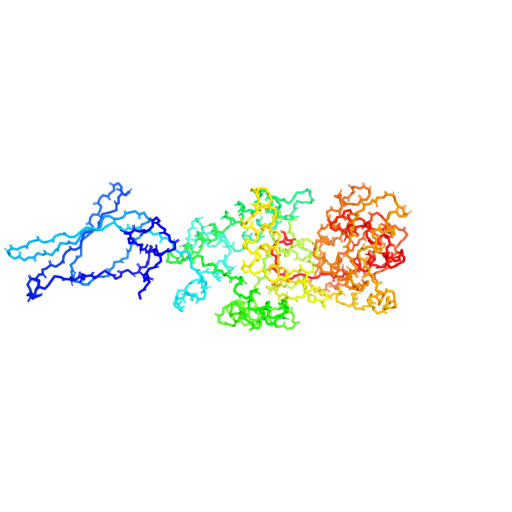7 -6.462 -16.102 1.00 95.00 334 THR A CA 1
ATOM 2594 C C . THR A 1 334 ? 17.990 -6.900 -16.036 1.00 95.00 334 THR A C 1
ATOM 2596 O O . THR A 1 334 ? 18.865 -6.173 -16.504 1.00 95.00 334 THR A O 1
ATOM 2599 N N . LYS A 1 335 ? 18.284 -8.111 -15.539 1.00 95.94 335 LYS A N 1
ATOM 2600 C CA . LYS A 1 335 ? 19.658 -8.655 -15.487 1.00 95.94 335 LYS A CA 1
ATOM 2601 C C . LYS A 1 335 ? 20.319 -8.687 -16.871 1.00 95.94 335 LYS A C 1
ATOM 2603 O O . LYS A 1 335 ? 21.466 -8.266 -17.010 1.00 95.94 335 LYS A O 1
ATOM 2608 N N . ASN A 1 336 ? 19.588 -9.137 -17.891 1.00 95.69 336 ASN A N 1
ATOM 2609 C CA . ASN A 1 336 ? 20.076 -9.194 -19.269 1.00 95.69 336 ASN A CA 1
ATOM 2610 C C . ASN A 1 336 ? 20.375 -7.795 -19.818 1.00 95.69 336 ASN A C 1
ATOM 2612 O O . ASN A 1 336 ? 21.423 -7.605 -20.427 1.00 95.69 336 ASN A O 1
ATOM 2616 N N . PHE A 1 337 ? 19.508 -6.812 -19.553 1.00 96.38 337 PHE A N 1
ATOM 2617 C CA . PHE A 1 337 ? 19.727 -5.427 -19.968 1.00 96.38 337 PHE A CA 1
ATOM 2618 C C . PHE A 1 337 ? 21.022 -4.845 -19.380 1.00 96.38 337 PHE A C 1
ATOM 2620 O O . PHE A 1 337 ? 21.826 -4.275 -20.115 1.00 96.38 337 PHE A O 1
ATOM 2627 N N . TYR A 1 338 ? 21.265 -5.029 -18.074 1.00 96.56 338 TYR A N 1
ATOM 2628 C CA . TYR A 1 338 ? 22.505 -4.547 -17.450 1.00 96.56 338 TYR A CA 1
ATOM 2629 C C . TYR A 1 338 ? 23.753 -5.246 -17.990 1.00 96.56 338 TYR A C 1
ATOM 2631 O O . TYR A 1 338 ? 24.795 -4.610 -18.116 1.00 96.56 338 TYR A O 1
ATOM 2639 N N . SER A 1 339 ? 23.651 -6.536 -18.318 1.00 97.19 339 SER A N 1
ATOM 2640 C CA . SER A 1 339 ? 24.759 -7.281 -18.916 1.00 97.19 339 SER A CA 1
ATOM 2641 C C . SER A 1 339 ? 25.044 -6.860 -20.360 1.00 97.19 339 SER A C 1
ATOM 2643 O O . SER A 1 339 ? 26.200 -6.875 -20.768 1.00 97.19 339 SER A O 1
ATOM 2645 N N . GLU A 1 340 ? 24.016 -6.531 -21.143 1.00 97.50 340 GLU A N 1
ATOM 2646 C CA . GLU A 1 340 ? 24.153 -6.144 -22.554 1.00 97.50 340 GLU A CA 1
ATOM 2647 C C . GLU A 1 340 ? 24.813 -4.765 -22.700 1.00 97.50 340 GLU A C 1
ATOM 2649 O O . GLU A 1 340 ? 25.661 -4.583 -23.571 1.00 97.50 340 GLU A O 1
ATOM 2654 N N . TYR A 1 341 ? 24.486 -3.827 -21.806 1.00 97.56 341 TYR A N 1
ATOM 2655 C CA . TYR A 1 341 ? 24.977 -2.443 -21.836 1.00 97.56 341 TYR A CA 1
ATOM 2656 C C . TYR A 1 341 ? 26.005 -2.125 -20.742 1.00 97.56 341 TYR A C 1
ATOM 2658 O O . TYR A 1 341 ? 26.130 -0.969 -20.346 1.00 97.56 341 TYR A O 1
ATOM 2666 N N . GLU A 1 342 ? 26.731 -3.120 -20.221 1.00 97.19 342 GLU A N 1
ATOM 2667 C CA . GLU A 1 342 ? 27.653 -2.952 -19.082 1.00 97.19 342 GLU A CA 1
ATOM 2668 C C . GLU A 1 342 ? 28.632 -1.776 -19.279 1.00 97.19 342 GLU A C 1
ATOM 2670 O O . GLU A 1 342 ? 28.822 -0.961 -18.373 1.00 97.19 342 GLU A O 1
ATOM 2675 N N . GLU A 1 343 ? 29.200 -1.641 -20.482 1.00 96.31 343 GLU A N 1
ATOM 2676 C CA . GLU A 1 343 ? 30.132 -0.561 -20.822 1.00 96.31 343 GLU A CA 1
ATOM 2677 C C . GLU A 1 343 ? 29.463 0.820 -20.730 1.00 96.31 343 GLU A C 1
ATOM 2679 O O . GLU A 1 343 ? 29.948 1.689 -20.000 1.00 96.31 343 GLU A O 1
ATOM 2684 N N . ASP A 1 344 ? 28.319 1.017 -21.392 1.00 96.50 344 ASP A N 1
ATOM 2685 C CA . ASP A 1 344 ? 27.575 2.281 -21.352 1.00 96.50 344 ASP A CA 1
ATOM 2686 C C . ASP A 1 344 ? 27.077 2.617 -19.942 1.00 96.50 344 ASP A C 1
ATOM 2688 O O . ASP A 1 344 ? 27.134 3.769 -19.504 1.00 96.50 344 ASP A O 1
ATOM 2692 N N . LEU A 1 345 ? 26.628 1.601 -19.207 1.00 97.00 345 LEU A N 1
ATOM 2693 C CA . LEU A 1 345 ? 26.101 1.715 -17.851 1.00 97.00 345 LEU A CA 1
ATOM 2694 C C . LEU A 1 345 ? 27.180 2.089 -16.823 1.00 97.00 345 LEU A C 1
ATOM 2696 O O . LEU A 1 345 ? 26.869 2.726 -15.812 1.00 97.00 345 LEU A O 1
ATOM 2700 N N . SER A 1 346 ? 28.443 1.745 -17.090 1.00 96.56 346 SER A N 1
ATOM 2701 C CA . SER A 1 346 ? 29.588 2.074 -16.233 1.00 96.56 346 SER A CA 1
ATOM 2702 C C . SER A 1 346 ? 30.045 3.537 -16.324 1.00 96.56 346 SER A C 1
ATOM 2704 O O . SER A 1 346 ? 30.867 3.977 -15.520 1.00 96.56 346 SER A O 1
ATOM 2706 N N . ARG A 1 347 ? 29.517 4.314 -17.281 1.00 95.94 347 ARG A N 1
ATOM 2707 C CA . ARG A 1 347 ? 29.907 5.714 -17.494 1.00 95.94 347 ARG A CA 1
ATOM 2708 C C . ARG A 1 347 ? 29.483 6.599 -16.320 1.00 95.94 347 ARG A C 1
ATOM 2710 O O . ARG A 1 347 ? 28.316 6.592 -15.926 1.00 95.94 347 ARG A O 1
ATOM 2717 N N . ASN A 1 348 ? 30.416 7.416 -15.831 1.00 96.56 348 ASN A N 1
ATOM 2718 C CA . ASN A 1 348 ? 30.129 8.463 -14.850 1.00 96.56 348 ASN A CA 1
ATOM 2719 C C . ASN A 1 348 ? 29.478 9.675 -15.525 1.00 96.56 348 ASN A C 1
ATOM 2721 O O . ASN A 1 348 ? 29.855 10.080 -16.627 1.00 96.56 348 ASN A O 1
ATOM 2725 N N . LEU A 1 349 ? 28.511 10.257 -14.829 1.00 95.69 349 LEU A N 1
ATOM 2726 C CA . LEU A 1 349 ? 27.731 11.423 -15.211 1.00 95.69 349 LEU A CA 1
ATOM 2727 C C . LEU A 1 349 ? 27.735 12.429 -14.058 1.00 95.69 349 LEU A C 1
ATOM 2729 O O . LEU A 1 349 ? 27.910 12.058 -12.899 1.00 95.69 349 LEU A O 1
ATOM 2733 N N . THR A 1 350 ? 27.487 13.695 -14.381 1.00 95.62 350 THR A N 1
ATOM 2734 C CA . THR A 1 350 ? 27.192 14.755 -13.409 1.00 95.62 350 THR A CA 1
ATOM 2735 C C . THR A 1 350 ? 25.958 15.525 -13.866 1.00 95.62 350 THR A C 1
ATOM 2737 O O . THR A 1 350 ? 25.685 15.605 -15.070 1.00 95.62 350 THR A O 1
ATOM 2740 N N . LEU A 1 351 ? 25.206 16.119 -12.934 1.00 92.69 351 LEU A N 1
ATOM 2741 C CA . LEU A 1 351 ? 24.027 16.913 -13.299 1.00 92.69 351 LEU A CA 1
ATOM 2742 C C . LEU A 1 351 ? 24.418 18.161 -14.096 1.00 92.69 351 LEU A C 1
ATOM 2744 O O . LEU A 1 351 ? 23.725 18.505 -15.054 1.00 92.69 351 LEU A O 1
ATOM 2748 N N . THR A 1 352 ? 25.554 18.785 -13.777 1.00 93.88 352 THR A N 1
ATOM 2749 C CA . THR A 1 352 ? 26.115 19.891 -14.569 1.00 93.88 352 THR A CA 1
ATOM 2750 C C . THR A 1 352 ? 26.403 19.462 -16.012 1.00 93.88 352 THR A C 1
ATOM 2752 O O . THR A 1 352 ? 26.010 20.147 -16.957 1.00 93.88 352 THR A O 1
ATOM 2755 N N . GLY A 1 353 ? 27.045 18.302 -16.206 1.00 94.12 353 GLY A N 1
ATOM 2756 C CA . GLY A 1 353 ? 27.360 17.775 -17.536 1.00 94.12 353 GLY A CA 1
ATOM 2757 C C . GLY A 1 353 ? 26.108 17.442 -18.349 1.00 94.12 353 GLY A C 1
ATOM 2758 O O . GLY A 1 353 ? 26.035 17.748 -19.542 1.00 94.12 353 GLY A O 1
ATOM 2759 N N . ILE A 1 354 ? 25.085 16.885 -17.695 1.00 94.00 354 ILE A N 1
ATOM 2760 C CA . ILE A 1 354 ? 23.782 16.625 -18.316 1.00 94.00 354 ILE A CA 1
ATOM 2761 C C . ILE A 1 354 ? 23.094 17.936 -18.703 1.00 94.00 354 ILE A C 1
ATOM 2763 O O . ILE A 1 354 ? 22.655 18.070 -19.842 1.00 94.00 354 ILE A O 1
ATOM 2767 N N . SER A 1 355 ? 23.034 18.917 -17.796 1.00 93.62 355 SER A N 1
ATOM 2768 C CA . SER A 1 355 ? 22.418 20.224 -18.058 1.00 93.62 355 SER A CA 1
ATOM 2769 C C . SER A 1 355 ? 23.067 20.914 -19.259 1.00 93.62 355 SER A C 1
ATOM 2771 O O . SER A 1 355 ? 22.362 21.453 -20.109 1.00 93.62 355 SER A O 1
ATOM 2773 N N . GLN A 1 356 ? 24.398 20.855 -19.366 1.00 94.12 356 GLN A N 1
ATOM 2774 C CA . GLN A 1 356 ? 25.130 21.388 -20.515 1.00 94.12 356 GLN A CA 1
ATOM 2775 C C . GLN A 1 356 ? 24.764 20.650 -21.811 1.00 94.12 356 GLN A C 1
ATOM 2777 O O . GLN A 1 356 ? 24.480 21.291 -22.820 1.00 94.12 356 GLN A O 1
ATOM 2782 N N . THR A 1 357 ? 24.710 19.317 -21.772 1.00 93.69 357 THR A N 1
ATOM 2783 C CA . THR A 1 357 ? 24.344 18.490 -22.935 1.00 93.69 357 THR A CA 1
ATOM 2784 C C . THR A 1 357 ? 22.919 18.792 -23.411 1.00 93.69 357 THR A C 1
ATOM 2786 O O . THR A 1 357 ? 22.683 18.948 -24.609 1.00 93.69 357 THR A O 1
ATOM 2789 N N . ILE A 1 358 ? 21.964 18.934 -22.484 1.00 93.50 358 ILE A N 1
ATOM 2790 C CA . ILE A 1 358 ? 20.585 19.317 -22.810 1.00 93.50 358 ILE A CA 1
ATOM 2791 C C . ILE A 1 358 ? 20.552 20.716 -23.427 1.00 93.50 358 ILE A C 1
ATOM 2793 O O . ILE A 1 358 ? 19.925 20.901 -24.469 1.00 93.50 358 ILE A O 1
ATOM 2797 N N . PHE A 1 359 ? 21.239 21.690 -22.824 1.00 94.38 359 PHE A N 1
ATOM 2798 C CA . PHE A 1 359 ? 21.283 23.058 -23.334 1.00 94.38 359 PHE A CA 1
ATOM 2799 C C . PHE A 1 359 ? 21.852 23.124 -24.757 1.00 94.38 359 PHE A C 1
ATOM 2801 O O . PHE A 1 359 ? 21.294 23.807 -25.612 1.00 94.38 359 PHE A O 1
ATOM 2808 N N . GLU A 1 360 ? 22.920 22.379 -25.040 1.00 93.50 360 GLU A N 1
ATOM 2809 C CA . GLU A 1 360 ? 23.511 22.295 -26.379 1.00 93.50 360 GLU A CA 1
ATOM 2810 C C . GLU A 1 360 ? 22.561 21.665 -27.407 1.00 93.50 360 GLU A C 1
ATOM 2812 O O . GLU A 1 360 ? 22.537 22.094 -28.562 1.00 93.50 360 GLU A O 1
ATOM 2817 N N . ALA A 1 361 ? 21.756 20.683 -26.994 1.00 90.38 361 ALA A N 1
ATOM 2818 C CA . ALA A 1 361 ? 20.822 19.983 -27.871 1.00 90.38 361 ALA A CA 1
ATOM 2819 C C . ALA A 1 361 ? 19.497 20.736 -28.099 1.00 90.38 361 ALA A C 1
ATOM 2821 O O . ALA A 1 361 ? 18.944 20.684 -29.198 1.00 90.38 361 ALA A O 1
ATOM 2822 N N . THR A 1 362 ? 18.964 21.414 -27.076 1.00 91.12 362 THR A N 1
ATOM 2823 C CA . THR A 1 362 ? 17.586 21.951 -27.077 1.00 91.12 362 THR A CA 1
ATOM 2824 C C . THR A 1 362 ? 17.494 23.453 -26.802 1.00 91.12 362 THR A C 1
ATOM 2826 O O . THR A 1 362 ? 16.465 24.066 -27.087 1.00 91.12 362 THR A O 1
ATOM 2829 N N . GLY A 1 363 ? 18.543 24.064 -26.246 1.00 91.69 363 GLY A N 1
ATOM 2830 C CA . GLY A 1 363 ? 18.533 25.440 -25.743 1.00 91.69 363 GLY A CA 1
ATOM 2831 C C . GLY A 1 363 ? 17.855 25.619 -24.377 1.00 91.69 363 GLY A C 1
ATOM 2832 O O . GLY A 1 363 ? 17.760 26.753 -23.902 1.00 91.69 363 GLY A O 1
ATOM 2833 N N . ILE A 1 364 ? 17.381 24.542 -23.739 1.00 91.12 364 ILE A N 1
ATOM 2834 C CA . ILE A 1 364 ? 16.775 24.580 -22.401 1.00 91.12 364 ILE A CA 1
ATOM 2835 C C . ILE A 1 364 ? 17.884 24.604 -21.343 1.00 91.12 364 ILE A C 1
ATOM 2837 O O . ILE A 1 364 ? 18.735 23.721 -21.304 1.00 91.12 364 ILE A O 1
ATOM 2841 N N . ASP A 1 365 ? 17.865 25.614 -20.473 1.00 90.56 365 ASP A N 1
ATOM 2842 C CA . ASP A 1 365 ? 18.837 25.791 -19.390 1.00 90.56 365 ASP A CA 1
ATOM 2843 C C . ASP A 1 365 ? 18.217 25.410 -18.036 1.00 90.56 365 ASP A C 1
ATOM 2845 O O . ASP A 1 365 ? 17.469 26.190 -17.440 1.00 90.56 365 ASP A O 1
ATOM 2849 N N . TYR A 1 366 ? 18.536 24.206 -17.553 1.00 88.44 366 TYR A N 1
ATOM 2850 C CA . TYR A 1 366 ? 18.086 23.705 -16.251 1.00 88.44 366 TYR A CA 1
ATOM 2851 C C . TYR A 1 366 ? 18.883 24.269 -15.061 1.00 88.44 366 TYR A C 1
ATOM 2853 O O . TYR A 1 366 ? 18.417 24.175 -13.924 1.00 88.44 366 TYR A O 1
ATOM 2861 N N . ARG A 1 367 ? 20.055 24.881 -15.301 1.00 89.75 367 ARG A N 1
ATOM 2862 C CA . ARG A 1 367 ? 20.951 25.457 -14.276 1.00 89.75 367 ARG A CA 1
ATOM 2863 C C . ARG A 1 367 ? 21.274 24.521 -13.109 1.00 89.75 367 ARG A C 1
ATOM 2865 O O . ARG A 1 367 ? 21.415 24.977 -11.970 1.00 89.75 367 ARG A O 1
ATOM 2872 N N . TRP A 1 368 ? 21.382 23.220 -13.368 1.00 91.12 368 TRP A N 1
ATOM 2873 C CA . TRP A 1 368 ? 21.835 22.283 -12.346 1.00 91.12 368 TRP A CA 1
ATOM 2874 C C . TRP A 1 368 ? 23.328 22.471 -12.108 1.00 91.12 368 TRP A C 1
ATOM 2876 O O . TRP A 1 368 ? 24.129 22.316 -13.023 1.00 91.12 368 TRP A O 1
ATOM 2886 N N . ASN A 1 369 ? 23.675 22.818 -10.871 1.00 87.56 369 ASN A N 1
ATOM 2887 C CA . ASN A 1 369 ? 25.047 23.048 -10.430 1.00 87.56 369 ASN A CA 1
ATOM 2888 C C . ASN A 1 369 ? 25.408 21.989 -9.383 1.00 87.56 369 ASN A C 1
ATOM 2890 O O . ASN A 1 369 ? 25.532 22.302 -8.198 1.00 87.56 369 ASN A O 1
ATOM 2894 N N . ASP A 1 370 ? 25.496 20.735 -9.821 1.00 91.31 370 ASP A N 1
ATOM 2895 C CA . ASP A 1 370 ? 25.888 19.602 -8.985 1.00 91.31 370 ASP A CA 1
ATOM 2896 C C . ASP A 1 370 ? 26.825 18.685 -9.780 1.00 91.31 370 ASP A C 1
ATOM 2898 O O . ASP A 1 370 ? 26.437 18.032 -10.757 1.00 91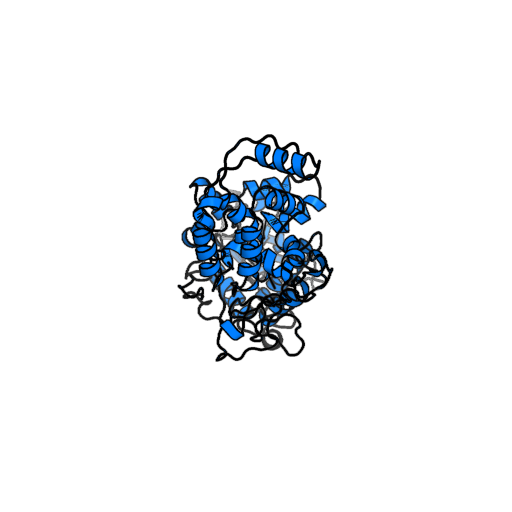.31 370 ASP A O 1
ATOM 2902 N N . ASP A 1 371 ? 28.085 18.690 -9.351 1.00 93.00 371 ASP A N 1
ATOM 2903 C CA . ASP A 1 371 ? 29.180 17.919 -9.936 1.00 93.00 371 ASP A CA 1
ATOM 2904 C C . ASP A 1 371 ? 29.394 16.578 -9.217 1.00 93.00 371 ASP A C 1
ATOM 2906 O O . ASP A 1 371 ? 30.409 15.916 -9.435 1.00 93.00 371 ASP A O 1
ATOM 2910 N N . THR A 1 372 ? 28.460 16.165 -8.354 1.00 94.56 372 THR A N 1
ATOM 2911 C CA . THR A 1 372 ? 28.490 14.837 -7.740 1.00 94.56 372 THR A CA 1
ATOM 2912 C C . THR A 1 372 ? 28.379 13.777 -8.831 1.00 94.56 372 THR A C 1
ATOM 2914 O O . THR A 1 372 ? 27.414 13.749 -9.598 1.00 94.56 372 THR A O 1
ATOM 2917 N N . GLU A 1 373 ? 29.386 12.907 -8.912 1.00 94.69 373 GLU A N 1
ATOM 2918 C CA . GLU A 1 373 ? 29.409 11.829 -9.895 1.00 94.69 373 GLU A CA 1
ATOM 2919 C C . GLU A 1 373 ? 28.426 10.716 -9.521 1.00 94.69 373 GLU A C 1
ATOM 2921 O O . GLU A 1 373 ? 28.388 10.244 -8.383 1.00 94.69 373 GLU A O 1
ATOM 2926 N N . PHE A 1 374 ? 27.679 10.247 -10.514 1.00 94.69 374 PHE A N 1
ATOM 2927 C CA . PHE A 1 374 ? 26.876 9.030 -10.439 1.00 94.69 374 PHE A CA 1
ATOM 2928 C C . PHE A 1 374 ? 26.999 8.246 -11.744 1.00 94.69 374 PHE A C 1
ATOM 2930 O O . PHE A 1 374 ? 27.397 8.785 -12.774 1.00 94.69 374 PHE A O 1
ATOM 2937 N N . THR A 1 375 ? 26.673 6.958 -11.721 1.00 96.62 375 THR A N 1
ATOM 2938 C CA . THR A 1 375 ? 26.764 6.116 -12.919 1.00 96.62 375 THR A CA 1
ATOM 2939 C C . THR A 1 375 ? 25.483 6.177 -13.745 1.00 96.62 375 THR A C 1
ATOM 2941 O O . THR A 1 375 ? 24.381 6.334 -13.209 1.00 96.62 375 THR A O 1
ATOM 2944 N N . MET A 1 376 ? 25.604 5.959 -15.055 1.00 96.44 376 MET A N 1
ATOM 2945 C CA . MET A 1 376 ? 24.457 5.716 -15.936 1.00 96.44 376 MET A CA 1
ATOM 2946 C C . MET A 1 376 ? 23.586 4.559 -15.416 1.00 96.4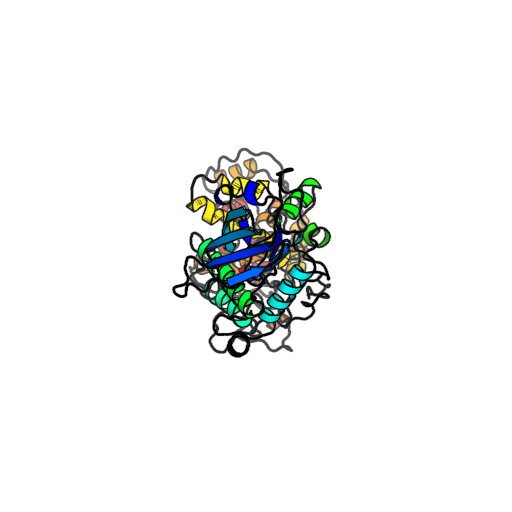4 376 MET A C 1
ATOM 2948 O O . MET A 1 376 ? 22.359 4.635 -15.459 1.00 96.44 376 MET A O 1
ATOM 2952 N N . ALA A 1 377 ? 24.205 3.520 -14.843 1.00 96.62 377 ALA A N 1
ATOM 2953 C CA . ALA A 1 377 ? 23.494 2.440 -14.165 1.00 96.62 377 ALA A CA 1
ATOM 2954 C C . ALA A 1 377 ? 22.597 2.931 -13.024 1.00 96.62 377 ALA A C 1
ATOM 2956 O O . ALA A 1 377 ? 21.452 2.486 -12.928 1.00 96.62 377 ALA A O 1
ATOM 2957 N N . GLY A 1 378 ? 23.095 3.848 -12.188 1.00 95.38 378 GLY A N 1
ATOM 2958 C CA . GLY A 1 378 ? 22.319 4.481 -11.122 1.00 95.38 378 GLY A CA 1
ATOM 2959 C C . GLY A 1 378 ? 21.122 5.253 -11.672 1.00 95.38 378 GLY A C 1
ATOM 2960 O O . GLY A 1 378 ? 20.008 5.066 -11.191 1.00 95.38 378 GLY A O 1
ATOM 2961 N N . LEU A 1 379 ? 21.326 6.025 -12.744 1.00 94.88 379 LEU A N 1
ATOM 2962 C CA . LEU A 1 379 ? 20.260 6.773 -13.416 1.00 94.88 379 LEU A CA 1
ATOM 2963 C C . LEU A 1 379 ? 19.155 5.855 -13.962 1.00 94.88 379 LEU A C 1
ATOM 2965 O O . LEU A 1 379 ? 17.980 6.070 -13.670 1.00 94.88 379 LEU A O 1
ATOM 2969 N N . VAL A 1 380 ? 19.522 4.824 -14.734 1.00 95.69 380 VAL A N 1
ATOM 2970 C CA . VAL A 1 380 ? 18.562 3.863 -15.309 1.00 95.69 380 VAL A CA 1
ATOM 2971 C C . VAL A 1 380 ? 17.839 3.093 -14.208 1.00 95.69 380 VAL A C 1
ATOM 2973 O O . VAL A 1 380 ? 16.620 2.921 -14.270 1.00 95.69 380 VAL A O 1
ATOM 2976 N N . ARG A 1 381 ? 18.571 2.678 -13.168 1.00 95.12 381 ARG A N 1
ATOM 2977 C CA . ARG A 1 381 ? 17.994 1.987 -12.013 1.00 95.12 381 ARG A CA 1
ATOM 2978 C C . ARG A 1 381 ? 16.924 2.849 -11.351 1.00 95.12 381 ARG A C 1
ATOM 2980 O O . ARG A 1 381 ? 15.784 2.421 -11.231 1.00 95.12 381 ARG A O 1
ATOM 2987 N N . GLU A 1 382 ? 17.294 4.055 -10.936 1.00 93.00 382 GLU A N 1
ATOM 2988 C CA . GLU A 1 382 ? 16.453 4.915 -10.106 1.00 93.00 382 GLU A CA 1
ATOM 2989 C C . GLU A 1 382 ? 15.257 5.493 -10.864 1.00 93.00 382 GLU A C 1
ATOM 2991 O O . GLU A 1 382 ? 14.181 5.641 -10.291 1.00 93.00 382 GLU A O 1
ATOM 2996 N N . LYS A 1 383 ? 15.439 5.848 -12.142 1.00 93.62 383 LYS A N 1
ATOM 2997 C CA . LYS A 1 383 ? 14.416 6.566 -12.914 1.00 93.62 383 LYS A CA 1
ATOM 2998 C C . LYS A 1 383 ? 13.539 5.671 -13.780 1.00 93.62 383 LYS A C 1
ATOM 3000 O O . LYS A 1 383 ? 12.523 6.164 -14.256 1.00 93.62 383 LYS A O 1
ATOM 3005 N N . ILE A 1 384 ? 13.923 4.409 -13.994 1.00 93.94 384 ILE A N 1
ATOM 3006 C CA . ILE A 1 384 ? 13.161 3.468 -14.826 1.00 93.94 384 ILE A CA 1
ATOM 3007 C C . ILE A 1 384 ? 12.889 2.176 -14.073 1.00 93.94 384 ILE A C 1
ATOM 3009 O O . ILE A 1 384 ? 11.735 1.844 -13.824 1.00 93.94 384 ILE A O 1
ATOM 3013 N N . HIS A 1 385 ? 13.930 1.424 -13.708 1.00 93.31 385 HIS A N 1
ATOM 3014 C CA . HIS A 1 385 ? 13.722 0.060 -13.219 1.00 93.31 385 HIS A CA 1
ATOM 3015 C C . HIS A 1 385 ? 12.991 0.012 -11.873 1.00 93.31 385 HIS A C 1
ATOM 3017 O O . HIS A 1 385 ? 12.110 -0.816 -11.677 1.00 93.31 385 HIS A O 1
ATOM 3023 N N . LEU A 1 386 ? 13.261 0.967 -10.985 1.00 92.00 386 LEU A N 1
ATOM 3024 C CA . LEU A 1 386 ? 12.522 1.107 -9.730 1.00 92.00 386 LEU A CA 1
ATOM 3025 C C . LEU A 1 386 ? 11.153 1.795 -9.885 1.00 92.00 386 LEU A C 1
ATOM 3027 O O . LEU A 1 386 ? 10.437 1.983 -8.904 1.00 92.00 386 LEU A O 1
ATOM 3031 N N . GLU A 1 387 ? 10.776 2.159 -11.111 1.00 91.19 387 GLU A N 1
ATOM 3032 C CA . GLU A 1 387 ? 9.474 2.726 -11.468 1.00 91.19 387 GLU A CA 1
ATOM 3033 C C . GLU A 1 387 ? 8.643 1.766 -12.342 1.00 91.19 387 GLU A C 1
ATOM 3035 O O . GLU A 1 387 ? 7.603 2.174 -12.855 1.00 91.19 387 GLU A O 1
ATOM 3040 N N . TYR A 1 388 ? 9.043 0.488 -12.485 1.00 90.00 388 TYR A N 1
ATOM 3041 C CA . TYR A 1 388 ? 8.317 -0.530 -13.276 1.00 90.00 388 TYR A CA 1
ATOM 3042 C C . TYR A 1 388 ? 6.816 -0.524 -12.993 1.00 90.00 388 TYR A C 1
ATOM 3044 O O . TYR A 1 388 ? 5.994 -0.510 -13.904 1.00 90.00 388 TYR A O 1
ATOM 3052 N N . TYR A 1 389 ? 6.467 -0.462 -11.712 1.00 84.31 389 TYR A N 1
ATOM 3053 C CA . TYR A 1 389 ? 5.097 -0.340 -11.242 1.00 84.31 389 TYR A CA 1
ATOM 3054 C C . TYR A 1 389 ? 4.323 0.808 -11.925 1.00 84.31 389 TYR A C 1
ATOM 3056 O O . TYR A 1 389 ? 3.251 0.587 -12.493 1.00 84.31 389 TYR A O 1
ATOM 3064 N N . HIS A 1 390 ? 4.882 2.024 -11.929 1.00 87.69 390 HIS A N 1
ATOM 3065 C CA . HIS A 1 390 ? 4.250 3.202 -12.529 1.00 87.69 390 HIS A CA 1
ATOM 3066 C C . HIS A 1 390 ? 4.265 3.134 -14.054 1.00 87.69 390 HIS A C 1
ATOM 3068 O O . HIS A 1 390 ? 3.324 3.596 -14.699 1.00 87.69 390 HIS A O 1
ATOM 3074 N N . ILE A 1 391 ? 5.309 2.544 -14.634 1.00 92.25 391 ILE A N 1
ATOM 3075 C CA . ILE A 1 391 ? 5.456 2.415 -16.082 1.00 92.25 391 ILE A CA 1
ATOM 3076 C C . ILE A 1 391 ? 4.368 1.506 -16.653 1.00 92.25 391 ILE A C 1
ATOM 3078 O O . ILE A 1 391 ? 3.718 1.901 -17.613 1.00 92.25 391 ILE A O 1
ATOM 3082 N N . TYR A 1 392 ? 4.092 0.343 -16.055 1.00 91.56 392 TYR A N 1
ATOM 3083 C CA . TYR A 1 392 ? 3.023 -0.542 -16.545 1.00 91.56 392 TYR A CA 1
ATOM 3084 C C . TYR A 1 392 ? 1.647 0.115 -16.449 1.00 91.56 392 TYR A C 1
ATOM 3086 O O . TYR A 1 392 ? 0.884 0.084 -17.415 1.00 91.56 392 TYR A O 1
ATOM 3094 N N . ARG A 1 393 ? 1.367 0.809 -15.339 1.00 88.56 393 ARG A N 1
ATOM 3095 C CA . ARG A 1 393 ? 0.162 1.639 -15.204 1.00 88.56 393 ARG A CA 1
ATOM 3096 C C . ARG A 1 393 ? 0.084 2.704 -16.301 1.00 88.56 393 ARG A C 1
ATOM 3098 O O . ARG A 1 393 ? -0.976 2.922 -16.880 1.00 88.56 393 ARG A O 1
ATOM 3105 N N . THR A 1 394 ? 1.198 3.363 -16.604 1.00 90.31 394 THR A N 1
ATOM 3106 C CA . THR A 1 394 ? 1.266 4.432 -17.611 1.00 90.31 394 THR A CA 1
ATOM 3107 C C . THR A 1 394 ? 1.137 3.889 -19.035 1.00 90.31 394 THR A C 1
ATOM 3109 O O . THR A 1 394 ? 0.481 4.516 -19.856 1.00 90.31 394 THR A O 1
ATOM 3112 N N . LEU A 1 395 ? 1.682 2.707 -19.332 1.00 92.75 395 LEU A N 1
ATOM 3113 C CA . LEU A 1 395 ? 1.519 2.030 -20.623 1.00 92.75 395 LEU A CA 1
ATOM 3114 C C . LEU A 1 395 ? 0.095 1.493 -20.821 1.00 92.75 395 LEU A C 1
ATOM 3116 O O . LEU A 1 395 ? -0.426 1.529 -21.934 1.00 92.75 395 LEU A O 1
ATOM 3120 N N . TYR A 1 396 ? -0.556 1.031 -19.753 1.00 89.69 396 TYR A N 1
ATOM 3121 C CA . TYR A 1 396 ? -1.980 0.695 -19.785 1.00 89.69 396 TYR A CA 1
ATOM 3122 C C . TYR A 1 396 ? -2.825 1.950 -20.062 1.00 89.69 396 TYR A C 1
ATOM 3124 O O . TYR A 1 396 ? -3.696 1.952 -20.929 1.00 89.69 396 TYR A O 1
ATOM 3132 N N . ARG A 1 397 ? -2.491 3.071 -19.411 1.00 89.75 397 ARG A N 1
ATOM 3133 C CA . ARG A 1 397 ? -3.137 4.388 -19.583 1.00 89.75 397 ARG A CA 1
ATOM 3134 C C . ARG A 1 397 ? -2.406 5.285 -20.575 1.00 89.75 397 ARG A C 1
ATOM 3136 O O . ARG A 1 397 ? -2.307 6.499 -20.384 1.00 89.75 397 ARG A O 1
ATOM 3143 N N . SER A 1 398 ? -1.885 4.697 -21.641 1.00 93.19 398 SER A N 1
ATOM 3144 C CA . SER A 1 398 ? -0.941 5.361 -22.534 1.00 93.19 398 SER A CA 1
ATOM 3145 C C . SER A 1 398 ? -1.465 6.629 -23.202 1.00 93.19 398 SER A C 1
ATOM 3147 O O . SER A 1 398 ? -0.662 7.448 -23.633 1.00 93.19 398 SER A O 1
ATOM 3149 N N . GLN A 1 399 ? -2.775 6.880 -23.218 1.00 92.75 399 GLN A N 1
ATOM 3150 C CA . GLN A 1 399 ? -3.348 8.114 -23.756 1.00 92.75 399 GLN A CA 1
ATOM 3151 C C . GLN A 1 399 ? -2.818 9.390 -23.082 1.00 92.75 399 GLN A C 1
ATOM 3153 O O . GLN A 1 399 ? -2.921 10.471 -23.659 1.00 92.75 399 GLN A O 1
ATOM 3158 N N . ILE A 1 400 ? -2.266 9.285 -21.867 1.00 89.88 400 ILE A N 1
ATOM 3159 C CA . ILE A 1 400 ? -1.726 10.431 -21.119 1.00 89.88 400 ILE A CA 1
ATOM 3160 C C . ILE A 1 400 ? -0.289 10.799 -21.520 1.00 89.88 400 ILE A C 1
ATOM 3162 O O . ILE A 1 400 ? 0.179 11.878 -21.163 1.00 89.88 400 ILE A O 1
ATOM 3166 N N . CYS A 1 401 ? 0.420 9.915 -22.226 1.00 93.50 401 CYS A N 1
ATOM 3167 C CA . CYS A 1 401 ? 1.861 10.035 -22.475 1.00 93.50 401 CYS A CA 1
ATOM 3168 C C . CYS A 1 401 ? 2.272 9.679 -23.908 1.00 93.50 401 CYS A C 1
ATOM 3170 O O . CYS A 1 401 ? 3.189 10.301 -24.446 1.00 93.50 401 CYS A O 1
ATOM 3172 N N . ALA A 1 402 ? 1.618 8.701 -24.535 1.00 95.31 402 ALA A N 1
ATOM 3173 C CA . ALA A 1 402 ? 1.923 8.267 -25.886 1.00 95.31 402 ALA A CA 1
ATOM 3174 C C . ALA A 1 402 ? 1.665 9.402 -26.877 1.00 95.31 402 ALA A C 1
ATOM 3176 O O . ALA A 1 402 ? 0.732 10.196 -26.723 1.00 95.31 402 ALA A O 1
ATOM 3177 N N . LYS A 1 403 ? 2.501 9.490 -27.914 1.00 95.56 403 LYS A N 1
ATOM 3178 C CA . LYS A 1 403 ? 2.432 10.586 -28.893 1.00 95.56 403 LYS A CA 1
ATOM 3179 C C . LYS A 1 403 ? 1.129 10.582 -29.694 1.00 95.56 403 LYS A C 1
ATOM 3181 O O . LYS A 1 403 ? 0.679 11.647 -30.114 1.00 95.56 403 LYS A O 1
ATOM 3186 N N . ASP A 1 404 ? 0.539 9.413 -29.916 1.00 95.50 404 ASP A N 1
ATOM 3187 C CA . ASP A 1 404 ? -0.748 9.251 -30.597 1.00 95.50 404 ASP A CA 1
ATOM 3188 C C . ASP A 1 404 ? -1.967 9.549 -29.708 1.00 95.50 404 ASP A C 1
ATOM 3190 O O . ASP A 1 404 ? -3.078 9.684 -30.226 1.00 95.50 404 ASP A O 1
ATOM 3194 N N . GLY A 1 405 ? -1.772 9.685 -28.391 1.00 93.44 405 GLY A N 1
ATOM 3195 C CA . GLY A 1 405 ? -2.843 9.906 -27.424 1.00 93.44 405 GLY A CA 1
ATOM 3196 C C . GLY A 1 405 ? -3.828 8.738 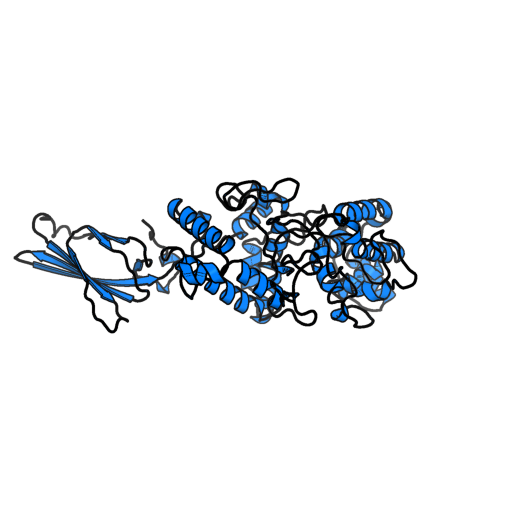-27.317 1.00 93.44 405 GLY A C 1
ATOM 3197 O O . GLY A 1 405 ? -4.970 8.953 -26.907 1.00 93.44 405 GLY A O 1
ATOM 3198 N N . LEU A 1 406 ? -3.426 7.520 -27.703 1.00 91.88 406 LEU A N 1
ATOM 3199 C CA . LEU A 1 406 ? -4.272 6.330 -27.629 1.00 91.88 406 LEU A CA 1
ATOM 3200 C C . LEU A 1 406 ? -4.026 5.529 -26.334 1.00 91.88 406 LEU A C 1
ATOM 3202 O O . LEU A 1 406 ? -2.881 5.408 -25.890 1.00 91.88 406 LEU A O 1
ATOM 3206 N N . PRO A 1 407 ? -5.089 4.983 -25.711 1.00 89.25 407 PRO A N 1
ATOM 3207 C CA . PRO A 1 407 ? -4.987 4.124 -24.529 1.00 89.25 407 PRO A CA 1
ATOM 3208 C C . PRO A 1 407 ? -4.544 2.695 -24.884 1.00 89.25 407 PRO A C 1
ATOM 3210 O O . PRO A 1 407 ? -4.566 2.319 -26.056 1.00 89.25 407 PRO A O 1
ATOM 3213 N N . ASN A 1 408 ? -4.265 1.869 -23.867 1.00 88.69 408 ASN A N 1
ATOM 3214 C CA . ASN A 1 408 ? -4.023 0.424 -23.991 1.00 88.69 408 ASN A CA 1
ATOM 3215 C C . ASN A 1 408 ? -2.855 0.041 -24.906 1.00 88.69 408 ASN A C 1
ATOM 3217 O O . ASN A 1 408 ? -2.914 -0.978 -25.598 1.00 88.69 408 ASN A O 1
ATOM 3221 N N . HIS A 1 409 ? -1.776 0.825 -24.915 1.00 93.06 409 HIS A N 1
ATOM 3222 C CA . HIS A 1 409 ? -0.568 0.386 -25.610 1.00 93.06 409 HIS A CA 1
ATOM 3223 C C . HIS A 1 409 ? 0.075 -0.825 -24.952 1.00 93.06 409 HIS A C 1
ATOM 3225 O O . HIS A 1 409 ? 0.759 -1.553 -25.658 1.00 93.06 409 HIS A O 1
ATOM 3231 N N . LEU A 1 410 ? -0.182 -1.064 -23.662 1.00 92.88 410 LEU A N 1
ATOM 3232 C CA . LEU A 1 410 ? -0.037 -2.367 -23.018 1.00 92.88 410 LEU A CA 1
ATOM 3233 C C . LEU A 1 410 ? -1.374 -3.118 -23.076 1.00 92.88 410 LEU A C 1
ATOM 3235 O O . LEU A 1 410 ? -2.361 -2.667 -22.495 1.00 92.88 410 LEU A O 1
ATOM 3239 N N . SER A 1 411 ? -1.392 -4.270 -23.742 1.00 90.62 411 SER A N 1
ATOM 3240 C CA . SER A 1 411 ? -2.576 -5.115 -23.885 1.00 90.62 411 SER A CA 1
ATOM 3241 C C . SER A 1 411 ? -2.374 -6.440 -23.161 1.00 90.62 411 SER A C 1
ATOM 3243 O O . SER A 1 411 ? -1.335 -7.083 -23.300 1.00 90.62 411 SER A O 1
ATOM 3245 N N . CYS A 1 412 ? -3.376 -6.839 -22.386 1.00 90.38 412 CYS A N 1
ATOM 3246 C CA . CYS A 1 412 ? -3.415 -8.110 -21.677 1.00 90.38 412 CYS A CA 1
ATOM 3247 C C . CYS A 1 412 ? -4.455 -9.032 -22.325 1.00 90.38 412 CYS A C 1
ATOM 3249 O O . CYS A 1 412 ? -5.463 -8.534 -22.838 1.00 90.38 412 CYS A O 1
ATOM 3251 N N . PRO A 1 413 ? -4.260 -10.359 -22.287 1.00 90.69 413 PRO A N 1
ATOM 3252 C CA . PRO A 1 413 ? -5.291 -11.309 -22.687 1.00 90.69 413 PRO A CA 1
ATOM 3253 C C . PRO A 1 413 ? -6.599 -11.091 -21.916 1.00 90.69 413 PRO A C 1
ATOM 3255 O O . PRO A 1 413 ? -6.590 -10.786 -20.728 1.00 90.69 413 PRO A O 1
ATOM 3258 N N . GLU A 1 414 ? -7.744 -11.272 -22.577 1.00 88.94 414 GLU A N 1
ATOM 3259 C CA . GLU A 1 414 ? -9.050 -11.136 -21.908 1.00 88.94 414 GLU A CA 1
ATOM 3260 C C . GLU A 1 414 ? -9.304 -12.263 -20.896 1.00 88.94 414 GLU A C 1
ATOM 3262 O O . GLU A 1 414 ? -10.011 -12.072 -19.906 1.00 88.94 414 GLU A O 1
ATOM 3267 N N . SER A 1 415 ? -8.750 -13.449 -21.157 1.00 90.44 415 SER A N 1
ATOM 3268 C CA . SER A 1 415 ? -8.903 -14.629 -20.312 1.00 90.44 415 SER A CA 1
ATOM 3269 C C . SER A 1 415 ? -7.737 -15.594 -20.485 1.00 90.44 415 SER A C 1
ATOM 3271 O O . SER A 1 415 ? -7.291 -15.819 -21.612 1.00 90.44 415 SER A O 1
ATOM 3273 N N . CYS A 1 416 ? -7.330 -16.224 -19.391 1.00 92.06 416 CYS A N 1
ATOM 3274 C CA . CYS A 1 416 ? -6.313 -17.259 -19.334 1.00 92.06 416 CYS A CA 1
ATOM 3275 C C . CYS A 1 416 ? -6.785 -18.434 -18.478 1.00 92.06 416 CYS A C 1
ATOM 3277 O O . CYS A 1 416 ? -7.267 -18.241 -17.362 1.00 92.06 416 CYS A O 1
ATOM 3279 N N . ASP A 1 417 ? -6.601 -19.654 -18.986 1.00 89.06 417 ASP A N 1
ATOM 3280 C CA . ASP A 1 417 ? -6.801 -20.874 -18.202 1.00 89.06 417 ASP A CA 1
ATOM 3281 C C . ASP A 1 417 ? -5.561 -21.165 -17.343 1.00 89.06 417 ASP A C 1
ATOM 3283 O O . ASP A 1 417 ? -4.443 -20.818 -17.726 1.00 89.06 417 ASP A O 1
ATOM 3287 N N . GLU A 1 418 ? -5.734 -21.863 -16.219 1.00 83.50 418 GLU A N 1
ATOM 3288 C CA . GLU A 1 418 ? -4.651 -22.221 -15.282 1.00 83.50 418 GLU A CA 1
ATOM 3289 C C . GLU A 1 418 ? -3.494 -23.003 -15.948 1.00 83.50 418 GLU A C 1
ATOM 3291 O O . GLU A 1 418 ? -2.321 -22.839 -15.578 1.00 83.50 418 GLU A O 1
ATOM 3296 N N . ASP A 1 419 ? -3.842 -23.803 -16.962 1.00 86.25 419 ASP A N 1
ATOM 3297 C CA . ASP A 1 419 ? -2.942 -24.636 -17.768 1.00 86.25 419 ASP A CA 1
ATOM 3298 C C . ASP A 1 419 ? -2.288 -23.882 -18.941 1.00 86.25 419 ASP A C 1
ATOM 3300 O O . ASP A 1 419 ? -1.406 -24.427 -19.612 1.00 86.25 419 ASP A O 1
ATOM 3304 N N . THR A 1 420 ? -2.707 -22.641 -19.211 1.00 84.94 420 THR A N 1
ATOM 3305 C CA . THR A 1 420 ? -2.140 -21.834 -20.299 1.00 84.94 420 THR A CA 1
ATOM 3306 C C . THR A 1 420 ? -0.678 -21.512 -19.975 1.00 84.94 420 THR A C 1
ATOM 3308 O O . THR A 1 420 ? -0.379 -21.112 -18.842 1.00 84.94 420 THR A O 1
ATOM 3311 N N . PRO A 1 421 ? 0.262 -21.682 -20.925 1.00 83.94 421 PRO A N 1
ATOM 3312 C CA . PRO A 1 421 ? 1.649 -21.294 -20.711 1.00 83.94 421 PRO A CA 1
ATOM 3313 C C . PRO A 1 421 ? 1.738 -19.832 -20.277 1.00 83.94 421 PRO A C 1
ATOM 3315 O O . PRO A 1 421 ? 1.100 -18.973 -20.878 1.00 83.94 421 PRO A O 1
ATOM 3318 N N . GLU A 1 422 ? 2.556 -19.538 -19.263 1.00 80.19 422 GLU A N 1
ATOM 3319 C CA . GLU A 1 422 ? 2.665 -18.179 -18.717 1.00 80.19 422 GLU A CA 1
ATOM 3320 C C . GLU A 1 422 ? 3.013 -17.157 -19.803 1.00 80.19 422 GLU A C 1
ATOM 3322 O O . GLU A 1 422 ? 2.412 -16.090 -19.833 1.00 80.19 422 GLU A O 1
ATOM 3327 N N . SER A 1 423 ? 3.866 -17.538 -20.760 1.00 81.12 423 SER A N 1
ATOM 3328 C CA . SER A 1 423 ? 4.201 -16.731 -21.933 1.00 81.12 423 SER A CA 1
ATOM 3329 C C . SER A 1 423 ? 2.970 -16.314 -22.744 1.00 81.12 423 SER A C 1
ATOM 3331 O O . SER A 1 423 ? 2.894 -15.192 -23.213 1.00 81.12 423 SER A O 1
ATOM 3333 N N . GLU A 1 424 ? 1.970 -17.179 -22.903 1.00 83.62 424 GLU A N 1
ATOM 3334 C CA . GLU A 1 424 ? 0.740 -16.850 -23.643 1.00 83.62 424 GLU A CA 1
ATOM 3335 C C . GLU A 1 424 ? -0.218 -15.957 -22.834 1.00 83.62 424 GLU A C 1
ATOM 3337 O O . GLU A 1 424 ? -1.168 -15.409 -23.388 1.00 83.62 424 GLU A O 1
ATOM 3342 N N . CYS A 1 425 ? 0.068 -15.768 -21.544 1.00 87.88 425 CYS A N 1
ATOM 3343 C CA . CYS A 1 425 ? -0.728 -15.008 -20.588 1.00 87.88 425 CYS A CA 1
ATOM 3344 C C . CYS A 1 425 ? -0.030 -13.744 -20.079 1.00 87.88 425 CYS A C 1
ATOM 3346 O O . CYS A 1 425 ? -0.349 -13.242 -19.000 1.00 87.88 425 CYS A O 1
ATOM 3348 N N . LEU A 1 426 ? 0.917 -13.207 -20.847 1.00 89.75 426 LEU A N 1
ATOM 3349 C CA . LEU A 1 426 ? 1.603 -11.957 -20.533 1.00 89.75 426 LEU A CA 1
ATOM 3350 C C . LEU A 1 426 ? 0.901 -10.768 -21.178 1.00 89.75 426 LEU A C 1
ATOM 3352 O O . LEU A 1 426 ? 0.362 -10.868 -22.278 1.00 89.75 426 LEU A O 1
ATOM 3356 N N . CYS A 1 427 ? 0.957 -9.625 -20.504 1.00 91.62 427 CYS A N 1
ATOM 3357 C CA . CYS A 1 427 ? 0.628 -8.362 -21.143 1.00 91.62 427 CYS A CA 1
ATOM 3358 C C . CYS A 1 427 ? 1.816 -7.901 -21.982 1.00 91.62 427 CYS A C 1
ATOM 3360 O O . CYS A 1 427 ? 2.936 -7.850 -21.472 1.00 91.62 427 CYS A O 1
ATOM 3362 N N . THR A 1 428 ? 1.579 -7.539 -23.239 1.00 93.56 428 THR A N 1
ATOM 3363 C CA . THR A 1 428 ? 2.624 -7.038 -24.137 1.00 93.56 428 THR A CA 1
ATOM 3364 C C . THR A 1 428 ? 2.212 -5.729 -24.784 1.00 93.56 428 THR A C 1
ATOM 3366 O O . THR A 1 428 ? 1.025 -5.393 -24.856 1.00 93.56 428 THR A O 1
ATOM 3369 N N . CYS A 1 429 ? 3.195 -4.951 -25.238 1.00 94.81 429 CYS A N 1
ATOM 3370 C CA . CYS A 1 429 ? 2.875 -3.749 -25.995 1.00 94.81 429 CYS A CA 1
ATOM 3371 C C . CYS A 1 429 ? 2.452 -4.062 -27.435 1.00 94.81 429 CYS A C 1
ATOM 3373 O O . CYS A 1 429 ? 2.899 -5.048 -28.025 1.00 94.81 429 CYS A O 1
ATOM 3375 N N . THR A 1 430 ? 1.656 -3.176 -28.039 1.00 91.19 430 THR A N 1
ATOM 3376 C CA . THR A 1 430 ? 1.280 -3.262 -29.459 1.00 91.19 430 THR A CA 1
ATOM 3377 C C . THR A 1 430 ? 2.505 -3.488 -30.347 1.00 91.19 430 THR A C 1
ATOM 3379 O O . THR A 1 430 ? 3.455 -2.710 -30.331 1.00 91.19 430 THR A O 1
ATOM 3382 N N . GLY A 1 431 ? 2.474 -4.554 -31.146 1.00 90.56 431 GLY A N 1
ATOM 3383 C CA . GLY A 1 431 ? 3.559 -4.904 -32.059 1.00 90.56 431 GLY A CA 1
ATOM 3384 C C . GLY A 1 431 ? 4.684 -5.741 -31.441 1.00 90.56 431 GLY A C 1
ATOM 3385 O O . GLY A 1 431 ? 5.647 -6.030 -32.153 1.00 90.56 431 GLY A O 1
ATOM 3386 N N . ILE A 1 432 ? 4.560 -6.165 -30.180 1.00 91.94 432 ILE A N 1
ATOM 3387 C CA . ILE A 1 432 ? 5.431 -7.145 -29.521 1.00 91.94 432 ILE A CA 1
ATOM 3388 C C . ILE A 1 432 ? 4.602 -8.377 -29.154 1.00 91.94 432 ILE A C 1
ATOM 3390 O O . ILE A 1 432 ? 3.546 -8.262 -28.530 1.00 91.94 432 ILE A O 1
ATOM 3394 N N . ASP A 1 433 ? 5.082 -9.560 -29.538 1.00 85.75 433 ASP A N 1
ATOM 3395 C CA . ASP A 1 433 ? 4.483 -10.818 -29.092 1.00 85.75 433 ASP A CA 1
ATOM 3396 C C . ASP A 1 433 ? 5.083 -11.313 -27.768 1.00 85.75 433 ASP A C 1
ATOM 3398 O O . ASP A 1 433 ? 6.087 -10.800 -27.270 1.00 85.75 433 ASP A O 1
ATOM 3402 N N . SER A 1 434 ? 4.474 -12.350 -27.201 1.00 76.75 434 SER A N 1
ATOM 3403 C CA . SER A 1 434 ? 4.902 -12.967 -25.945 1.00 76.75 434 SER A CA 1
ATOM 3404 C C . SER A 1 434 ? 6.301 -13.582 -25.963 1.00 76.75 434 SER A C 1
ATOM 3406 O O . SER A 1 434 ? 6.865 -13.850 -24.907 1.00 76.75 434 SER A O 1
ATOM 3408 N N . SER A 1 435 ? 6.884 -13.816 -27.141 1.00 77.69 435 SER A N 1
ATOM 3409 C CA . SER A 1 435 ? 8.272 -14.271 -27.264 1.00 77.69 435 SER A CA 1
ATOM 3410 C C . SER A 1 435 ? 9.277 -13.114 -27.243 1.00 77.69 435 SER A C 1
ATOM 3412 O O . SER A 1 435 ? 10.485 -13.342 -27.330 1.00 77.69 435 SER A O 1
ATOM 3414 N N . GLY A 1 436 ? 8.789 -11.871 -27.156 1.00 81.31 436 GLY A N 1
ATOM 3415 C CA . GLY A 1 436 ? 9.584 -10.658 -27.310 1.00 81.31 436 GLY A CA 1
ATOM 3416 C C . GLY A 1 436 ? 9.938 -10.356 -28.767 1.00 81.31 436 GLY A C 1
ATOM 3417 O O . GLY A 1 436 ? 10.822 -9.534 -29.024 1.00 81.31 436 GLY A O 1
ATOM 3418 N N . THR A 1 437 ? 9.282 -11.006 -29.736 1.00 87.19 437 THR A N 1
ATOM 3419 C CA . THR A 1 437 ? 9.518 -10.723 -31.151 1.00 87.19 437 THR A CA 1
ATOM 3420 C C . THR A 1 437 ? 8.857 -9.400 -31.513 1.00 87.19 437 THR A C 1
ATOM 3422 O O . THR A 1 437 ? 7.648 -9.212 -31.380 1.00 87.19 437 THR A O 1
ATOM 3425 N N . VAL A 1 438 ? 9.681 -8.476 -31.998 1.00 92.06 438 VAL A N 1
ATOM 3426 C CA . VAL A 1 438 ? 9.263 -7.139 -32.416 1.00 92.06 438 VAL A CA 1
ATOM 3427 C C . VAL A 1 438 ? 8.781 -7.188 -33.865 1.00 92.06 438 VAL A C 1
ATOM 3429 O O . VAL A 1 438 ? 9.542 -7.522 -34.776 1.00 92.06 438 VAL A O 1
ATOM 3432 N N . SER A 1 439 ? 7.518 -6.841 -34.084 1.00 92.25 439 SER A N 1
ATOM 3433 C CA . SER A 1 439 ? 6.931 -6.685 -35.415 1.00 92.25 439 SER A CA 1
ATOM 3434 C C . SER A 1 439 ? 7.242 -5.309 -36.019 1.00 92.25 439 SER A C 1
ATOM 3436 O O . SER A 1 439 ? 7.764 -4.412 -35.357 1.00 92.25 439 SER A O 1
ATOM 3438 N N . ALA A 1 440 ? 6.887 -5.122 -37.293 1.00 89.62 440 ALA A N 1
ATOM 3439 C CA . ALA A 1 440 ? 7.000 -3.823 -37.957 1.00 89.62 440 ALA A CA 1
ATOM 3440 C C . ALA A 1 440 ? 6.062 -2.751 -37.367 1.00 89.62 440 ALA A C 1
ATOM 3442 O O . ALA A 1 440 ? 6.297 -1.567 -37.597 1.00 89.62 440 ALA A O 1
ATOM 3443 N N . ASP A 1 441 ? 5.039 -3.161 -36.612 1.00 88.44 441 ASP A N 1
ATOM 3444 C CA . ASP A 1 441 ? 4.023 -2.271 -36.045 1.00 88.44 441 ASP A CA 1
ATOM 3445 C C . ASP A 1 441 ? 4.428 -1.711 -34.668 1.00 88.44 441 ASP A C 1
ATOM 3447 O O . ASP A 1 441 ? 3.726 -0.865 -34.117 1.00 88.44 441 ASP A O 1
ATOM 3451 N N . PHE A 1 442 ? 5.557 -2.156 -34.098 1.00 94.94 442 PHE A N 1
ATOM 3452 C CA . PHE A 1 442 ? 6.050 -1.633 -32.824 1.00 94.94 442 PHE A CA 1
ATOM 3453 C C . PHE A 1 442 ? 6.698 -0.254 -32.996 1.00 94.94 442 PHE A C 1
ATOM 3455 O O . PHE A 1 442 ? 7.845 -0.127 -33.440 1.00 94.94 442 PHE A O 1
ATOM 3462 N N . ASP A 1 443 ? 5.971 0.782 -32.583 1.00 95.19 443 ASP A N 1
ATOM 3463 C CA . ASP A 1 443 ? 6.456 2.159 -32.527 1.00 95.19 443 ASP A CA 1
ATOM 3464 C C . ASP A 1 443 ? 6.973 2.498 -31.120 1.00 95.19 443 ASP A C 1
ATOM 3466 O O . ASP A 1 443 ? 6.271 3.053 -30.271 1.00 95.19 443 ASP A O 1
ATOM 3470 N N . TRP A 1 444 ? 8.236 2.159 -30.859 1.00 95.94 444 TRP A N 1
ATOM 3471 C CA . TRP A 1 444 ? 8.873 2.464 -29.576 1.00 95.94 444 TRP A CA 1
ATOM 3472 C C . TRP A 1 444 ? 8.949 3.972 -29.301 1.00 95.94 444 TRP A C 1
ATOM 3474 O O . TRP A 1 444 ? 8.898 4.386 -28.145 1.00 95.94 444 TRP A O 1
ATOM 3484 N N . GLU A 1 445 ? 9.053 4.810 -30.336 1.00 96.38 445 GLU A N 1
ATOM 3485 C CA . GLU A 1 445 ? 9.143 6.258 -30.163 1.00 96.38 445 GLU A CA 1
ATOM 3486 C C . GLU A 1 445 ? 7.817 6.857 -29.697 1.00 96.38 445 GLU A C 1
ATOM 3488 O O . GLU A 1 445 ? 7.818 7.906 -29.045 1.00 96.38 445 GLU A O 1
ATOM 3493 N N . ASN A 1 446 ? 6.697 6.230 -30.062 1.00 96.62 446 ASN A N 1
ATOM 3494 C CA . ASN A 1 446 ? 5.376 6.584 -29.562 1.00 96.62 446 ASN A CA 1
ATOM 3495 C C . ASN A 1 446 ? 5.260 6.327 -28.054 1.00 96.62 446 ASN A C 1
ATOM 3497 O O . ASN A 1 446 ? 4.695 7.162 -27.351 1.00 96.62 446 ASN A O 1
ATOM 3501 N N . LEU A 1 447 ? 5.838 5.223 -27.565 1.00 96.56 447 LEU A N 1
ATOM 3502 C CA . LEU A 1 447 ? 5.759 4.796 -26.161 1.00 96.56 447 LEU A CA 1
ATOM 3503 C C . LEU A 1 447 ? 6.862 5.360 -25.269 1.00 96.56 447 LEU A C 1
ATOM 3505 O O . LEU A 1 447 ? 6.692 5.412 -24.057 1.00 96.56 447 LEU A O 1
ATOM 3509 N N . GLU A 1 448 ? 7.979 5.805 -25.843 1.00 96.44 448 GLU A N 1
ATOM 3510 C CA . GLU A 1 448 ? 9.117 6.343 -25.096 1.00 96.44 448 GLU A CA 1
ATOM 3511 C C . GLU A 1 448 ? 8.719 7.377 -24.017 1.00 96.44 448 GLU A C 1
ATOM 3513 O O . GLU A 1 448 ? 9.221 7.262 -22.899 1.00 96.44 448 GLU A O 1
ATOM 3518 N N . PRO A 1 449 ? 7.813 8.352 -24.261 1.00 96.19 449 PRO A N 1
ATOM 3519 C CA . PRO A 1 449 ? 7.424 9.306 -23.222 1.00 96.19 449 PRO A CA 1
ATOM 3520 C C . PRO A 1 449 ? 6.752 8.660 -22.000 1.00 96.19 449 PRO A C 1
ATOM 3522 O O . PRO A 1 449 ? 6.855 9.202 -20.905 1.00 96.19 449 PRO A O 1
ATOM 3525 N N . CYS A 1 450 ? 6.101 7.506 -22.171 1.00 95.38 450 CYS A N 1
ATOM 3526 C CA . CYS A 1 450 ? 5.424 6.770 -21.103 1.00 95.38 450 CYS A CA 1
ATOM 3527 C C . CYS A 1 450 ? 6.385 6.096 -20.117 1.00 95.38 450 CYS A C 1
ATOM 3529 O O . CYS A 1 450 ? 5.953 5.661 -19.052 1.00 95.38 450 CYS A O 1
ATOM 3531 N N . LEU A 1 451 ? 7.681 6.010 -20.441 1.00 94.94 451 LEU A N 1
ATOM 3532 C CA . LEU A 1 451 ? 8.685 5.493 -19.510 1.00 94.94 451 LEU A CA 1
ATOM 3533 C C . LEU A 1 451 ? 9.119 6.510 -18.452 1.00 94.94 451 LEU A C 1
ATOM 3535 O O . LEU A 1 451 ? 9.805 6.143 -17.500 1.00 94.94 451 LEU A O 1
ATOM 3539 N N . TYR A 1 452 ? 8.783 7.788 -18.623 1.00 94.69 452 TYR A N 1
ATOM 3540 C CA . TYR A 1 452 ? 9.357 8.856 -17.818 1.00 94.69 452 TYR A CA 1
ATOM 3541 C C . TYR A 1 452 ? 8.315 9.489 -16.904 1.00 94.69 452 TYR A C 1
ATOM 3543 O O . TYR A 1 452 ? 7.264 9.938 -17.349 1.00 94.69 452 TYR A O 1
ATOM 3551 N N . ALA A 1 453 ? 8.661 9.630 -15.625 1.00 88.06 453 ALA A N 1
ATOM 3552 C CA . ALA A 1 453 ? 7.807 10.297 -14.641 1.00 88.06 453 ALA A CA 1
ATOM 3553 C C . ALA A 1 453 ? 7.645 11.813 -14.887 1.00 88.06 453 ALA A C 1
ATOM 3555 O O . ALA A 1 453 ? 6.776 12.449 -14.295 1.00 88.06 453 ALA A O 1
ATOM 3556 N N . SER A 1 454 ? 8.508 12.424 -15.710 1.00 90.62 454 SER A N 1
ATOM 3557 C CA . SER A 1 454 ? 8.452 13.853 -16.033 1.00 90.62 454 SER A CA 1
ATOM 3558 C C . SER A 1 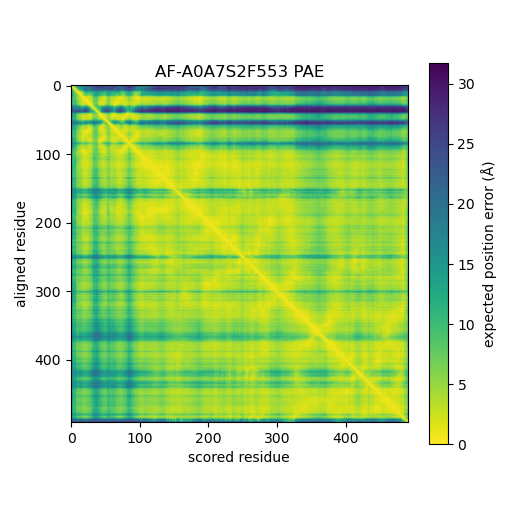454 ? 9.173 14.187 -17.341 1.00 90.62 454 SER A C 1
ATOM 3560 O O . SER A 1 454 ? 10.060 13.450 -17.781 1.00 90.62 454 SER A O 1
ATOM 3562 N N . ASP A 1 455 ? 8.865 15.357 -17.908 1.00 91.00 455 ASP A N 1
ATOM 3563 C CA . ASP A 1 455 ? 9.604 15.919 -19.047 1.00 91.00 455 ASP A CA 1
ATOM 3564 C C . ASP A 1 455 ? 11.095 16.103 -18.740 1.00 91.00 455 ASP A C 1
ATOM 3566 O O . ASP A 1 455 ? 11.939 15.833 -19.587 1.00 91.00 455 ASP A O 1
ATOM 3570 N N . THR A 1 456 ? 11.432 16.469 -17.504 1.00 91.69 456 THR A N 1
ATOM 3571 C CA . THR A 1 456 ? 12.823 16.573 -17.057 1.00 91.69 456 THR A CA 1
ATOM 3572 C C . THR A 1 456 ? 13.545 15.230 -17.150 1.00 91.69 456 THR A C 1
ATOM 3574 O O . THR A 1 456 ? 14.659 15.158 -17.662 1.00 91.69 456 THR A O 1
ATOM 3577 N N . THR A 1 457 ? 12.918 14.145 -16.687 1.00 92.81 457 THR A N 1
ATOM 3578 C CA . THR A 1 457 ? 13.495 12.795 -16.783 1.00 92.81 457 THR A CA 1
ATOM 3579 C C . THR A 1 457 ? 13.672 12.380 -18.242 1.00 92.81 457 THR A C 1
ATOM 3581 O O . THR A 1 457 ? 14.728 11.866 -18.604 1.00 92.81 457 THR A O 1
ATOM 3584 N N . LYS A 1 458 ? 12.682 12.664 -19.094 1.00 94.81 458 LYS A N 1
ATOM 3585 C CA . LYS A 1 458 ? 12.759 12.422 -20.540 1.00 94.81 458 LYS A CA 1
ATOM 3586 C C . LYS A 1 458 ? 13.954 13.138 -21.173 1.00 94.81 458 LYS A C 1
ATOM 3588 O O . LYS A 1 458 ? 14.710 12.518 -21.919 1.00 94.81 458 LYS A O 1
ATOM 3593 N N . ASP A 1 459 ? 14.140 14.418 -20.867 1.00 94.12 459 ASP A N 1
ATOM 3594 C CA . ASP A 1 459 ? 15.208 15.230 -21.452 1.00 94.12 459 ASP A CA 1
ATOM 3595 C C . ASP A 1 459 ? 16.595 14.764 -20.983 1.00 94.12 459 ASP A C 1
ATOM 3597 O O . ASP A 1 459 ? 17.511 14.658 -21.801 1.00 94.12 459 ASP A O 1
ATOM 3601 N N . ILE A 1 460 ? 16.731 14.375 -19.706 1.00 93.88 460 ILE A N 1
ATOM 3602 C CA . ILE A 1 460 ? 17.943 13.722 -19.185 1.00 93.88 460 ILE A CA 1
ATOM 3603 C C . ILE A 1 460 ? 18.259 12.463 -19.997 1.00 93.88 460 ILE A C 1
ATOM 3605 O O . ILE A 1 460 ? 19.367 12.325 -20.514 1.00 93.88 460 ILE A O 1
ATOM 3609 N N . PHE A 1 461 ? 17.296 11.550 -20.142 1.00 95.50 461 PHE A N 1
ATOM 3610 C CA . PHE A 1 461 ? 17.524 10.276 -20.827 1.00 95.50 461 PHE A CA 1
ATOM 3611 C C . PHE A 1 461 ? 17.898 10.471 -22.294 1.00 95.50 461 PHE A C 1
ATOM 3613 O O . PHE A 1 461 ? 18.823 9.824 -22.782 1.00 95.50 461 PHE A O 1
ATOM 3620 N N . LYS A 1 462 ? 17.239 11.398 -22.995 1.00 95.06 462 LYS A N 1
ATOM 3621 C CA . LYS A 1 462 ? 17.571 11.707 -24.392 1.00 95.06 462 LYS A CA 1
ATOM 3622 C C . LYS A 1 462 ? 18.959 12.308 -24.562 1.00 95.06 462 LYS A C 1
ATOM 3624 O O . LYS A 1 462 ? 19.574 12.085 -25.602 1.00 95.06 462 LYS A O 1
ATOM 3629 N N . ALA A 1 463 ? 19.444 13.044 -23.565 1.00 94.12 463 ALA A N 1
ATOM 3630 C CA . ALA A 1 463 ? 20.761 13.660 -23.606 1.00 94.12 463 ALA A CA 1
ATOM 3631 C C . ALA A 1 463 ? 21.901 12.648 -23.433 1.00 94.12 463 ALA A C 1
ATOM 3633 O O . ALA A 1 463 ? 22.938 12.803 -24.074 1.00 94.12 463 ALA A O 1
ATOM 3634 N N . VAL A 1 464 ? 21.737 11.632 -22.575 1.00 94.50 464 VAL A N 1
ATOM 3635 C CA . VAL A 1 464 ? 22.875 10.781 -22.172 1.00 94.50 464 VAL A CA 1
ATOM 3636 C C . VAL A 1 464 ? 22.730 9.292 -22.464 1.00 94.50 464 VAL A C 1
ATOM 3638 O O . VAL A 1 464 ? 23.752 8.625 -22.615 1.00 94.50 464 VAL A O 1
ATOM 3641 N N . VAL A 1 465 ? 21.512 8.761 -22.587 1.00 95.94 465 VAL A N 1
ATOM 3642 C CA . VAL A 1 465 ? 21.285 7.335 -22.870 1.00 95.94 465 VAL A CA 1
ATOM 3643 C C . VAL A 1 465 ? 21.257 7.121 -24.386 1.00 95.94 465 VAL A C 1
ATOM 3645 O O . VAL A 1 465 ? 20.455 7.782 -25.047 1.00 95.94 465 VAL A O 1
ATOM 3648 N N . PRO A 1 466 ? 22.076 6.220 -24.963 1.00 96.12 466 PRO A N 1
ATOM 3649 C CA . PRO A 1 466 ? 22.056 5.917 -26.396 1.00 96.12 466 PRO A CA 1
ATOM 3650 C C . PRO A 1 466 ? 20.670 5.505 -26.911 1.00 96.12 466 PRO A C 1
ATOM 3652 O O . PRO A 1 466 ? 19.883 4.888 -26.198 1.00 96.12 466 PRO A O 1
ATOM 3655 N N . GLU A 1 467 ? 20.351 5.848 -28.160 1.00 96.62 467 GLU A N 1
ATOM 3656 C CA . GLU A 1 467 ? 19.028 5.584 -28.745 1.00 96.62 467 GLU A CA 1
ATOM 3657 C C . GLU A 1 467 ? 18.694 4.089 -28.812 1.00 96.62 467 GLU A C 1
ATOM 3659 O O . GLU A 1 467 ? 17.583 3.687 -28.470 1.00 96.62 467 GLU A O 1
ATOM 3664 N N . ASP A 1 468 ? 19.661 3.259 -29.200 1.00 96.81 468 ASP A N 1
ATOM 3665 C CA . ASP A 1 468 ? 19.512 1.807 -29.246 1.00 96.81 468 ASP A CA 1
ATOM 3666 C C . ASP A 1 468 ? 19.253 1.226 -27.849 1.00 96.81 468 ASP A C 1
ATOM 3668 O O . ASP A 1 468 ? 18.371 0.381 -27.694 1.00 96.81 468 ASP A O 1
ATOM 3672 N N . MET A 1 469 ? 19.925 1.761 -26.824 1.00 97.25 469 MET A N 1
ATOM 3673 C CA . MET A 1 469 ? 19.696 1.407 -25.425 1.00 97.25 469 MET A CA 1
ATOM 3674 C C . MET A 1 469 ? 18.297 1.820 -24.947 1.00 97.25 469 MET A C 1
ATOM 3676 O O . MET A 1 469 ? 17.615 1.021 -24.305 1.00 97.25 469 MET A O 1
ATOM 3680 N N . ARG A 1 470 ? 17.812 3.023 -25.298 1.00 97.19 470 ARG A N 1
ATOM 3681 C CA . ARG A 1 470 ? 16.433 3.454 -24.981 1.00 97.19 470 ARG A CA 1
ATOM 3682 C C . ARG A 1 470 ? 15.393 2.569 -25.669 1.00 97.19 470 ARG A C 1
ATOM 3684 O O . ARG A 1 470 ? 14.443 2.124 -25.028 1.00 97.19 470 ARG A O 1
ATOM 3691 N N . LYS A 1 471 ? 15.594 2.248 -26.950 1.00 96.12 471 LYS A N 1
ATOM 3692 C CA . LYS A 1 471 ? 14.731 1.318 -27.690 1.00 96.12 471 LYS A CA 1
ATOM 3693 C C . LYS A 1 471 ? 14.706 -0.061 -27.032 1.00 96.12 471 LYS A C 1
ATOM 3695 O O . LYS A 1 471 ? 13.631 -0.644 -26.868 1.00 96.12 471 LYS A O 1
ATOM 3700 N N . LYS A 1 472 ? 15.871 -0.587 -26.648 1.00 95.56 472 LYS A N 1
ATOM 3701 C CA . LYS A 1 472 ? 15.983 -1.889 -25.989 1.00 95.56 472 LYS A CA 1
ATOM 3702 C C . LYS A 1 472 ? 15.308 -1.890 -24.621 1.00 95.56 472 LYS A C 1
ATOM 3704 O O . LYS A 1 472 ? 14.596 -2.838 -24.326 1.00 95.56 472 LYS A O 1
ATOM 3709 N N . LEU A 1 473 ? 15.441 -0.816 -23.846 1.00 95.44 473 LEU A N 1
ATOM 3710 C CA . LEU A 1 473 ? 14.761 -0.637 -22.563 1.00 95.44 473 LEU A CA 1
ATOM 3711 C C . LEU A 1 473 ? 13.233 -0.719 -22.704 1.00 95.44 473 LEU A C 1
ATOM 3713 O O . LEU A 1 473 ? 12.598 -1.508 -22.010 1.00 95.44 473 LEU A O 1
ATOM 3717 N N . ILE A 1 474 ? 12.649 0.036 -23.643 1.00 95.31 474 ILE A N 1
ATOM 3718 C CA . ILE A 1 474 ? 11.197 0.009 -23.904 1.00 95.31 474 ILE A CA 1
ATOM 3719 C C . ILE A 1 474 ? 10.768 -1.378 -24.373 1.00 95.31 474 ILE A C 1
ATOM 3721 O O . ILE A 1 474 ? 9.776 -1.904 -23.886 1.00 95.31 474 ILE A O 1
ATOM 3725 N N . THR A 1 475 ? 11.531 -1.990 -25.283 1.00 94.75 475 THR A N 1
ATOM 3726 C CA . THR A 1 475 ? 11.237 -3.341 -25.784 1.00 94.75 475 THR A CA 1
ATOM 3727 C C . THR A 1 475 ? 11.234 -4.356 -24.640 1.00 94.75 475 THR A C 1
ATOM 3729 O O . THR A 1 475 ? 10.284 -5.118 -24.515 1.00 94.75 475 THR A O 1
ATOM 3732 N N . SER A 1 476 ? 12.256 -4.321 -23.778 1.00 93.50 476 SER A N 1
ATOM 3733 C CA . SER A 1 476 ? 12.402 -5.207 -22.621 1.00 93.50 476 SER A CA 1
ATOM 3734 C C . SER A 1 476 ? 11.266 -5.060 -21.610 1.00 93.50 476 SER A C 1
ATOM 3736 O O . SER A 1 476 ? 10.834 -6.066 -21.058 1.00 93.50 476 SER A O 1
ATOM 3738 N N . ILE A 1 477 ? 10.782 -3.837 -21.369 1.00 93.12 477 ILE A N 1
ATOM 3739 C CA . ILE A 1 477 ? 9.617 -3.576 -20.509 1.00 93.12 477 ILE A CA 1
ATOM 3740 C C . ILE A 1 477 ? 8.347 -4.098 -21.187 1.00 93.12 477 ILE A C 1
ATOM 3742 O O . ILE A 1 477 ? 7.578 -4.836 -20.593 1.00 93.12 477 ILE A O 1
ATOM 3746 N N . CYS A 1 478 ? 8.151 -3.780 -22.462 1.00 93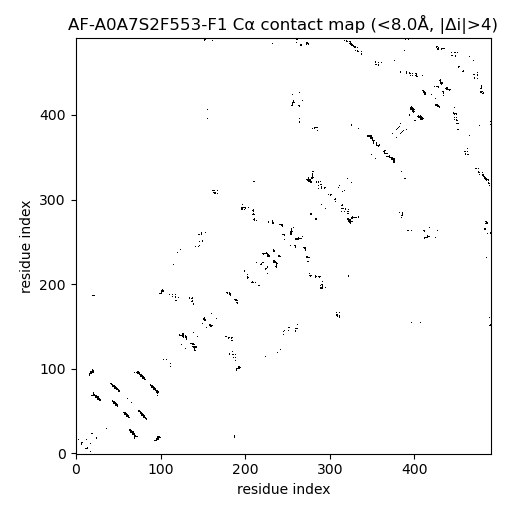.75 478 CYS A N 1
ATOM 3747 C CA . CYS A 1 478 ? 6.970 -4.175 -23.222 1.00 93.75 478 CYS A CA 1
ATOM 3748 C C . CYS A 1 478 ? 6.839 -5.681 -23.487 1.00 93.75 478 CYS A C 1
ATOM 3750 O O . CYS A 1 478 ? 5.770 -6.121 -23.907 1.00 93.75 478 CYS A O 1
ATOM 3752 N N . SER A 1 479 ? 7.912 -6.452 -23.305 1.00 91.06 479 SER A N 1
ATOM 3753 C CA . SER A 1 479 ? 7.907 -7.910 -23.433 1.00 91.06 479 SER A CA 1
ATOM 3754 C C . SER A 1 479 ? 8.061 -8.639 -22.101 1.00 91.06 479 SER A C 1
ATOM 3756 O O . SER A 1 479 ? 7.960 -9.860 -22.079 1.00 91.06 479 SER A O 1
ATOM 3758 N N . ALA A 1 480 ? 8.389 -7.943 -21.008 1.00 88.56 480 ALA A N 1
ATOM 3759 C CA . ALA A 1 480 ? 8.594 -8.603 -19.727 1.00 88.56 480 ALA A CA 1
ATOM 3760 C C . ALA A 1 480 ? 7.242 -8.973 -19.110 1.00 88.56 480 ALA A C 1
ATOM 3762 O O . ALA A 1 480 ? 6.387 -8.115 -18.886 1.00 88.56 480 ALA A O 1
ATOM 3763 N N . GLY A 1 481 ? 7.061 -10.246 -18.766 1.00 84.94 481 GLY A N 1
ATOM 3764 C CA . GLY A 1 481 ? 6.018 -10.631 -17.829 1.00 84.94 481 GLY A CA 1
ATOM 3765 C C . GLY A 1 481 ? 6.296 -10.041 -16.447 1.00 84.94 481 GLY A C 1
ATOM 3766 O O . GLY A 1 481 ? 7.338 -10.329 -15.849 1.00 84.94 481 GLY A O 1
ATOM 3767 N N . VAL A 1 482 ? 5.372 -9.226 -15.933 1.00 89.44 482 VAL A N 1
ATOM 3768 C CA . VAL A 1 482 ? 5.413 -8.732 -14.550 1.00 89.44 482 VAL A CA 1
ATOM 3769 C C . VAL A 1 482 ? 4.303 -9.343 -13.721 1.00 89.44 482 VAL A C 1
ATOM 3771 O O . VAL A 1 482 ? 3.156 -9.474 -14.146 1.00 89.44 482 VAL A O 1
ATOM 3774 N N . LYS A 1 483 ? 4.670 -9.658 -12.490 1.00 91.56 483 LYS A N 1
ATOM 3775 C CA . LYS A 1 483 ? 3.777 -10.001 -11.397 1.00 91.56 483 LYS A CA 1
ATOM 3776 C C . LYS A 1 483 ? 3.963 -8.967 -10.304 1.00 91.56 483 LYS A C 1
ATOM 3778 O O . LYS A 1 483 ? 5.038 -8.390 -10.156 1.00 91.56 483 LYS A O 1
ATOM 3783 N N . GLN A 1 484 ? 2.911 -8.720 -9.548 1.00 90.69 484 GLN A N 1
ATOM 3784 C CA . GLN A 1 484 ? 2.949 -7.851 -8.379 1.00 90.69 484 GLN A CA 1
ATOM 3785 C C . GLN A 1 484 ? 2.277 -8.598 -7.232 1.00 90.69 484 GLN A C 1
ATOM 3787 O O . GLN A 1 484 ? 1.282 -9.292 -7.461 1.00 90.69 484 GLN A O 1
ATOM 3792 N N . GLY A 1 485 ? 2.803 -8.474 -6.015 1.00 89.38 485 GLY A N 1
ATOM 3793 C CA . GLY A 1 485 ? 2.057 -8.913 -4.838 1.00 89.38 485 GLY A CA 1
ATOM 3794 C C . GLY A 1 485 ? 0.825 -8.037 -4.625 1.00 89.38 485 GLY A C 1
ATOM 3795 O O . GLY A 1 485 ? 0.623 -7.037 -5.321 1.00 89.38 485 GLY A O 1
ATOM 3796 N N . GLU A 1 486 ? -0.009 -8.394 -3.656 1.00 84.06 486 GLU A N 1
ATOM 3797 C CA . GLU A 1 486 ? -1.219 -7.653 -3.319 1.00 84.06 486 GLU A CA 1
ATOM 3798 C C . GLU A 1 486 ? -0.871 -6.332 -2.631 1.00 84.06 486 GLU A C 1
ATOM 3800 O O . GLU A 1 486 ? -0.924 -6.177 -1.412 1.00 84.06 486 GLU A O 1
ATOM 3805 N N . GLN A 1 487 ? -0.557 -5.350 -3.463 1.00 71.06 487 GLN A N 1
ATOM 3806 C CA . GLN A 1 487 ? -0.615 -3.931 -3.171 1.00 71.06 487 GLN A CA 1
ATOM 3807 C C . GLN A 1 487 ? -1.799 -3.388 -3.967 1.00 71.06 487 GLN A C 1
ATOM 3809 O O . GLN A 1 487 ? -1.701 -3.153 -5.165 1.00 71.06 487 GLN A O 1
ATOM 3814 N N . LEU A 1 488 ? -2.965 -3.249 -3.329 1.00 57.97 488 LEU A N 1
ATOM 3815 C CA . LEU A 1 488 ? -4.159 -2.734 -4.013 1.00 57.97 488 LEU A CA 1
ATOM 3816 C C . LEU A 1 488 ? -3.928 -1.342 -4.630 1.00 57.97 488 LEU A C 1
ATOM 3818 O O . LEU A 1 488 ? -4.706 -0.949 -5.482 1.00 57.97 488 LEU A O 1
ATOM 3822 N N . GLU A 1 489 ? -2.852 -0.631 -4.274 1.00 58.12 489 GLU A N 1
ATOM 3823 C CA . GLU A 1 489 ? -2.451 0.641 -4.887 1.00 58.12 489 GLU A CA 1
ATOM 3824 C C . GLU A 1 489 ? -2.296 0.564 -6.424 1.00 58.12 489 GLU A C 1
ATOM 3826 O O . GLU A 1 489 ? -2.558 1.560 -7.106 1.00 58.12 489 GLU A O 1
ATOM 3831 N N . SER A 1 490 ? -1.912 -0.594 -6.998 1.00 48.94 490 SER A N 1
ATOM 3832 C CA . SER A 1 490 ? -1.833 -0.764 -8.466 1.00 48.94 490 SER A CA 1
ATOM 3833 C C . SER A 1 490 ? -3.141 -1.165 -9.115 1.00 48.94 490 SER A C 1
ATOM 3835 O O . SER A 1 490 ? -3.200 -1.172 -10.344 1.00 48.94 490 SER A O 1
ATOM 3837 N N . ALA A 1 491 ? -4.135 -1.559 -8.321 1.00 36.19 491 ALA A N 1
ATOM 3838 C CA . ALA A 1 491 ? -5.410 -2.084 -8.783 1.00 36.19 491 ALA A CA 1
ATOM 3839 C C . ALA A 1 491 ? -6.500 -1.030 -8.741 1.00 36.19 491 ALA A C 1
ATOM 3841 O O . ALA A 1 491 ? -6.534 -0.187 -7.825 1.00 36.19 491 ALA A O 1
#

InterPro domains:
  IPR002227 Tyrosinase copper-binding domain [PF00264] (141-331)
  IPR008922 Di-copper centre-containing domain superfamily [G3DSA:1.10.1280.10] (99-340)
  IPR008922 Di-copper centre-containing domain superfamily [SSF48056] (98-326)
  IPR013783 Immunoglobulin-like fold [G3DSA:2.60.40.10] (5-98)

Nearest PDB structures (foldseek):
  6fg9-assembly1_A  TM=6.212E-01  e=3.734E-02  Mus musculus
  6fg9-assembly1_B  TM=5.344E-01  e=2.142E-02  Mus musculus
  6u6u-assembly1_R  TM=4.748E-01  e=2.990E-02  Homo sapiens
  8qod-assembly1_C  TM=6.235E-01  e=6.713E-01  Homo sapiens
  4zma-assembly1_T  TM=6.286E-01  e=8.862E-01  Homo sapiens

Radius of gyration: 28.52 Å; Cα contacts (8 Å, |Δi|>4): 890; chains: 1; bounding box: 64×50×98 Å

Secondary structure (DSSP, 8-state):
-TTSSGGGT-GGGTT-EEE-TTSEEEEE-----GGG--TTSPEEEEEEEETT-SS---EEEESSEEEEE--S-EEEEEEEEEE-SS-EEEEEEEEEE-----BGGGS-HHHHHHHHHHHHHHHHS-HHHHHHHH-TT---HHHHHHHHHHHHTSSSS--SSSSTTHHHHHHHHHHHHHHHHHHHH-TT----B--THHHHHHHHHTT--GGGHHHH-GGGSTTTT--B-TTSBB-SSTTTTPBPPBPPTT-S---TTSBSS-TT-----SB-B--TT-BTTB--GGGPPPPHHHHHHHHT-SSHHHHHHHHHTTTTHHHHHHHH-EESHHHHHHHHHHHHTHHHHT-EE-HHHHHHHHHHHH-----------EEHHHHHHHHTGGGHHHHHHHHHTGGGTSTT--S-SEE--S---TTS-GGGG--EETTB-TT-PBPTT--HHHHGGGG-SSHHHHHHHHHHS-HHHHHHHHHHHHH---EE-S-GGG-

Organism: NCBI:txid3111310

Foldseek 3Di:
DPDPDPCVVPVVCVQEAEDEAQDKDKDADDDPDPVCPPVPFKKKKKWKAAPPDPDRPIDIDIDRIDIDHHHDFAKIWIWIWIDGPPDIDIDIHIYGHDDDAAAQVPDDLVQNVLLQVLLLCLAQAAQVRLCVVLHVLAHHVLRLLLVLLCQQQLDLADGQALAFPNPPVVVVVSQVSSQSNSCSVPVRHGHYDHPLQVVLAVCVVVVHAQLCCCVPPPCQPQSHCAPADPQQARCHHPLGFRFAHFADVPRRADDQARGSDFPQALDNRRGFGWDAQEQLNDGLRLLGRAHPVNVVVLVVDPDPRSSRRSCSGNVPVSVLCRTWPKYAQSNVLVVVLCVVCVVLQADKDWPVRLQVLLCVVPVDHPPDDTRDIDTSVVLCCNFFRSCLLQLLSCQQSVLVFFPVSDHPQFDFNNHDDPPRPVLCGHTAGPQAHSVLDGHPRDDLVRSLRSRGPDPVSSSSCVRRPDPVSSSSSSSSSRNGGMHIGPPSSSD

Solvent-accessible surface area (backbone atoms only — not comparable to full-atom values): 26151 Å² total; per-residue (Å²): 124,96,72,88,63,66,41,80,84,35,76,91,36,61,98,50,45,79,45,43,33,62,36,82,42,80,48,70,74,83,81,90,58,82,85,58,80,63,73,90,60,59,47,31,39,38,38,41,36,52,75,81,50,93,67,76,69,67,48,76,50,74,46,63,60,43,78,46,65,44,76,65,76,47,50,30,50,37,36,40,36,40,32,46,100,85,50,75,46,76,48,76,47,61,34,37,28,44,86,69,71,42,52,53,89,76,48,53,71,71,56,45,51,53,37,53,52,29,51,50,46,29,53,76,32,46,31,77,61,32,25,75,74,42,33,86,64,27,56,9,41,56,48,53,56,47,55,43,16,42,44,30,44,36,40,74,89,49,54,61,34,68,50,46,82,32,24,65,57,48,55,50,52,50,52,53,48,49,34,44,17,32,29,35,70,37,64,60,46,57,63,55,43,79,71,57,31,58,54,18,41,51,35,54,75,71,74,51,55,49,62,47,52,66,79,72,37,70,61,40,29,51,93,44,62,13,34,62,46,98,85,19,34,27,69,32,37,91,50,34,76,35,69,44,48,62,53,56,98,85,62,76,29,31,14,27,68,43,35,54,35,23,56,67,32,47,56,78,66,64,36,48,37,36,31,66,18,29,34,30,85,36,66,40,67,89,41,44,48,37,24,59,66,52,51,49,56,46,73,67,44,92,41,70,68,59,30,41,45,43,43,45,40,70,63,44,44,24,54,40,48,38,43,6,19,34,37,62,50,30,26,57,45,46,53,49,51,54,65,75,40,43,73,66,30,66,38,76,43,28,48,33,60,49,31,51,47,32,26,75,74,71,69,52,78,74,80,46,88,39,78,65,73,43,36,41,45,54,50,49,39,63,60,36,54,62,33,48,74,59,30,54,55,32,30,39,30,12,36,82,41,24,74,84,48,49,60,47,42,38,41,54,52,87,65,48,59,94,85,51,58,66,53,80,46,37,41,22,22,63,38,36,42,64,88,53,52,73,46,94,71,43,58,58,78,38,46,52,52,31,56,35,94,40,71,68,53,45,50,52,43,68,59,72,50,54,68,69,57,52,51,49,52,53,50,45,57,31,36,26,36,48,27,53,24,74,32,66,88,67,13

Mean predicted aligned error: 6.76 Å